Protein 9GTJ (pdb70)

Radius of gyration: 22.64 Å; Cα contacts (8 Å, |Δi|>4): 817; chains: 2; bounding box: 63×50×52 Å

Nearest PDB structures (foldseek):
  5nkv-assembly1_B  TM=9.938E-01  e=8.057E-26  Cyanothece sp. PCC 7425
  5k90-assembly2_C  TM=9.908E-01  e=4.391E-25  Cyanothece sp. PCC 7425
  7ouy-assembly2_D  TM=9.881E-01  e=7.879E-25  Cyanothece sp. PCC 7425
  5k91-assembly1_A  TM=9.859E-01  e=2.537E-24  Cyanothece sp. PCC 7425
  3qpi-assembly1_A  TM=9.776E-01  e=2.481E-23  Nitrobacter winogradskyi Nb-255

Structure (mmCIF, N/CA/C/O backbone):
data_9GTJ
#
_entry.id   9GTJ
#
_cell.length_a   127.460
_cell.length_b   45.971
_cell.length_c   90.156
_cell.angle_alpha   90.00
_cell.angle_beta   129.30
_cell.angle_gamma   90.00
#
_symmetry.space_group_name_H-M   'C 1 2 1'
#
loop_
_entity.id
_entity.type
_entity.pdbx_description
1 polymer 'Chlorite dismutase'
2 non-polymer 'PROTOPORPHYRIN IX CONTAINING FE'
3 non-polymer IMIDAZOLE
4 non-polymer 'SODIUM ION'
5 non-polymer 'CHLORIDE ION'
6 water water
#
loop_
_atom_site.group_PDB
_atom_site.id
_atom_site.type_symbol
_atom_site.label_atom_id
_atom_site.label_alt_id
_atom_site.label_comp_id
_atom_site.label_asym_id
_atom_site.label_entity_id
_atom_site.label_seq_id
_atom_site.pdbx_PDB_ins_code
_atom_site.Cartn_x
_atom_site.Cartn_y
_atom_site.Cartn_z
_atom_site.occupancy
_atom_site.B_iso_or_equiv
_atom_site.auth_seq_id
_atom_site.auth_comp_id
_atom_site.auth_asym_id
_atom_site.auth_atom_id
_atom_site.pdbx_PDB_model_num
ATOM 1 N N . MET A 1 1 ? -23.313 -17.318 39.981 1.00 23.43 1 MET A N 1
ATOM 2 C CA . MET A 1 1 ? -22.906 -16.246 39.028 1.00 20.65 1 MET A CA 1
ATOM 3 C C . MET A 1 1 ? -22.114 -16.888 37.906 1.00 17.79 1 MET A C 1
ATOM 4 O O . MET A 1 1 ? -21.560 -17.946 38.109 1.00 20.81 1 MET A O 1
ATOM 19 N N . ASN A 1 2 ? -22.064 -16.189 36.785 1.00 21.56 2 ASN A N 1
ATOM 20 C CA . ASN A 1 2 ? -21.256 -16.572 35.672 1.00 20.61 2 ASN A CA 1
ATOM 21 C C . ASN A 1 2 ? -19.873 -15.948 35.883 1.00 18.60 2 ASN A C 1
ATOM 22 O O . ASN A 1 2 ? -19.791 -14.706 36.060 1.00 21.34 2 ASN A O 1
ATOM 33 N N . THR A 1 3 ? -18.803 -16.782 35.788 1.00 15.71 3 THR A N 1
ATOM 34 C CA . THR A 1 3 ? -17.420 -16.308 35.962 1.00 13.50 3 THR A CA 1
ATOM 35 C C . THR A 1 3 ? -16.875 -15.541 34.746 1.00 12.05 3 THR A C 1
ATOM 36 O O . THR A 1 3 ? -15.722 -15.137 34.726 1.00 14.17 3 THR A O 1
ATOM 47 N N . ARG A 1 4 ? -17.690 -15.305 33.749 1.00 10.84 4 ARG A N 1
ATOM 48 C CA . ARG A 1 4 ? -17.264 -14.688 32.503 1.00 9.80 4 ARG A CA 1
ATOM 49 C C . ARG A 1 4 ? -17.686 -13.229 32.366 1.00 9.23 4 ARG A C 1
ATOM 50 O O . ARG A 1 4 ? -17.078 -12.511 31.571 1.00 9.62 4 ARG A O 1
ATOM 71 N N . VAL A 1 5 ? -18.712 -12.799 33.105 1.00 9.77 5 VAL A N 1
ATOM 72 C CA . VAL A 1 5 ? -19.255 -11.458 32.961 1.00 10.19 5 VAL A CA 1
ATOM 73 C C . VAL A 1 5 ? -18.593 -10.543 33.980 1.00 9.70 5 VAL A C 1
ATOM 74 O O . VAL A 1 5 ? -18.472 -10.881 35.152 1.00 10.20 5 VAL A O 1
ATOM 87 N N . PHE A 1 6 ? -18.190 -9.364 33.511 1.00 10.05 6 PHE A N 1
ATOM 88 C CA . PHE A 1 6 ? -17.604 -8.334 34.349 1.00 10.21 6 PHE A CA 1
ATOM 89 C C . PHE A 1 6 ? -18.220 -6.983 34.022 1.00 10.82 6 PHE A C 1
ATOM 90 O O . PHE A 1 6 ? -18.558 -6.699 32.874 1.00 11.50 6 PHE A O 1
ATOM 107 N N . THR A 1 7 ? -18.300 -6.150 35.060 1.00 10.45 7 THR A N 1
ATOM 108 C CA . THR A 1 7 ? -18.701 -4.765 34.907 1.00 10.79 7 THR A CA 1
ATOM 109 C C . THR A 1 7 ? -17.568 -3.878 35.370 1.00 10.42 7 THR A C 1
ATOM 110 O O . THR A 1 7 ? -17.068 -4.012 36.486 1.00 13.19 7 THR A O 1
ATOM 121 N N . PHE A 1 8 ? -17.199 -2.940 34.497 1.00 10.20 8 PHE A N 1
ATOM 122 C CA . PHE A 1 8 ? -16.219 -1.917 34.785 1.00 10.50 8 PHE A CA 1
ATOM 123 C C . PHE A 1 8 ? -16.987 -0.658 35.172 1.00 10.66 8 PHE A C 1
ATOM 124 O O . PHE A 1 8 ? -17.674 -0.061 34.335 1.00 11.82 8 PHE A O 1
ATOM 141 N N . ALA A 1 9 ? -16.896 -0.294 36.463 1.00 11.07 9 ALA A N 1
ATOM 142 C CA . ALA A 1 9 ? -17.693 0.805 37.015 1.00 11.97 9 ALA A CA 1
ATOM 143 C C . ALA A 1 9 ? -16.768 2.001 37.222 1.00 11.39 9 ALA A C 1
ATOM 144 O O . ALA A 1 9 ? -15.882 1.968 38.073 1.00 12.25 9 ALA A O 1
ATOM 151 N N . GLY A 1 10 ? -16.963 3.036 36.394 1.00 12.03 10 GLY A N 1
ATOM 152 C CA . GLY A 1 10 ? -16.185 4.261 36.502 1.00 12.75 10 GLY A CA 1
ATOM 153 C C . GLY A 1 10 ? -16.858 5.218 37.468 1.00 12.49 10 GLY A C 1
ATOM 154 O O . GLY A 1 10 ? -18.030 5.538 37.302 1.00 13.39 10 GLY A O 1
ATOM 158 N N . GLY A 1 11 ? -16.142 5.658 38.494 1.00 12.69 11 GLY A N 1
ATOM 159 C CA . GLY A 1 11 ? -16.806 6.450 39.513 1.00 14.37 11 GLY A CA 1
ATOM 160 C C . GLY A 1 11 ? -15.865 6.725 40.665 1.00 14.34 11 GLY A C 1
ATOM 161 O O . GLY A 1 11 ? -14.663 6.872 40.490 1.00 14.31 11 GLY A O 1
ATOM 165 N N . GLU A 1 12 ? -16.452 6.835 41.854 1.00 16.27 12 GLU A N 1
ATOM 166 C CA . GLU A 1 12 ? -15.710 7.302 43.013 1.00 16.82 12 GLU A CA 1
ATOM 167 C C . GLU A 1 12 ? -15.138 6.128 43.819 1.00 17.04 12 GLU A C 1
ATOM 168 O O . GLU A 1 12 ? -14.381 6.381 44.754 1.00 20.70 12 GLU A O 1
ATOM 180 N N . THR A 1 13 ? -15.429 4.878 43.445 1.00 17.79 13 THR A N 1
ATOM 181 C CA . THR A 1 13 ? -15.075 3.707 44.225 1.00 19.45 13 THR A CA 1
ATOM 182 C C . THR A 1 13 ? -14.248 2.728 43.398 1.00 17.46 13 THR A C 1
ATOM 183 O O . THR A 1 13 ? -14.465 2.580 42.206 1.00 17.02 13 THR A O 1
ATOM 194 N N . GLY A 1 14 ? -13.311 2.037 44.051 1.00 17.52 14 GLY A N 1
ATOM 195 C CA . GLY A 1 14 ? -12.645 0.875 43.490 1.00 17.30 14 GLY A CA 1
ATOM 196 C C . GLY A 1 14 ? -11.159 0.862 43.824 1.00 16.30 14 GLY A C 1
ATOM 197 O O . GLY A 1 14 ? -10.609 1.851 44.300 1.00 16.80 14 GLY A O 1
ATOM 201 N N . VAL A 1 15 ? -10.521 -0.276 43.571 1.00 15.49 15 VAL A N 1
ATOM 202 C CA . VAL A 1 15 ? -9.122 -0.424 43.930 1.00 15.00 15 VAL A CA 1
ATOM 203 C C . VAL A 1 15 ? -8.194 0.256 42.936 1.00 13.87 15 VAL A C 1
ATOM 204 O O . VAL A 1 15 ? -7.006 0.357 43.222 1.00 16.48 15 VAL A O 1
ATOM 217 N N . TRP A 1 16 ? -8.720 0.690 41.796 1.00 12.58 16 TRP A N 1
ATOM 218 C CA . TRP A 1 16 ? -7.905 1.296 40.762 1.00 12.46 16 TRP A CA 1
ATOM 219 C C . TRP A 1 16 ? -8.118 2.805 40.766 1.00 12.15 16 TRP A C 1
ATOM 220 O O . TRP A 1 16 ? -9.239 3.275 40.646 1.00 13.11 16 TRP A O 1
ATOM 241 N N . ARG A 1 17 ? -7.012 3.545 40.866 1.00 12.26 17 ARG A N 1
ATOM 242 C CA . ARG A 1 17 ? -7.020 4.983 40.721 1.00 12.74 17 ARG A CA 1
ATOM 243 C C . ARG A 1 17 ? -6.785 5.332 39.264 1.00 11.90 17 ARG A C 1
ATOM 244 O O . ARG A 1 17 ? -5.825 4.863 38.667 1.00 12.80 17 ARG A O 1
ATOM 265 N N . VAL A 1 18 ? -7.646 6.169 38.692 1.00 12.27 18 VAL A N 1
ATOM 266 C CA . VAL A 1 18 ? -7.471 6.608 37.325 1.00 12.52 18 VAL A CA 1
ATOM 267 C C . VAL A 1 18 ? -6.418 7.700 37.242 1.00 13.31 18 VAL A C 1
ATOM 268 O O . VAL A 1 18 ? -6.498 8.722 37.920 1.00 15.36 18 VAL A O 1
ATOM 281 N N . VAL A 1 19 ? -5.407 7.487 36.397 1.00 12.57 19 VAL A N 1
ATOM 282 C CA . VAL A 1 19 ? -4.358 8.476 36.195 1.00 14.30 19 VAL A CA 1
ATOM 283 C C . VAL A 1 19 ? -4.463 9.162 34.838 1.00 15.08 19 VAL A C 1
ATOM 284 O O . VAL A 1 19 ? -3.940 10.250 34.711 1.00 20.06 19 VAL A O 1
ATOM 297 N N . ALA A 1 20 ? -5.115 8.582 33.847 1.00 14.09 20 ALA A N 1
ATOM 298 C CA . ALA A 1 20 ? -5.245 9.225 32.556 1.00 15.10 20 ALA A CA 1
ATOM 299 C C . ALA A 1 20 ? -6.441 8.635 31.839 1.00 14.46 20 ALA A C 1
ATOM 300 O O . ALA A 1 20 ? -6.728 7.461 32.026 1.00 13.91 20 ALA A O 1
ATOM 307 N N . MET A 1 21 ? -7.101 9.430 30.999 1.00 14.99 21 MET A N 1
ATOM 308 C CA . MET A 1 21 ? -8.114 8.961 30.070 1.00 15.51 21 MET A CA 1
ATOM 309 C C . MET A 1 21 ? -7.839 9.585 28.706 1.00 14.87 21 MET A C 1
ATOM 310 O O . MET A 1 21 ? -8.030 10.800 28.535 1.00 19.31 21 MET A O 1
ATOM 324 N N . ASN A 1 22 ? -7.332 8.783 27.780 1.00 15.45 22 ASN A N 1
ATOM 325 C CA . ASN A 1 22 ? -6.844 9.203 26.488 1.00 16.94 22 ASN A CA 1
ATOM 326 C C . ASN A 1 22 ? -7.945 8.944 25.464 1.00 15.40 22 ASN A C 1
ATOM 327 O O . ASN A 1 22 ? -8.309 7.803 25.257 1.00 15.26 22 ASN A O 1
ATOM 338 N N . ALA A 1 23 ? -8.432 10.003 24.826 1.00 17.14 23 ALA A N 1
ATOM 339 C CA . ALA A 1 23 ? -9.477 9.893 23.847 1.00 16.97 23 ALA A CA 1
ATOM 340 C C . ALA A 1 23 ? -8.866 9.542 22.480 1.00 14.88 23 ALA A C 1
ATOM 341 O O . ALA A 1 23 ? -8.733 10.412 21.636 1.00 15.99 23 ALA A O 1
ATOM 348 N N . VAL A 1 24 ? -8.543 8.297 22.191 1.00 14.51 24 VAL A N 1
ATOM 349 C CA . VAL A 1 24 ? -7.731 7.933 21.041 1.00 13.57 24 VAL A CA 1
ATOM 350 C C . VAL A 1 24 ? -8.485 8.076 19.721 1.00 13.73 24 VAL A C 1
ATOM 351 O O . VAL A 1 24 ? -7.959 8.649 18.779 1.00 14.84 24 VAL A O 1
ATOM 364 N N . ALA A 1 25 ? -9.713 7.566 19.667 1.00 13.30 25 ALA A N 1
ATOM 365 C CA . ALA A 1 25 ? -10.555 7.677 18.493 1.00 13.34 25 ALA A CA 1
ATOM 366 C C . ALA A 1 25 ? -11.979 7.873 18.951 1.00 12.17 25 ALA A C 1
ATOM 367 O O . ALA A 1 25 ? -12.470 7.100 19.772 1.00 12.22 25 ALA A O 1
ATOM 374 N N . GLY A 1 26 ? -12.660 8.865 18.403 1.00 12.80 26 GLY A N 1
ATOM 375 C CA . GLY A 1 26 ? -14.041 9.090 18.747 1.00 12.55 26 GLY A CA 1
ATOM 376 C C . GLY A 1 26 ? -14.188 9.715 20.120 1.00 11.65 26 GLY A C 1
ATOM 377 O O . GLY A 1 26 ? -13.227 10.189 20.743 1.00 12.55 26 GLY A O 1
ATOM 381 N N . ALA A 1 27 ? -15.439 9.788 20.579 1.00 11.37 27 ALA A N 1
ATOM 382 C CA . ALA A 1 27 ? -15.712 10.551 21.790 1.00 11.70 27 ALA A CA 1
ATOM 383 C C . ALA A 1 27 ? -15.245 9.803 23.031 1.00 12.32 27 ALA A C 1
ATOM 384 O O . ALA A 1 27 ? -15.421 8.594 23.151 1.00 12.81 27 ALA A O 1
ATOM 391 N N . PRO A 1 28 ? -14.701 10.515 24.018 1.00 13.34 28 PRO A N 1
ATOM 392 C CA . PRO A 1 28 ? -14.326 9.850 25.271 1.00 13.71 28 PRO A CA 1
ATOM 393 C C . PRO A 1 28 ? -15.529 9.659 26.174 1.00 12.93 28 PRO A C 1
ATOM 394 O O . PRO A 1 28 ? -16.630 10.132 25.922 1.00 15.70 28 PRO A O 1
ATOM 405 N N . LEU A 1 29 ? -15.287 8.978 27.279 1.00 13.44 29 LEU A N 1
ATOM 406 C CA . LEU A 1 29 ? -16.233 8.773 28.339 1.00 13.73 29 LEU A CA 1
ATOM 407 C C . LEU A 1 29 ? -16.055 9.884 29.358 1.00 13.75 29 LEU A C 1
ATOM 408 O O . LEU A 1 29 ? -14.973 10.468 29.474 1.00 14.88 29 LEU A O 1
ATOM 424 N N . PRO A 1 30 ? -17.088 10.161 30.171 1.00 14.53 30 PRO A N 1
ATOM 425 C CA . PRO A 1 30 ? -16.943 11.111 31.262 1.00 15.59 30 PRO A CA 1
ATOM 426 C C . PRO A 1 30 ? -15.760 10.761 32.157 1.00 13.98 30 PRO A C 1
ATOM 427 O O . PRO A 1 30 ? -15.535 9.594 32.475 1.00 13.97 30 PRO A O 1
ATOM 438 N N . GLY A 1 31 ? -15.035 11.786 32.589 1.00 14.72 31 GLY A N 1
ATOM 439 C CA . GLY A 1 31 ? -13.926 11.615 33.504 1.00 15.35 31 GLY A CA 1
ATOM 440 C C . GLY A 1 31 ? -14.366 11.017 34.829 1.00 15.13 31 GLY A C 1
ATOM 441 O O . GLY A 1 31 ? -15.443 11.320 35.326 1.00 17.12 31 GLY A O 1
ATOM 445 N N . ILE A 1 32 ? -13.486 10.162 35.350 1.00 15.11 32 ILE A N 1
ATOM 446 C CA . ILE A 1 32 ? -13.703 9.380 36.542 1.00 16.15 32 ILE A CA 1
ATOM 447 C C . ILE A 1 32 ? -12.448 9.375 37.390 1.00 15.13 32 ILE A C 1
ATOM 448 O O . ILE A 1 32 ? -11.371 9.256 36.856 1.00 15.66 32 ILE A O 1
ATOM 464 N N . PRO A 1 33 ? -12.566 9.374 38.729 1.00 14.32 33 PRO A N 1
ATOM 465 C CA . PRO A 1 33 ? -11.364 9.252 39.559 1.00 14.35 33 PRO A CA 1
ATOM 466 C C . PRO A 1 33 ? -10.919 7.824 39.865 1.00 13.13 33 PRO A C 1
ATOM 467 O O . PRO A 1 33 ? -9.718 7.611 40.112 1.00 13.28 33 PRO A O 1
ATOM 478 N N . ARG A 1 34 ? -11.848 6.858 39.836 1.00 12.75 34 ARG A N 1
ATOM 479 C CA . ARG A 1 34 ? -11.535 5.483 40.199 1.00 12.93 34 ARG A CA 1
ATOM 480 C C . ARG A 1 34 ? -12.309 4.515 39.328 1.00 12.01 34 ARG A C 1
ATOM 481 O O . ARG A 1 34 ? -13.259 4.881 38.662 1.00 12.74 34 ARG A O 1
ATOM 502 N N . LEU A 1 35 ? -11.857 3.256 39.364 1.00 12.26 35 LEU A N 1
ATOM 503 C CA . LEU A 1 35 ? -12.491 2.177 38.621 1.00 12.16 35 LEU A CA 1
ATOM 504 C C . LEU A 1 35 ? -12.622 0.955 39.522 1.00 11.93 35 LEU A C 1
ATOM 505 O O . LEU A 1 35 ? -11.672 0.564 40.196 1.00 12.66 35 LEU A O 1
ATOM 521 N N . ASN A 1 36 ? -13.808 0.347 39.486 1.00 12.48 36 ASN A N 1
ATOM 522 C CA . ASN A 1 36 ? -14.088 -0.918 40.148 1.00 13.86 36 ASN A CA 1
ATOM 523 C C . ASN A 1 36 ? -14.367 -1.965 39.076 1.00 12.31 36 ASN A C 1
ATOM 524 O O . ASN A 1 36 ? -15.213 -1.740 38.219 1.00 13.95 36 ASN A O 1
ATOM 535 N N . VAL A 1 37 ? -13.711 -3.128 39.149 1.00 12.20 37 VAL A N 1
ATOM 536 C CA . VAL A 1 37 ? -13.979 -4.240 38.241 1.00 11.86 37 VAL A CA 1
ATOM 537 C C . VAL A 1 37 ? -14.781 -5.275 39.015 1.00 12.19 37 VAL A C 1
ATOM 538 O O . VAL A 1 37 ? -14.228 -6.004 39.822 1.00 15.90 37 VAL A O 1
ATOM 551 N N . ALA A 1 38 ? -16.085 -5.280 38.804 1.00 11.62 38 ALA A N 1
ATOM 552 C CA . ALA A 1 38 ? -16.988 -6.132 39.551 1.00 12.36 38 ALA A CA 1
ATOM 553 C C . ALA A 1 38 ? -17.290 -7.406 38.763 1.00 11.07 38 ALA A C 1
ATOM 554 O O . ALA A 1 38 ? -17.502 -7.375 37.555 1.00 11.49 38 ALA A O 1
ATOM 561 N N . ALA A 1 39 ? -17.435 -8.516 39.488 1.00 10.98 39 ALA A N 1
ATOM 562 C CA . ALA A 1 39 ? -17.977 -9.724 38.918 1.00 10.78 39 ALA A CA 1
ATOM 563 C C . ALA A 1 39 ? -19.451 -9.510 38.610 1.00 10.76 39 ALA A C 1
ATOM 564 O O . ALA A 1 39 ? -20.212 -8.977 39.412 1.00 11.85 39 ALA A O 1
ATOM 571 N N . GLY A 1 40 ? -19.901 -10.024 37.457 1.00 10.78 40 GLY A N 1
ATOM 572 C CA . GLY A 1 40 ? -21.294 -10.014 37.111 1.00 11.33 40 GLY A CA 1
ATOM 573 C C . GLY A 1 40 ? -21.793 -8.657 36.628 1.00 11.09 40 GLY A C 1
ATOM 574 O O . GLY A 1 40 ? -21.015 -7.811 36.179 1.00 12.46 40 GLY A O 1
ATOM 578 N N . SER A 1 41 ? -23.110 -8.510 36.709 1.00 12.54 41 SER A N 1
ATOM 579 C CA . SER A 1 41 ? -23.820 -7.344 36.244 1.00 14.28 41 SER A CA 1
ATOM 580 C C . SER A 1 41 ? -24.135 -6.491 37.469 1.00 16.21 41 SER A C 1
ATOM 581 O O . SER A 1 41 ? -24.423 -7.013 38.550 1.00 20.90 41 SER A O 1
ATOM 589 N N . VAL A 1 42 ? -24.047 -5.177 37.342 1.00 16.86 42 VAL A N 1
ATOM 590 C CA . VAL A 1 42 ? -24.247 -4.289 38.468 1.00 16.79 42 VAL A CA 1
ATOM 591 C C . VAL A 1 42 ? -25.540 -3.499 38.274 1.00 18.14 42 VAL A C 1
ATOM 592 O O . VAL A 1 42 ? -25.693 -2.792 37.276 1.00 19.87 42 VAL A O 1
ATOM 605 N N . SER A 1 43 ? -26.406 -3.568 39.288 1.00 18.77 43 SER A N 1
ATOM 606 C CA . SER A 1 43 ? -27.629 -2.789 39.339 1.00 21.46 43 SER A CA 1
ATOM 607 C C . SER A 1 43 ? -28.132 -2.747 40.778 1.00 22.65 43 SER A C 1
ATOM 608 O O . SER A 1 43 ? -28.188 -3.792 41.423 1.00 27.13 43 SER A O 1
ATOM 616 N N . PRO A 1 44 ? -28.545 -1.587 41.327 1.00 22.63 44 PRO A N 1
ATOM 617 C CA . PRO A 1 44 ? -28.496 -0.290 40.647 1.00 22.41 44 PRO A CA 1
ATOM 618 C C . PRO A 1 44 ? -27.063 0.220 40.578 1.00 22.47 44 PRO A C 1
ATOM 619 O O . PRO A 1 44 ? -26.130 -0.421 41.071 1.00 24.97 44 PRO A O 1
ATOM 630 N N . GLN A 1 45 ? -26.873 1.366 39.934 1.00 24.76 45 GLN A N 1
ATOM 631 C CA . GLN A 1 45 ? -25.551 1.964 39.942 1.00 26.58 45 GLN A CA 1
ATOM 632 C C . GLN A 1 45 ? -25.145 2.333 41.367 1.00 26.83 45 GLN A C 1
ATOM 633 O O . GLN A 1 45 ? -25.905 3.024 42.035 1.00 31.67 45 GLN A O 1
ATOM 647 N N . PRO A 1 46 ? -23.955 1.902 41.878 1.00 26.11 46 PRO A N 1
ATOM 648 C CA . PRO A 1 46 ? -23.525 2.308 43.216 1.00 25.21 46 PRO A CA 1
ATOM 649 C C . PRO A 1 46 ? -23.399 3.819 43.316 1.00 23.17 46 PRO A C 1
ATOM 650 O O . PRO A 1 46 ? -23.078 4.510 42.347 1.00 21.32 46 PRO A O 1
ATOM 661 N N . PRO A 1 47 ? -23.665 4.403 44.493 1.00 22.78 47 PRO A N 1
ATOM 662 C CA . PRO A 1 47 ? -23.411 5.826 44.682 1.00 20.77 47 PRO A CA 1
ATOM 663 C C . PRO A 1 47 ? -22.005 6.219 44.243 1.00 19.15 47 PRO A C 1
ATOM 664 O O . PRO A 1 47 ? -21.016 5.510 44.496 1.00 22.30 47 PRO A O 1
ATOM 675 N N . GLY A 1 48 ? -21.956 7.301 43.476 1.00 17.27 48 GLY A N 1
ATOM 676 C CA . GLY A 1 48 ? -20.698 7.857 42.974 1.00 18.27 48 GLY A CA 1
ATOM 677 C C . GLY A 1 48 ? -20.304 7.413 41.565 1.00 18.59 48 GLY A C 1
ATOM 678 O O . GLY A 1 48 ? -19.264 7.850 41.054 1.00 20.03 48 GLY A O 1
ATOM 682 N N . THR A 1 49 ? -21.087 6.511 40.963 1.00 16.96 49 THR A N 1
ATOM 683 C CA . THR A 1 49 ? -20.782 5.973 39.651 1.00 15.52 49 THR A CA 1
ATOM 684 C C . THR A 1 49 ? -21.150 6.969 38.577 1.00 16.66 49 THR A C 1
ATOM 685 O O . THR A 1 49 ? -22.168 7.648 38.723 1.00 20.22 49 THR A O 1
ATOM 696 N N . LYS A 1 50 ? -20.297 7.129 37.568 1.00 16.41 50 LYS A N 1
ATOM 697 C CA . LYS A 1 50 ? -20.660 7.862 36.373 1.00 17.87 50 LYS A CA 1
ATOM 698 C C . LYS A 1 50 ? -21.090 6.967 35.216 1.00 16.29 50 LYS A C 1
ATOM 699 O O . LYS A 1 50 ? -21.958 7.362 34.457 1.00 19.68 50 LYS A O 1
ATOM 718 N N . TRP A 1 51 ? -20.501 5.786 35.073 1.00 13.98 51 TRP A N 1
ATOM 719 C CA . TRP A 1 51 ? -20.871 4.901 33.987 1.00 13.69 51 TRP A CA 1
ATOM 720 C C . TRP A 1 51 ? -20.476 3.470 34.338 1.00 12.41 51 TRP A C 1
ATOM 721 O O . TRP A 1 51 ? -19.605 3.244 35.168 1.00 12.54 51 TRP A O 1
ATOM 742 N N . LEU A 1 52 ? -21.146 2.535 33.668 1.00 12.61 52 LEU A N 1
ATOM 743 C CA . LEU A 1 52 ? -20.909 1.113 33.774 1.00 12.72 52 LEU A CA 1
ATOM 744 C C . LEU A 1 52 ? -20.638 0.589 32.372 1.00 12.75 52 LEU A C 1
ATOM 745 O O . LEU A 1 52 ? -21.400 0.913 31.462 1.00 16.22 52 LEU A O 1
ATOM 761 N N . LEU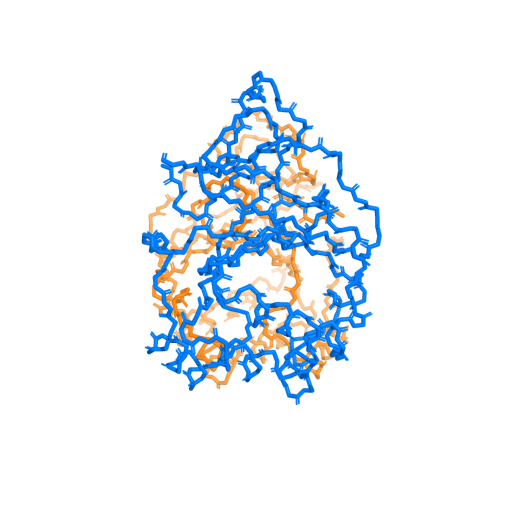 A 1 53 ? -19.593 -0.217 32.201 1.00 11.07 53 LEU A N 1
ATOM 762 C CA . LEU A 1 53 ? -19.362 -0.935 30.944 1.00 11.37 53 LEU A CA 1
ATOM 763 C C . LEU A 1 53 ? -19.310 -2.426 31.265 1.00 10.84 53 LEU A C 1
ATOM 764 O O . LEU A 1 53 ? -18.484 -2.872 32.053 1.00 14.41 53 LEU A O 1
ATOM 780 N N . ARG A 1 54 ? -20.119 -3.210 30.596 1.00 11.36 54 ARG A N 1
ATOM 781 C CA . ARG A 1 54 ? -20.188 -4.651 30.818 1.00 10.87 54 ARG A CA 1
ATOM 782 C C . ARG A 1 54 ? -19.646 -5.393 29.619 1.00 9.58 54 ARG A C 1
ATOM 783 O O . ARG A 1 54 ? -19.856 -4.994 28.476 1.00 10.36 54 ARG A O 1
ATOM 804 N N . GLY A 1 55 ? -18.971 -6.505 29.886 1.00 9.19 55 GLY A N 1
ATOM 805 C CA . GLY A 1 55 ? -18.507 -7.382 28.825 1.00 9.23 55 GLY A CA 1
ATOM 806 C C . GLY A 1 55 ? -18.362 -8.797 29.346 1.00 8.98 55 GLY A C 1
ATOM 807 O O . GLY A 1 55 ? -18.395 -9.020 30.548 1.00 10.31 55 GLY A O 1
ATOM 811 N N . ILE A 1 56 ? -18.162 -9.732 28.413 1.00 8.29 56 ILE A N 1
ATOM 812 C CA . ILE A 1 56 ? -18.095 -11.149 28.771 1.00 8.31 56 ILE A CA 1
ATOM 813 C C . ILE A 1 56 ? -16.879 -11.774 28.101 1.00 7.86 56 ILE A C 1
ATOM 814 O O . ILE A 1 56 ? -16.637 -11.584 26.903 1.00 8.35 56 ILE A O 1
ATOM 830 N N . THR A 1 57 ? -16.106 -12.551 28.867 1.00 8.07 57 THR A N 1
ATOM 831 C CA . THR A 1 57 ? -15.064 -13.345 28.247 1.00 8.56 57 THR A CA 1
ATOM 832 C C . THR A 1 57 ? -15.716 -14.444 27.424 1.00 8.45 57 THR A C 1
ATOM 833 O O . THR A 1 57 ? -16.821 -14.912 27.738 1.00 9.13 57 THR A O 1
ATOM 844 N N . SER A 1 58 ? -15.050 -14.886 26.343 1.00 8.58 58 SER A N 1
ATOM 845 C CA . SER A 1 58 ? -15.696 -15.791 25.413 1.00 8.53 58 SER A CA 1
ATOM 846 C C . SER A 1 58 ? -14.675 -16.709 24.766 1.00 8.52 58 SER A C 1
ATOM 847 O O . SER A 1 58 ? -13.479 -16.682 25.042 1.00 9.48 58 SER A O 1
ATOM 855 N N . ASN A 1 59 ? -15.187 -17.572 23.880 1.00 8.75 59 ASN A N 1
ATOM 856 C CA . ASN A 1 59 ? -14.323 -18.480 23.142 1.00 9.00 59 ASN A CA 1
ATOM 857 C C . ASN A 1 59 ? -13.499 -17.705 22.118 1.00 8.60 59 ASN A C 1
ATOM 858 O O . ASN A 1 59 ? -13.862 -16.612 21.660 1.00 9.00 59 ASN A O 1
ATOM 869 N N . GLU A 1 60 ? -12.415 -18.340 21.699 1.00 9.39 60 GLU A N 1
ATOM 870 C CA . GLU A 1 60 ? -11.558 -17.799 20.656 1.00 9.36 60 GLU A CA 1
ATOM 871 C C . GLU A 1 60 ? -12.318 -17.718 19.342 1.00 8.74 60 GLU A C 1
ATOM 872 O O . GLU A 1 60 ? -13.078 -18.616 18.970 1.00 9.25 60 GLU A O 1
ATOM 884 N N . ARG A 1 61 ? -12.048 -16.623 18.621 1.00 8.92 61 ARG A N 1
ATOM 885 C CA . ARG A 1 61 ? -12.663 -16.345 17.342 1.00 8.96 61 ARG A CA 1
ATOM 886 C C . ARG A 1 61 ? -11.678 -16.461 16.185 1.00 8.97 61 ARG A C 1
ATOM 887 O O . ARG A 1 61 ? -12.114 -16.574 15.037 1.00 10.44 61 ARG A O 1
ATOM 908 N N . TYR A 1 62 ? -10.377 -16.406 16.477 1.00 9.20 62 TYR A N 1
ATOM 909 C CA . TYR A 1 62 ? -9.353 -16.331 15.435 1.00 9.83 62 TYR A CA 1
ATOM 910 C C . TYR A 1 62 ? -8.147 -17.228 15.708 1.00 9.67 62 TYR A C 1
ATOM 911 O O . TYR A 1 62 ? -7.575 -17.778 14.766 1.00 10.58 62 TYR A O 1
ATOM 929 N N . VAL A 1 63 ? -7.723 -17.352 16.963 1.00 10.34 63 VAL A N 1
ATOM 930 C CA A VAL A 1 63 ? -6.447 -17.974 17.227 0.52 10.90 63 VAL A CA 1
ATOM 9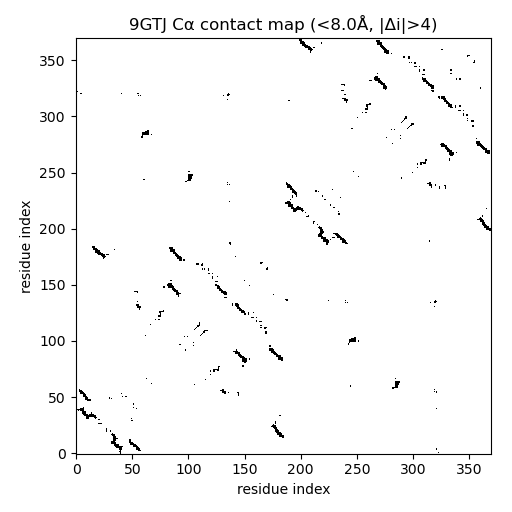31 C CA B VAL A 1 63 ? -6.515 -18.049 17.409 0.48 11.03 63 VAL A CA 1
ATOM 932 C C . VAL A 1 63 ? -6.513 -19.459 16.857 1.00 10.57 63 VAL A C 1
ATOM 933 O O . VAL A 1 63 ? -7.488 -20.192 17.064 1.00 11.99 63 VAL A O 1
ATOM 958 N N . VAL A 1 64 ? -5.398 -19.909 16.270 1.00 10.85 64 VAL A N 1
ATOM 959 C CA . VAL A 1 64 ? -5.216 -21.306 15.918 1.00 11.32 64 VAL A CA 1
ATOM 960 C C . VAL A 1 64 ? -4.362 -22.009 16.959 1.00 11.01 64 VAL A C 1
ATOM 961 O O . VAL A 1 64 ? -3.681 -21.371 17.749 1.00 10.95 64 VAL A O 1
ATOM 974 N N . ARG A 1 65 ? -4.400 -23.344 16.972 1.00 11.76 65 ARG A N 1
ATOM 975 C CA . ARG A 1 65 ? -3.746 -24.120 18.017 1.00 12.03 65 ARG A CA 1
ATOM 976 C C . ARG A 1 65 ? -2.274 -23.745 18.184 1.00 11.88 65 ARG A C 1
ATOM 977 O O . ARG A 1 65 ? -1.794 -23.602 19.306 1.00 12.08 65 ARG A O 1
ATOM 998 N N . GLU A 1 66 ? -1.539 -23.603 17.090 1.00 12.88 66 GLU A N 1
ATOM 999 C CA . GLU A 1 66 ? -0.119 -23.331 17.223 1.00 14.56 66 GLU A CA 1
ATOM 1000 C C . GLU A 1 66 ? 0.106 -21.989 17.942 1.00 13.15 66 GLU A C 1
ATOM 1001 O O . GLU A 1 66 ? 1.059 -21.841 18.718 1.00 14.51 66 GLU A O 1
ATOM 1013 N N . GLU A 1 67 ? -0.746 -21.003 17.652 1.00 11.96 67 GLU A N 1
ATOM 1014 C CA . GLU A 1 67 ? -0.672 -19.708 18.312 1.00 12.30 67 GLU A CA 1
ATOM 1015 C C . GLU A 1 67 ? -1.061 -19.827 19.775 1.00 11.67 67 GLU A C 1
ATOM 1016 O O . GLU A 1 67 ? -0.410 -19.261 20.648 1.00 12.53 67 GLU A O 1
ATOM 1028 N N . LYS A 1 68 ? -2.155 -20.554 20.040 1.00 11.65 68 LYS A N 1
ATOM 1029 C CA A LYS A 1 68 ? -2.627 -20.742 21.402 0.58 11.77 68 LYS A CA 1
ATOM 1030 C CA B LYS A 1 68 ? -2.626 -20.749 21.393 0.42 12.12 68 LYS A CA 1
ATOM 1031 C C . LYS A 1 68 ? -1.538 -21.357 22.272 1.00 11.76 68 LYS A C 1
ATOM 1032 O O . LYS A 1 68 ? -1.327 -20.930 23.404 1.00 12.38 68 LYS A O 1
ATOM 1069 N N . ASP A 1 69 ? -0.851 -22.362 21.760 1.00 11.70 69 ASP A N 1
ATOM 1070 C CA . ASP A 1 69 ? 0.156 -23.007 22.589 1.00 12.41 69 ASP A CA 1
ATOM 1071 C C . ASP A 1 69 ? 1.277 -22.028 22.939 1.00 12.16 69 ASP A C 1
ATOM 1072 O O . ASP A 1 69 ? 1.813 -22.075 24.057 1.00 12.66 69 ASP A O 1
ATOM 1081 N N . ARG A 1 70 ? 1.638 -21.131 22.015 1.00 11.93 70 ARG A N 1
ATOM 1082 C CA . ARG A 1 70 ? 2.621 -20.108 22.318 1.00 12.96 70 ARG A CA 1
ATOM 1083 C C . ARG A 1 70 ? 2.131 -19.148 23.388 1.00 11.84 70 ARG A C 1
ATOM 1084 O O . ARG A 1 70 ? 2.884 -18.791 24.300 1.00 12.15 70 ARG A O 1
ATOM 1105 N N . LEU A 1 71 ? 0.896 -18.695 23.240 1.00 11.57 71 LEU A N 1
ATOM 1106 C CA . LEU A 1 71 ? 0.303 -17.783 24.190 1.00 11.81 71 LEU A CA 1
ATOM 1107 C C . LEU A 1 71 ? 0.230 -18.388 25.585 1.00 11.63 71 LEU A C 1
ATOM 1108 O O . LEU A 1 71 ? 0.557 -17.731 26.574 1.00 12.21 71 LEU A O 1
ATOM 1124 N N . VAL A 1 72 ? -0.266 -19.629 25.694 1.00 11.47 72 VAL A N 1
ATOM 1125 C CA . VAL A 1 72 ? -0.438 -20.256 26.991 1.00 11.61 72 VAL A CA 1
ATOM 1126 C C . VAL A 1 72 ? 0.904 -20.333 27.713 1.00 11.49 72 VAL A C 1
ATOM 1127 O O . VAL A 1 72 ? 0.989 -20.122 28.913 1.00 12.26 72 VAL A O 1
ATOM 1140 N N . ALA A 1 73 ? 1.968 -20.691 26.988 1.00 11.37 73 ALA A N 1
ATOM 1141 C CA . ALA A 1 73 ? 3.273 -20.846 27.610 1.00 12.05 73 ALA A CA 1
ATOM 1142 C C . ALA A 1 73 ? 3.798 -19.490 28.099 1.00 12.07 73 ALA A C 1
ATOM 1143 O O . ALA A 1 73 ? 4.435 -19.415 29.147 1.00 13.37 73 ALA A O 1
ATOM 1150 N N . LYS A 1 74 ? 3.577 -18.416 27.328 1.00 11.71 74 LYS A N 1
ATOM 1151 C CA . LYS A 1 74 ? 4.313 -17.178 27.557 1.00 11.99 74 LYS A CA 1
ATOM 1152 C C . LYS A 1 74 ? 3.540 -16.149 28.388 1.00 11.95 74 LYS A C 1
ATOM 1153 O O . LYS A 1 74 ? 4.148 -15.240 28.954 1.00 12.56 74 LYS A O 1
ATOM 1172 N N . GLN A 1 75 ? 2.212 -16.241 28.385 1.00 11.40 75 GLN A N 1
ATOM 1173 C CA . GLN A 1 75 ? 1.433 -15.168 28.969 1.00 11.78 75 GLN A CA 1
ATOM 1174 C C . GLN A 1 75 ? 1.475 -15.234 30.485 1.00 11.57 75 GLN A C 1
ATOM 1175 O O . GLN A 1 75 ? 1.426 -16.318 31.077 1.00 13.15 75 GLN A O 1
ATOM 1189 N N . PRO A 1 76 ? 1.478 -14.068 31.162 1.00 11.64 76 PRO A N 1
ATOM 1190 C CA . PRO A 1 76 ? 1.485 -14.041 32.606 1.00 13.03 76 PRO A CA 1
ATOM 1191 C C . PRO A 1 76 ? 0.085 -14.136 33.168 1.00 13.53 76 PRO A C 1
ATOM 1192 O O . PRO A 1 76 ? -0.897 -13.884 32.490 1.00 14.86 76 PRO A O 1
ATOM 1203 N N . SER A 1 77 ? 0.011 -14.504 34.455 1.00 15.34 77 SER A N 1
ATOM 1204 C CA . SER A 1 77 ? -1.224 -14.443 35.227 1.00 16.63 77 SER A CA 1
ATOM 1205 C C . SER A 1 77 ? -1.725 -13.002 35.385 1.00 15.87 77 SER A C 1
ATOM 1206 O O . SER A 1 77 ? -0.961 -12.052 35.552 1.00 15.83 77 SER A O 1
ATOM 1214 N N . LEU A 1 78 ? -3.048 -12.847 35.406 1.00 17.44 78 LEU A N 1
ATOM 1215 C CA . LEU A 1 78 ? -3.692 -11.653 35.943 1.00 18.22 78 LEU A CA 1
ATOM 1216 C C . LEU A 1 78 ? -3.501 -11.605 37.463 1.00 19.36 78 LEU A C 1
ATOM 1217 O O . LEU A 1 78 ? -3.389 -12.648 38.106 1.00 20.15 78 LEU A O 1
ATOM 1233 N N . GLY A 1 79 ? -3.443 -10.400 38.054 1.00 18.26 79 GLY A N 1
ATOM 1234 C CA . GLY A 1 79 ? -3.374 -10.224 39.498 1.00 19.24 79 GLY A CA 1
ATOM 1235 C C . GLY A 1 79 ? -1.966 -10.296 40.088 1.00 19.85 79 GLY A C 1
ATOM 1236 O O . GLY A 1 79 ? -1.832 -10.429 41.301 1.00 21.85 79 GLY A O 1
ATOM 1240 N N . ARG A 1 80 ? -0.906 -10.215 39.272 1.00 18.21 80 ARG A N 1
ATOM 1241 C CA . ARG A 1 80 ? 0.448 -10.240 39.828 1.00 17.98 80 ARG A CA 1
ATOM 1242 C C . ARG A 1 80 ? 0.672 -9.043 40.751 1.00 19.95 80 ARG A C 1
ATOM 1243 O O . ARG A 1 80 ? 0.265 -7.924 40.435 1.00 19.33 80 ARG A O 1
ATOM 1264 N N . ALA A 1 81 ? 1.375 -9.264 41.874 1.00 23.54 81 ALA A N 1
ATOM 1265 C CA . ALA A 1 81 ? 1.563 -8.204 42.855 1.00 25.39 81 ALA A CA 1
ATOM 1266 C C . ALA A 1 81 ? 2.341 -7.014 42.272 1.00 23.65 81 ALA A C 1
ATOM 1267 O O . ALA A 1 81 ? 2.073 -5.866 42.617 1.00 24.87 81 ALA A O 1
ATOM 1274 N N . GLU A 1 82 ? 3.319 -7.274 41.399 1.00 22.77 82 GLU A N 1
ATOM 1275 C CA . GLU A 1 82 ? 4.151 -6.203 40.872 1.00 21.73 82 GLU A CA 1
ATOM 1276 C C . GLU A 1 82 ? 3.468 -5.463 39.729 1.00 18.46 82 GLU A C 1
ATOM 1277 O O . GLU A 1 82 ? 3.959 -4.406 39.334 1.00 18.12 82 GLU A O 1
ATOM 1289 N N . ALA A 1 83 ? 2.353 -5.997 39.212 1.00 15.47 83 ALA A N 1
ATOM 1290 C CA . ALA A 1 83 ? 1.719 -5.392 38.040 1.00 13.73 83 ALA A CA 1
ATOM 1291 C C . ALA A 1 83 ? 0.666 -4.398 38.513 1.00 12.34 83 ALA A C 1
ATOM 1292 O O . ALA A 1 83 ? -0.531 -4.641 38.443 1.00 13.78 83 ALA A O 1
ATOM 1299 N N . THR A 1 84 ? 1.148 -3.273 39.034 1.00 12.22 84 THR A N 1
ATOM 1300 C CA . THR A 1 84 ? 0.293 -2.289 39.685 1.00 12.01 84 THR A CA 1
ATOM 1301 C C . THR A 1 84 ? -0.298 -1.274 38.702 1.00 10.94 84 THR A C 1
ATOM 1302 O O . THR A 1 84 ? -1.185 -0.524 39.089 1.00 11.81 84 THR A O 1
ATOM 1313 N N . CYS A 1 85 ? 0.186 -1.243 37.453 1.00 11.12 85 CYS A N 1
ATOM 1314 C CA . CYS A 1 85 ? -0.465 -0.475 36.419 1.00 10.69 85 CYS A CA 1
ATOM 1315 C C . CYS A 1 85 ? -1.507 -1.329 35.720 1.00 10.77 85 CYS A C 1
ATOM 1316 O O . CYS A 1 85 ? -1.297 -2.531 35.504 1.00 10.99 85 CYS A O 1
ATOM 1324 N N . ALA A 1 86 ? -2.578 -0.688 35.275 1.00 10.98 86 ALA A N 1
ATOM 1325 C CA . ALA A 1 86 ? -3.527 -1.347 34.410 1.00 10.67 86 ALA A CA 1
ATOM 1326 C C . ALA A 1 86 ? -4.005 -0.362 33.356 1.00 9.79 86 ALA A C 1
ATOM 1327 O O . ALA A 1 86 ? -3.899 0.858 33.499 1.00 10.60 86 ALA A O 1
ATOM 1334 N N . ALA A 1 87 ? -4.580 -0.919 32.300 1.00 9.78 87 ALA A N 1
ATOM 1335 C CA . ALA A 1 87 ? -5.225 -0.132 31.263 1.00 9.69 87 ALA A CA 1
ATOM 1336 C C . ALA A 1 87 ? -6.548 -0.804 30.915 1.00 9.36 87 ALA A C 1
ATOM 1337 O O . ALA A 1 87 ? -6.605 -2.013 30.717 1.00 9.79 87 ALA A O 1
ATOM 1344 N N . LEU A 1 88 ? -7.581 0.017 30.796 1.00 8.99 88 LEU A N 1
ATOM 1345 C CA . LEU A 1 88 ? -8.872 -0.388 30.270 1.00 8.83 88 LEU A CA 1
ATOM 1346 C C . LEU A 1 88 ? -9.052 0.332 28.950 1.00 8.98 88 LEU A C 1
ATOM 1347 O O . LEU A 1 88 ? -9.013 1.568 28.902 1.00 9.39 88 LEU A O 1
ATOM 1363 N N . ILE A 1 89 ? -9.196 -0.446 27.857 1.00 8.74 89 ILE A N 1
ATOM 1364 C CA . ILE A 1 89 ? -9.237 0.119 26.513 1.00 9.07 89 ILE A CA 1
ATOM 1365 C C . ILE A 1 89 ? -10.496 -0.426 25.832 1.00 8.63 89 ILE A C 1
ATOM 1366 O O . ILE A 1 89 ? -10.505 -1.491 25.201 1.00 9.24 89 ILE A O 1
ATOM 1382 N N . PRO A 1 90 ? -11.613 0.323 25.934 1.00 8.81 90 PRO A N 1
ATOM 1383 C CA . PRO A 1 90 ? -12.816 -0.001 25.166 1.00 9.16 90 PRO A CA 1
ATOM 1384 C C . PRO A 1 90 ? -12.593 0.313 23.692 1.00 9.37 90 PRO A C 1
ATOM 1385 O O . PRO A 1 90 ? -12.055 1.370 23.367 1.00 10.44 90 PRO A O 1
ATOM 1396 N N . ILE A 1 91 ? -13.059 -0.604 22.830 1.00 9.26 91 ILE A N 1
ATOM 1397 C CA . ILE A 1 91 ? -12.856 -0.523 21.399 1.00 9.64 91 ILE A CA 1
ATOM 1398 C C . ILE A 1 91 ? -14.166 -0.833 20.685 1.00 9.26 91 ILE A C 1
ATOM 1399 O O . ILE A 1 91 ? -14.889 -1.776 21.048 1.00 9.56 91 ILE A O 1
ATOM 1415 N N . ARG A 1 92 ? -14.489 -0.055 19.642 1.00 9.52 92 ARG A N 1
ATOM 1416 C CA . ARG A 1 92 ? -15.573 -0.354 18.733 1.00 9.78 92 ARG A CA 1
ATOM 1417 C C . ARG A 1 92 ? -15.025 -0.513 17.320 1.00 9.81 92 ARG A C 1
ATOM 1418 O O . ARG A 1 92 ? -14.150 0.265 16.921 1.00 11.10 92 ARG A O 1
ATOM 1439 N N . LYS A 1 93 ? -15.532 -1.516 16.598 1.00 9.99 93 LYS A N 1
ATOM 1440 C CA . LYS A 1 93 ? -15.208 -1.713 15.190 1.00 10.64 93 LYS A CA 1
ATOM 1441 C C . LYS A 1 93 ? -16.410 -1.364 14.334 1.00 11.14 93 LYS A C 1
ATOM 1442 O O . LYS A 1 93 ? -17.540 -1.506 14.788 1.00 11.94 93 LYS A O 1
ATOM 1461 N N . ASN A 1 94 ? -16.173 -0.935 13.115 1.00 11.85 94 ASN A N 1
ATOM 1462 C CA . ASN A 1 94 ? -17.208 -0.353 12.284 1.00 12.90 94 ASN A CA 1
ATOM 1463 C C . ASN A 1 94 ? -18.118 -1.418 11.693 1.00 12.65 94 ASN A C 1
ATOM 1464 O O . ASN A 1 94 ? -17.850 -2.622 11.726 1.00 12.86 94 ASN A O 1
ATOM 1475 N N . PRO A 1 95 ? -19.274 -0.991 11.140 1.00 13.44 95 PRO A N 1
ATOM 1476 C CA . PRO A 1 95 ? -20.213 -1.990 10.616 1.00 13.94 95 PRO A CA 1
ATOM 1477 C C . PRO A 1 95 ? -19.646 -2.846 9.494 1.00 13.97 95 PRO A C 1
ATOM 1478 O O . PRO A 1 95 ? -20.014 -4.014 9.338 1.00 15.57 95 PRO A O 1
ATOM 1489 N N . SER A 1 96 ? -18.777 -2.264 8.661 1.00 14.04 96 SER A N 1
ATOM 1490 C CA . SER A 1 96 ? -18.188 -3.027 7.581 1.00 15.12 96 SER A CA 1
ATOM 1491 C C . SER A 1 96 ? -17.455 -4.257 8.111 1.00 13.72 96 SER A C 1
ATOM 1492 O O . SER A 1 96 ? -17.560 -5.356 7.557 1.00 14.45 96 SER A O 1
ATOM 1500 N N . TRP A 1 97 ? -16.677 -4.077 9.181 1.00 12.58 97 TRP A N 1
ATOM 1501 C CA . TRP A 1 97 ? -15.950 -5.184 9.782 1.00 11.85 97 TRP A CA 1
ATOM 1502 C C . TRP A 1 97 ? -16.882 -6.350 10.094 1.00 11.18 97 TRP A C 1
ATOM 1503 O O . TRP A 1 97 ? -16.613 -7.493 9.739 1.00 11.67 97 TRP A O 1
ATOM 1524 N N . TRP A 1 98 ? -18.005 -6.047 10.770 1.00 11.21 98 TRP A N 1
ATOM 1525 C CA . TRP A 1 98 ? -18.867 -7.100 11.266 1.00 11.30 98 TRP A CA 1
ATOM 1526 C C . TRP A 1 98 ? -19.568 -7.860 10.144 1.00 11.75 98 TRP A C 1
ATOM 1527 O O . TRP A 1 98 ? -19.992 -9.008 10.329 1.00 13.48 98 TRP A O 1
ATOM 1548 N N . GLY A 1 99 ? -19.708 -7.221 8.978 1.00 11.92 99 GLY A N 1
ATOM 1549 C CA . GLY A 1 99 ? -20.294 -7.887 7.825 1.00 12.63 99 GLY A CA 1
ATOM 1550 C C . GLY A 1 99 ? -19.331 -8.728 6.994 1.00 12.52 99 GLY A C 1
ATOM 1551 O O . GLY A 1 99 ? -19.768 -9.444 6.098 1.00 14.50 99 GLY A O 1
ATOM 1555 N N . LEU A 1 100 ? -18.035 -8.610 7.260 1.00 11.73 100 LEU A N 1
ATOM 1556 C CA . LEU A 1 100 ? -17.058 -9.440 6.566 1.00 11.95 100 LEU A CA 1
ATOM 1557 C C . LEU A 1 100 ? -17.212 -10.900 6.993 1.00 11.48 100 LEU A C 1
ATOM 1558 O O . LEU A 1 100 ? -17.635 -11.192 8.111 1.00 11.88 100 LEU A O 1
ATOM 1574 N N . SER A 1 101 ? -16.795 -11.807 6.099 1.00 11.80 101 SER A N 1
ATOM 1575 C CA A SER A 1 101 ? -16.808 -13.227 6.404 0.54 11.81 101 SER A CA 1
ATOM 1576 C CA B SER A 1 101 ? -16.794 -13.232 6.385 0.46 11.58 101 SER A CA 1
ATOM 1577 C C . SER A 1 101 ? -15.602 -13.597 7.268 1.00 11.15 101 SER A C 1
ATOM 1578 O O . SER A 1 101 ? -14.708 -12.785 7.526 1.00 11.65 101 SER A O 1
ATOM 1593 N N . GLN A 1 102 ? -15.600 -14.840 7.754 1.00 11.06 102 GLN A N 1
ATOM 1594 C CA . GLN A 1 102 ? -14.604 -15.219 8.746 1.00 11.15 102 GLN A CA 1
ATOM 1595 C C . GLN A 1 102 ? -13.192 -15.210 8.183 1.00 11.19 102 GLN A C 1
ATOM 1596 O O . GLN A 1 102 ? -12.258 -14.792 8.859 1.00 11.50 102 GLN A O 1
ATOM 1610 N N . ASP A 1 103 ? -13.017 -15.716 6.964 1.00 12.01 103 ASP A N 1
ATOM 1611 C CA . ASP A 1 103 ? -11.707 -15.718 6.356 1.00 12.35 103 ASP A CA 1
ATOM 1612 C C . ASP A 1 103 ? -11.186 -14.300 6.147 1.00 11.92 103 ASP A C 1
ATOM 1613 O O . ASP A 1 103 ? -9.986 -14.038 6.311 1.00 12.59 103 ASP A O 1
ATOM 1622 N N . GLU A 1 104 ? -12.054 -13.385 5.747 1.00 12.16 104 GLU A N 1
ATOM 1623 C CA . GLU A 1 104 ? -11.658 -12.011 5.514 1.00 12.83 104 GLU A CA 1
ATOM 1624 C C . GLU A 1 104 ? -11.152 -11.376 6.798 1.00 11.85 104 GLU A C 1
ATOM 1625 O O . GLU A 1 104 ? -10.146 -10.665 6.811 1.00 12.62 104 GLU A O 1
ATOM 1637 N N . ARG A 1 105 ? -11.867 -11.582 7.912 1.00 11.23 105 ARG A N 1
ATOM 1638 C CA . ARG A 1 105 ? -11.454 -11.017 9.187 1.00 11.18 105 ARG A CA 1
ATOM 1639 C C . ARG A 1 105 ? -10.191 -11.673 9.716 1.00 10.92 105 ARG A C 1
ATOM 1640 O O . ARG A 1 105 ? -9.321 -10.965 10.230 1.00 11.05 105 ARG A O 1
ATOM 1661 N N . ARG A 1 106 ? -10.063 -12.995 9.603 1.00 10.93 106 ARG A N 1
ATOM 1662 C CA . ARG A 1 106 ? -8.819 -13.631 10.059 1.00 11.06 106 ARG A CA 1
ATOM 1663 C C . ARG A 1 106 ? -7.613 -13.093 9.280 1.00 11.05 106 ARG A C 1
ATOM 1664 O O . ARG A 1 106 ? -6.551 -12.863 9.845 1.00 11.61 106 ARG A O 1
ATOM 1685 N N . LYS A 1 107 ? -7.790 -12.916 7.964 1.00 11.79 107 LYS A N 1
ATOM 1686 C CA . LYS A 1 107 ? -6.691 -12.394 7.156 1.00 12.73 107 LYS A CA 1
ATOM 1687 C C . LYS A 1 107 ? -6.255 -11.019 7.656 1.00 12.59 107 LYS A C 1
ATOM 1688 O O . LYS A 1 107 ? -5.066 -10.748 7.789 1.00 13.34 107 LYS A O 1
ATOM 1707 N N . ILE A 1 108 ? -7.212 -10.124 7.906 1.00 12.00 108 ILE A N 1
ATOM 1708 C CA . ILE A 1 108 ? -6.875 -8.802 8.405 1.00 12.50 108 ILE A CA 1
ATOM 1709 C C . ILE A 1 108 ? -6.206 -8.887 9.768 1.00 12.25 108 ILE A C 1
ATOM 1710 O O . ILE A 1 108 ? -5.198 -8.230 10.017 1.00 12.73 108 ILE A O 1
ATOM 1726 N N . PHE A 1 109 ? -6.807 -9.660 10.673 1.00 11.33 109 PHE A N 1
ATOM 1727 C CA . PHE A 1 109 ? -6.399 -9.701 12.064 1.00 11.26 109 PHE A CA 1
ATOM 1728 C C . PHE A 1 109 ? -4.975 -10.228 12.220 1.00 11.68 109 PHE A C 1
ATOM 1729 O O . PHE A 1 109 ? -4.184 -9.599 12.942 1.00 12.02 109 PHE A O 1
ATOM 1746 N N . GLU A 1 110 ? -4.662 -11.343 11.557 1.00 11.94 110 GLU A N 1
ATOM 1747 C CA . GLU A 1 110 ? -3.357 -11.938 11.812 1.00 12.32 110 GLU A CA 1
ATOM 1748 C C . GLU A 1 110 ? -2.455 -11.892 10.579 1.00 12.80 110 GLU A C 1
ATOM 1749 O O . GLU A 1 110 ? -1.323 -11.440 10.673 1.00 13.88 110 GLU A O 1
ATOM 1761 N N . GLU A 1 111 ? -2.886 -12.395 9.421 1.00 13.74 111 GLU A N 1
ATOM 1762 C CA . GLU A 1 111 ? -1.959 -12.484 8.299 1.00 14.74 111 GLU A CA 1
ATOM 1763 C C . GLU A 1 111 ? -1.442 -11.105 7.904 1.00 14.47 111 GLU A C 1
ATOM 1764 O O . GLU A 1 111 ? -0.265 -10.980 7.573 1.00 16.67 111 GLU A O 1
ATOM 1776 N N . GLN A 1 112 ? -2.307 -10.090 7.880 1.00 13.78 112 GLN A N 1
ATOM 1777 C CA . GLN A 1 112 ? -1.901 -8.736 7.575 1.00 15.30 112 GLN A CA 1
ATOM 1778 C C . GLN A 1 112 ? -1.410 -8.003 8.812 1.00 15.07 112 GLN A C 1
ATOM 1779 O O . GLN A 1 112 ? -0.299 -7.479 8.830 1.00 17.64 112 GLN A O 1
ATOM 1793 N N . SER A 1 113 ? -2.240 -7.945 9.853 1.00 13.00 113 SER A N 1
ATOM 1794 C CA . SER A 1 113 ? -1.926 -7.075 10.978 1.00 12.75 113 SER A CA 1
ATOM 1795 C C . SER A 1 113 ? -0.952 -7.675 11.978 1.00 12.86 113 SER A C 1
ATOM 1796 O O . SER A 1 113 ? -0.380 -6.942 12.760 1.00 13.32 113 SER A O 1
ATOM 1804 N N . ARG A 1 114 ? -0.845 -8.991 12.008 1.00 12.65 114 ARG A N 1
ATOM 1805 C CA . ARG A 1 114 ? 0.086 -9.666 12.893 1.00 13.58 114 ARG A CA 1
ATOM 1806 C C . ARG A 1 114 ? -0.212 -9.381 14.362 1.00 12.28 114 ARG A C 1
ATOM 1807 O O . ARG A 1 114 ? 0.700 -9.333 15.173 1.00 12.79 114 ARG A O 1
ATOM 1828 N N . HIS A 1 115 ? -1.488 -9.290 14.738 1.00 11.69 115 HIS A N 1
ATOM 1829 C CA . HIS A 1 115 ? -1.871 -8.922 16.095 1.00 11.56 115 HIS A CA 1
ATOM 1830 C C . HIS A 1 115 ? -1.195 -9.815 17.134 1.00 11.32 115 HIS A C 1
ATOM 1831 O O . HIS A 1 115 ? -0.623 -9.343 18.107 1.00 11.73 115 HIS A O 1
ATOM 1845 N N . ILE A 1 116 ? -1.325 -11.129 16.947 1.00 11.53 116 ILE A N 1
ATOM 1846 C CA . ILE A 1 116 ? -0.794 -12.088 17.926 1.00 12.43 116 ILE A CA 1
ATOM 1847 C C . ILE A 1 116 ? 0.739 -12.088 17.919 1.00 12.64 116 ILE A C 1
ATOM 1848 O O . ILE A 1 116 ? 1.382 -12.103 18.958 1.00 13.34 116 ILE A O 1
ATOM 1864 N N . HIS A 1 117 ? 1.296 -12.106 16.718 1.00 12.86 117 HIS A N 1
ATOM 1865 C CA . HIS A 1 117 ? 2.740 -12.040 16.568 1.00 14.13 117 HIS A CA 1
ATOM 1866 C C . HIS A 1 117 ? 3.329 -10.833 17.298 1.00 13.78 117 HIS A C 1
ATOM 1867 O O . HIS A 1 117 ? 4.362 -10.939 17.972 1.00 15.59 117 HIS A O 1
ATOM 1881 N N . ILE A 1 118 ? 2.693 -9.674 17.140 1.00 12.61 118 ILE A N 1
ATOM 1882 C CA . ILE A 1 118 ? 3.111 -8.461 17.821 1.00 13.15 118 ILE A CA 1
ATOM 1883 C C . ILE A 1 118 ? 2.909 -8.615 19.322 1.00 12.00 118 ILE A C 1
ATOM 1884 O O . ILE A 1 118 ? 3.825 -8.349 20.102 1.00 12.40 118 ILE A O 1
ATOM 1900 N N . GLY A 1 119 ? 1.705 -9.016 19.737 1.00 11.63 119 GLY A N 1
ATOM 1901 C CA . GLY A 1 119 ? 1.417 -9.091 21.161 1.00 11.51 119 GLY A CA 1
ATOM 1902 C C . GLY A 1 119 ? 2.360 -10.025 21.923 1.00 11.15 119 GLY A C 1
ATOM 1903 O O . GLY A 1 119 ? 2.765 -9.721 23.032 1.00 11.66 119 GLY A O 1
ATOM 1907 N N . LEU A 1 120 ? 2.746 -11.143 21.285 1.00 11.76 120 LEU A N 1
ATOM 1908 C CA . LEU A 1 120 ? 3.642 -12.096 21.939 1.00 12.30 120 LEU A CA 1
ATOM 1909 C C . LEU A 1 120 ? 4.963 -11.437 22.332 1.00 12.41 120 LEU A C 1
ATOM 1910 O O . LEU A 1 120 ? 5.631 -11.916 23.255 1.00 13.56 120 LEU A O 1
ATOM 1926 N N . GLN A 1 121 ? 5.378 -10.386 21.607 1.00 12.51 121 GLN A N 1
ATOM 1927 C CA . GLN A 1 121 ? 6.640 -9.734 21.896 1.00 13.74 121 GLN A CA 1
ATOM 1928 C C . GLN A 1 121 ? 6.612 -8.954 23.203 1.00 13.39 121 GLN A C 1
ATOM 1929 O O . GLN A 1 121 ? 7.654 -8.487 23.634 1.00 16.69 121 GLN A O 1
ATOM 1943 N N . TYR A 1 122 ? 5.424 -8.752 23.773 1.00 11.64 122 TYR A N 1
ATOM 1944 C CA . TYR A 1 122 ? 5.232 -7.970 24.977 1.00 11.84 122 TYR A CA 1
ATOM 1945 C C . TYR A 1 122 ? 4.813 -8.845 26.158 1.00 11.65 122 TYR A C 1
ATOM 1946 O O . TYR A 1 122 ? 4.368 -8.335 27.180 1.00 11.94 122 TYR A O 1
ATOM 1964 N N . LEU A 1 123 ? 5.007 -10.158 26.019 1.00 11.80 123 LEU A N 1
ATOM 1965 C CA . LEU A 1 123 ? 4.814 -11.119 27.086 1.00 11.76 123 LEU A CA 1
ATOM 1966 C C . LEU A 1 123 ? 6.202 -11.553 27.513 1.00 12.93 123 LEU A C 1
ATOM 1967 O O . LEU A 1 123 ? 7.087 -11.719 26.675 1.00 15.27 123 LEU A O 1
ATOM 1983 N N . PRO A 1 124 ? 6.456 -11.772 28.812 1.00 13.56 124 PRO A N 1
ATOM 1984 C CA . PRO A 1 124 ? 5.468 -11.786 29.890 1.00 14.19 124 PRO A CA 1
ATOM 1985 C C . PRO A 1 124 ? 5.171 -10.444 30.561 1.00 12.96 124 PRO A C 1
ATOM 1986 O O . PRO A 1 124 ? 4.450 -10.424 31.563 1.00 14.29 124 PRO A O 1
ATOM 1997 N N . ALA A 1 125 ? 5.665 -9.333 30.034 1.00 11.78 125 ALA A N 1
ATOM 1998 C CA . ALA A 1 125 ? 5.430 -8.065 30.719 1.00 11.64 125 ALA A CA 1
ATOM 1999 C C . ALA A 1 125 ? 3.938 -7.777 30.897 1.00 11.53 125 ALA A C 1
ATOM 2000 O O . ALA A 1 125 ? 3.532 -7.313 31.960 1.00 12.10 125 ALA A O 1
ATOM 2007 N N . VAL A 1 126 ? 3.141 -8.002 29.846 1.00 11.01 126 VAL A N 1
ATOM 2008 C CA . VAL A 1 126 ? 1.770 -7.512 29.843 1.00 10.78 126 VAL A CA 1
ATOM 2009 C C . VAL A 1 126 ? 0.802 -8.685 29.991 1.00 10.92 126 VAL A C 1
ATOM 2010 O O . VAL A 1 126 ? 0.797 -9.619 29.181 1.00 11.83 126 VAL A O 1
ATOM 2023 N N . ALA A 1 127 ? -0.018 -8.619 31.040 1.00 10.51 127 ALA A N 1
ATOM 2024 C CA . ALA A 1 127 ? -1.153 -9.515 31.217 1.00 10.66 127 ALA A CA 1
ATOM 2025 C C . ALA A 1 127 ? -2.375 -8.904 30.534 1.00 10.27 127 ALA A C 1
ATOM 2026 O O . ALA A 1 127 ? -2.478 -7.680 30.432 1.00 10.96 127 ALA A O 1
ATOM 2033 N N . ARG A 1 128 ? -3.312 -9.761 30.104 1.00 10.42 128 ARG A N 1
ATOM 2034 C CA . ARG A 1 128 ? -4.417 -9.270 29.295 1.00 10.45 128 ARG A CA 1
ATOM 2035 C C . ARG A 1 128 ? -5.692 -10.067 29.553 1.00 10.35 128 ARG A C 1
ATOM 2036 O O . ARG A 1 128 ? -5.623 -11.246 29.892 1.00 10.84 128 ARG A O 1
ATOM 2057 N N . ARG A 1 129 ? -6.833 -9.434 29.301 1.00 10.15 129 ARG A N 1
ATOM 2058 C CA . ARG A 1 129 ? -8.120 -10.112 29.259 1.00 9.92 129 ARG A CA 1
ATOM 2059 C C . ARG A 1 129 ? -9.021 -9.395 28.272 1.00 9.83 129 ARG A C 1
ATOM 2060 O O . ARG A 1 129 ? -9.152 -8.172 28.280 1.00 12.23 129 ARG A O 1
ATOM 2081 N N . LEU A 1 130 ? -9.620 -10.172 27.391 1.00 9.22 130 LEU A N 1
ATOM 2082 C CA . LEU A 1 130 ? -10.532 -9.710 26.365 1.00 9.19 130 LEU A CA 1
ATOM 2083 C C . LEU A 1 130 ? -11.979 -9.961 26.759 1.00 8.49 130 LEU A C 1
ATOM 2084 O O . LEU A 1 130 ? -12.339 -11.091 27.108 1.00 9.52 130 LEU A O 1
ATOM 2100 N N . HIS A 1 131 ? -12.801 -8.920 26.699 1.00 8.27 131 HIS A N 1
ATOM 2101 C CA . HIS A 1 131 ? -14.222 -9.037 26.970 1.00 8.42 131 HIS A CA 1
ATOM 2102 C C . HIS A 1 131 ? -14.995 -8.595 25.728 1.00 8.32 131 HIS A C 1
ATOM 2103 O O . HIS A 1 131 ? -14.640 -7.576 25.129 1.00 9.30 131 HIS A O 1
ATOM 2117 N N . HIS A 1 132 ? -16.021 -9.354 25.379 1.00 8.24 132 HIS A N 1
ATOM 2118 C CA . HIS A 1 132 ? -16.874 -9.094 24.229 1.00 8.30 132 HIS A CA 1
ATOM 2119 C C . HIS A 1 132 ? -18.180 -8.449 24.672 1.00 8.42 132 HIS A C 1
ATOM 2120 O O . HIS A 1 132 ? -18.810 -8.902 25.634 1.00 9.31 132 HIS A O 1
ATOM 2134 N N . CYS A 1 133 ? -18.647 -7.470 23.909 1.00 8.46 133 CYS A N 1
ATOM 2135 C CA . CYS A 1 133 ? -19.868 -6.760 24.228 1.00 8.59 133 CYS A CA 1
ATOM 2136 C C . CYS A 1 133 ? -20.959 -6.916 23.182 1.00 8.80 133 CYS A C 1
ATOM 2137 O O . CYS A 1 133 ? -22.132 -6.649 23.498 1.00 9.62 133 CYS A O 1
ATOM 2145 N N . ARG A 1 134 ? -20.620 -7.262 21.928 1.00 9.03 134 ARG A N 1
ATOM 2146 C CA . ARG A 1 134 ? -21.580 -7.055 20.844 1.00 9.55 134 ARG A CA 1
ATOM 2147 C C . ARG A 1 134 ? -22.709 -8.078 20.849 1.00 9.42 134 ARG A C 1
ATOM 2148 O O . ARG A 1 134 ? -23.710 -7.885 20.154 1.00 10.69 134 ARG A O 1
ATOM 2169 N N . ASP A 1 135 ? -22.581 -9.154 21.617 1.00 9.37 135 ASP A N 1
ATOM 2170 C CA . ASP A 1 135 ? -23.656 -10.112 21.709 1.00 10.34 135 ASP A CA 1
ATOM 2171 C C . ASP A 1 135 ? -24.443 -9.975 23.008 1.00 11.54 135 ASP A C 1
ATOM 2172 O O . ASP A 1 135 ? -25.359 -10.729 23.265 1.00 14.23 135 ASP A O 1
ATOM 2181 N N . LEU A 1 136 ? -24.156 -8.935 23.794 1.00 11.86 136 LEU A N 1
ATOM 2182 C CA . LEU A 1 136 ? -25.057 -8.531 24.878 1.00 14.54 136 LEU A CA 1
ATOM 2183 C C . LEU A 1 136 ? -26.336 -7.855 24.326 1.00 15.39 136 LEU A C 1
ATOM 2184 O O . LEU A 1 136 ? -27.381 -7.862 24.954 1.00 17.30 136 LEU A O 1
ATOM 2200 N N . GLY A 1 137 ? -26.245 -7.156 23.187 1.00 16.51 137 GLY A N 1
ATOM 2201 C CA . GLY A 1 137 ? -27.339 -6.407 22.600 1.00 16.57 137 GLY A CA 1
ATOM 2202 C C . GLY A 1 137 ? -26.803 -5.506 21.501 1.00 17.82 137 GLY A C 1
ATOM 2203 O O . GLY A 1 137 ? -25.609 -5.485 21.236 1.00 18.52 137 GLY A O 1
ATOM 2207 N N . GLU A 1 138 ? -27.720 -4.762 20.890 1.00 19.17 138 GLU A N 1
ATOM 2208 C CA . GLU A 1 138 ? -27.467 -3.934 19.725 1.00 22.99 138 GLU A CA 1
ATOM 2209 C C . GLU A 1 138 ? -26.993 -2.537 20.161 1.00 20.25 138 GLU A C 1
ATOM 2210 O O . GLU A 1 138 ? -26.598 -1.717 19.310 1.00 24.61 138 GLU A O 1
ATOM 2222 N N . ASN A 1 139 ? -27.015 -2.245 21.481 1.00 19.41 139 ASN A N 1
ATOM 2223 C CA . ASN A 1 139 ? -26.937 -0.888 21.996 1.00 21.36 139 ASN A CA 1
ATOM 2224 C C . ASN A 1 139 ? -25.787 -0.730 22.987 1.00 20.01 139 ASN A C 1
ATOM 2225 O O . ASN A 1 139 ? -25.829 0.185 23.807 1.00 22.93 139 ASN A O 1
ATOM 2236 N N . GLU A 1 140 ? -24.720 -1.544 22.878 1.00 15.63 140 GLU A N 1
ATOM 2237 C CA . GLU A 1 140 ? -23.569 -1.342 23.742 1.00 14.26 140 GLU A CA 1
ATOM 2238 C C . GLU A 1 140 ? -22.681 -0.290 23.110 1.00 14.36 140 GLU A C 1
ATOM 2239 O O . GLU A 1 140 ? -22.542 -0.282 21.879 1.00 15.19 140 GLU A O 1
ATOM 2251 N N . PRO A 1 141 ? -22.035 0.578 23.895 1.00 13.65 141 PRO A N 1
ATOM 2252 C CA . PRO A 1 141 ? -21.243 1.631 23.283 1.00 13.78 141 PRO A CA 1
ATOM 2253 C C . PRO A 1 141 ? -19.981 1.142 22.594 1.00 12.46 141 PRO A C 1
ATOM 2254 O O . PRO A 1 141 ? -19.479 1.825 21.708 1.00 13.28 141 PRO A O 1
ATOM 2265 N N . PHE A 1 142 ? -19.413 0.026 23.093 1.00 10.74 142 PHE A N 1
ATOM 2266 C CA . PHE A 1 142 ? -18.209 -0.538 22.524 1.00 10.13 142 PHE A CA 1
ATOM 2267 C C . PHE A 1 142 ? -18.453 -1.982 22.150 1.00 10.02 142 PHE A C 1
ATOM 2268 O O . PHE A 1 142 ? -19.401 -2.604 22.636 1.00 10.53 142 PHE A O 1
ATOM 2285 N N . ASP A 1 143 ? -17.587 -2.530 21.302 1.00 9.25 143 ASP A N 1
ATOM 2286 C CA . ASP A 1 143 ? -17.632 -3.952 20.975 1.00 9.06 143 ASP A CA 1
ATOM 2287 C C . ASP A 1 143 ? -16.760 -4.814 21.871 1.00 8.33 143 ASP A C 1
ATOM 2288 O O . ASP A 1 143 ? -17.072 -5.989 22.064 1.00 8.75 143 ASP A O 1
ATOM 2297 N N . PHE A 1 144 ? -15.674 -4.248 22.400 1.00 8.54 144 PHE A N 1
ATOM 2298 C CA . PHE A 1 144 ? -14.747 -4.984 23.236 1.00 8.42 144 PHE A CA 1
ATOM 2299 C C . PHE A 1 144 ? -14.346 -4.106 24.402 1.00 8.55 144 PHE A C 1
ATOM 2300 O O . PHE A 1 144 ? -14.196 -2.902 24.257 1.00 9.22 144 PHE A O 1
ATOM 2317 N N . LEU A 1 145 ? -14.099 -4.756 25.548 1.00 8.28 145 LEU A N 1
ATOM 2318 C CA . LEU A 1 145 ? -13.431 -4.113 26.673 1.00 8.35 145 LEU A CA 1
ATOM 2319 C C . LEU A 1 145 ? -12.139 -4.882 26.859 1.00 8.06 145 LEU A C 1
ATOM 2320 O O . LEU A 1 145 ? -12.178 -6.071 27.180 1.00 8.94 145 LEU A O 1
ATOM 2336 N N . THR A 1 146 ? -11.007 -4.242 26.590 1.00 8.48 146 THR A N 1
ATOM 2337 C CA . THR A 1 146 ? -9.710 -4.901 26.731 1.00 8.51 146 THR A CA 1
ATOM 2338 C C . THR A 1 146 ? -9.066 -4.401 28.009 1.00 8.71 146 THR A C 1
ATOM 2339 O O . THR A 1 146 ? -9.159 -3.220 28.337 1.00 9.88 146 THR A O 1
ATOM 2350 N N . TRP A 1 147 ? -8.448 -5.320 28.739 1.00 8.83 147 TRP A N 1
ATOM 2351 C CA . TRP A 1 147 ? -7.893 -5.053 30.055 1.00 9.13 147 TRP A CA 1
ATOM 2352 C C . TRP A 1 147 ? -6.467 -5.565 30.104 1.00 8.72 147 TRP A C 1
ATOM 2353 O O . TRP A 1 147 ? -6.217 -6.690 29.682 1.00 9.35 147 TRP A O 1
ATOM 2374 N N . PHE A 1 148 ? -5.549 -4.744 30.623 1.00 8.82 148 PHE A N 1
ATOM 2375 C CA . PHE A 1 148 ? -4.140 -5.079 30.663 1.00 9.19 148 PHE A CA 1
ATOM 2376 C C . PHE A 1 148 ? -3.585 -4.719 32.029 1.00 9.19 148 PHE A C 1
ATOM 2377 O O . PHE A 1 148 ? -4.009 -3.757 32.650 1.00 9.85 148 PHE A O 1
ATOM 2394 N N . GLU A 1 149 ? -2.567 -5.490 32.465 1.00 9.53 149 GLU A N 1
ATOM 2395 C CA . GLU A 1 149 ? -1.862 -5.210 33.721 1.00 9.86 149 GLU A CA 1
ATOM 2396 C C . GLU A 1 149 ? -0.361 -5.377 33.484 1.00 9.89 149 GLU A C 1
ATOM 2397 O O . GLU A 1 149 ? 0.069 -6.310 32.808 1.00 10.54 149 GLU A O 1
ATOM 2409 N N . TYR A 1 150 ? 0.435 -4.475 34.085 1.00 10.16 150 TYR A N 1
ATOM 2410 C CA . TYR A 1 150 ? 1.871 -4.497 33.898 1.00 10.59 150 TYR A CA 1
ATOM 2411 C C . TYR A 1 150 ? 2.509 -3.713 35.029 1.00 10.70 150 TYR A C 1
ATOM 2412 O O . TYR A 1 150 ? 1.887 -2.879 35.683 1.00 11.54 150 TYR A O 1
ATOM 2430 N N . SER A 1 151 ? 3.814 -3.926 35.200 1.00 12.39 151 SER A N 1
ATOM 2431 C CA A SER A 1 151 ? 4.583 -3.139 36.140 0.50 12.72 151 SER A CA 1
ATOM 2432 C CA B SER A 1 151 ? 4.609 -3.145 36.131 0.50 12.99 151 SER A CA 1
ATOM 2433 C C . SER A 1 151 ? 4.831 -1.737 35.587 1.00 12.68 151 SER A C 1
ATOM 2434 O O . SER A 1 151 ? 4.916 -1.566 34.388 1.00 12.81 151 SER A O 1
ATOM 2447 N N . PRO A 1 152 ? 5.048 -0.734 36.463 1.00 13.30 152 PRO A N 1
ATOM 2448 C CA . PRO A 1 152 ? 5.375 0.593 35.960 1.00 13.67 152 PRO A CA 1
ATOM 2449 C C . PRO A 1 152 ? 6.621 0.608 35.083 1.00 14.33 152 PRO A C 1
ATOM 2450 O O . PRO A 1 152 ? 6.729 1.430 34.175 1.00 15.59 152 PRO A O 1
ATOM 2461 N N . SER A 1 153 ? 7.587 -0.302 35.322 1.00 13.98 153 SER A N 1
ATOM 2462 C CA . SER A 1 153 ? 8.788 -0.324 34.498 1.00 16.15 153 SER A CA 1
ATOM 2463 C C . SER A 1 153 ? 8.493 -0.769 33.072 1.00 14.68 153 SER A C 1
ATOM 2464 O O . SER A 1 153 ? 9.357 -0.563 32.226 1.00 15.50 153 SER A O 1
ATOM 2472 N N . ASP A 1 154 ? 7.330 -1.388 32.849 1.00 13.26 154 ASP A N 1
ATOM 2473 C CA . ASP A 1 154 ? 6.928 -1.844 31.525 1.00 12.64 154 ASP A CA 1
ATOM 2474 C C . ASP A 1 154 ? 5.935 -0.917 30.839 1.00 12.59 154 ASP A C 1
ATOM 2475 O O . ASP A 1 154 ? 5.430 -1.253 29.769 1.00 12.88 154 ASP A O 1
ATOM 2484 N N . GLU A 1 155 ? 5.661 0.245 31.436 1.00 13.29 155 GLU A N 1
ATOM 2485 C CA . GLU A 1 155 ? 4.692 1.143 30.827 1.00 13.46 155 GLU A CA 1
ATOM 2486 C C . GLU A 1 155 ? 5.162 1.644 29.460 1.00 12.93 155 GLU A C 1
ATOM 2487 O O . GLU A 1 155 ? 4.363 1.718 28.524 1.00 13.72 155 GLU A O 1
ATOM 2499 N N . THR A 1 156 ? 6.443 2.002 29.340 1.00 13.63 156 THR A N 1
ATOM 2500 C CA . THR A 1 156 ? 6.921 2.481 28.059 1.00 14.43 156 THR A CA 1
ATOM 2501 C C . THR A 1 156 ? 6.771 1.391 26.987 1.00 14.13 156 THR A C 1
ATOM 2502 O O . THR A 1 156 ? 6.392 1.668 25.844 1.00 14.10 156 THR A O 1
ATOM 2513 N N . ALA A 1 157 ? 7.052 0.136 27.357 1.00 13.65 157 ALA A N 1
ATOM 2514 C CA . ALA A 1 157 ? 6.856 -0.991 26.458 1.00 13.99 157 ALA A CA 1
ATOM 2515 C C . ALA A 1 157 ? 5.382 -1.126 26.037 1.00 12.98 157 ALA A C 1
ATOM 2516 O O . ALA A 1 157 ? 5.085 -1.316 24.870 1.00 13.31 157 ALA A O 1
ATOM 2523 N N . PHE A 1 158 ? 4.475 -1.037 26.999 1.00 11.82 158 PHE A N 1
ATOM 2524 C CA . PHE A 1 158 ? 3.050 -1.124 26.691 1.00 11.70 158 PHE A CA 1
ATOM 2525 C C . PHE A 1 158 ? 2.668 -0.035 25.671 1.00 11.06 158 PHE A C 1
ATOM 2526 O O . PHE A 1 158 ? 1.894 -0.277 24.747 1.00 11.54 158 PHE A O 1
ATOM 2543 N N . ASN A 1 159 ? 3.195 1.185 25.850 1.00 11.51 159 ASN A N 1
ATOM 2544 C CA . ASN A 1 159 ? 2.907 2.243 24.910 1.00 12.68 159 ASN A CA 1
ATOM 2545 C C . ASN A 1 159 ? 3.401 1.904 23.504 1.00 13.20 159 ASN A C 1
ATOM 2546 O O . ASN A 1 159 ? 2.778 2.260 22.507 1.00 13.56 159 ASN A O 1
ATOM 2557 N N . ARG A 1 160 ? 4.578 1.260 23.420 1.00 13.08 160 ARG A N 1
ATOM 2558 C CA . ARG A 1 160 ? 5.101 0.835 22.136 1.00 14.56 160 ARG A CA 1
ATOM 2559 C C . ARG A 1 160 ? 4.161 -0.187 21.492 1.00 14.04 160 ARG A C 1
ATOM 2560 O O . ARG A 1 160 ? 3.918 -0.134 20.289 1.00 14.70 160 ARG A O 1
ATOM 2581 N N . LEU A 1 161 ? 3.661 -1.154 22.278 1.00 12.65 161 LEU A N 1
ATOM 2582 C CA . LEU A 1 161 ? 2.704 -2.121 21.772 1.00 12.15 161 LEU A CA 1
ATOM 2583 C C . LEU A 1 161 ? 1.487 -1.418 21.179 1.00 12.27 161 LEU A C 1
ATOM 2584 O O . LEU A 1 161 ? 1.052 -1.748 20.075 1.00 12.42 161 LEU A O 1
ATOM 2600 N N . LEU A 1 162 ? 0.927 -0.472 21.926 1.00 11.68 162 LEU A N 1
ATOM 2601 C CA . LEU A 1 162 ? -0.258 0.231 21.436 1.00 12.02 162 LEU A CA 1
ATOM 2602 C C . LEU A 1 162 ? 0.035 0.896 20.098 1.00 12.94 162 LEU A C 1
ATOM 2603 O O . LEU A 1 162 ? -0.800 0.884 19.192 1.00 13.39 162 LEU A O 1
ATOM 2619 N N . ALA A 1 163 ? 1.196 1.550 19.979 1.00 13.44 163 ALA A N 1
ATOM 2620 C CA . ALA A 1 163 ? 1.486 2.228 18.728 1.00 14.73 163 ALA A CA 1
ATOM 2621 C C . ALA A 1 163 ? 1.586 1.219 17.571 1.00 14.69 163 ALA A C 1
ATOM 2622 O O . ALA A 1 163 ? 1.154 1.478 16.454 1.00 15.70 163 ALA A O 1
ATOM 2629 N N . GLU A 1 164 ? 2.172 0.051 17.812 1.00 13.88 164 GLU A N 1
ATOM 2630 C CA . GLU A 1 164 ? 2.233 -0.966 16.773 1.00 13.72 164 GLU A CA 1
ATOM 2631 C C . GLU A 1 164 ? 0.836 -1.384 16.326 1.00 13.45 164 GLU A C 1
ATOM 2632 O O . GLU A 1 164 ? 0.545 -1.432 15.136 1.00 14.19 164 GLU A O 1
ATOM 2644 N N . LEU A 1 165 ? -0.034 -1.718 17.273 1.00 12.45 165 LEU A N 1
ATOM 2645 C CA . LEU A 1 165 ? -1.362 -2.173 16.886 1.00 12.58 165 LEU A CA 1
ATOM 2646 C C . LEU A 1 165 ? -2.145 -1.049 16.200 1.00 12.76 165 LEU A C 1
ATOM 2647 O O . LEU A 1 165 ? -2.851 -1.287 15.213 1.00 12.95 165 LEU A O 1
ATOM 2663 N N . ARG A 1 166 ? -2.046 0.176 16.707 1.00 12.62 166 ARG A N 1
ATOM 2664 C CA . ARG A 1 166 ? -2.826 1.268 16.136 1.00 13.13 166 ARG A CA 1
ATOM 2665 C C . ARG A 1 166 ? -2.384 1.625 14.708 1.00 14.02 166 ARG A C 1
ATOM 2666 O O . ARG A 1 166 ? -3.159 2.230 13.977 1.00 14.87 166 ARG A O 1
ATOM 2687 N N . ALA A 1 167 ? -1.181 1.210 14.300 1.00 14.05 167 ALA A N 1
ATOM 2688 C CA . ALA A 1 167 ? -0.691 1.395 12.939 1.00 15.11 167 ALA A CA 1
ATOM 2689 C C . ALA A 1 167 ? -1.123 0.282 11.988 1.00 15.28 167 ALA A C 1
ATOM 2690 O O . ALA A 1 167 ? -0.842 0.362 10.793 1.00 17.11 167 ALA A O 1
ATOM 2697 N N . SER A 1 168 ? -1.810 -0.761 12.474 1.00 14.38 168 SER A N 1
ATOM 2698 C CA . SER A 1 168 ? -2.057 -1.959 11.697 1.00 14.72 168 SER A CA 1
ATOM 2699 C C . SER A 1 168 ? -3.303 -1.816 10.824 1.00 13.91 168 SER A C 1
ATOM 2700 O O . SER A 1 168 ? -4.189 -1.000 11.073 1.00 14.77 168 SER A O 1
ATOM 2708 N N . VAL A 1 169 ? -3.434 -2.735 9.868 1.00 14.19 169 VAL A N 1
ATOM 2709 C CA . VAL A 1 169 ? -4.612 -2.779 9.009 1.00 14.75 169 VAL A CA 1
ATOM 2710 C C . VAL A 1 169 ? -5.897 -2.978 9.831 1.00 13.74 169 VAL A C 1
ATOM 2711 O O . VAL A 1 169 ? -6.918 -2.342 9.558 1.00 13.99 169 VAL A O 1
ATOM 2724 N N . GLU A 1 170 ? -5.845 -3.819 10.864 1.00 13.04 170 GLU A N 1
ATOM 2725 C CA . GLU A 1 170 ? -6.997 -4.086 11.707 1.00 12.62 170 GLU A CA 1
ATOM 2726 C C . GLU A 1 170 ? -7.576 -2.778 12.253 1.00 12.15 170 GLU A C 1
ATOM 2727 O O . GLU A 1 170 ? -8.785 -2.614 12.348 1.00 12.14 170 GLU A O 1
ATOM 2739 N N . TRP A 1 171 ? -6.687 -1.852 12.631 1.00 12.26 171 TRP A N 1
ATOM 2740 C CA . TRP A 1 171 ? -7.127 -0.620 13.248 1.00 12.41 171 TRP A CA 1
ATOM 2741 C C . TRP A 1 171 ? -7.781 0.357 12.267 1.00 12.88 171 TRP A C 1
ATOM 2742 O O . TRP A 1 171 ? -8.414 1.326 12.690 1.00 13.78 171 TRP A O 1
ATOM 2763 N N . GLN A 1 172 ? -7.722 0.069 10.963 1.00 13.14 172 GLN A N 1
ATOM 2764 C CA . GLN A 1 172 ? -8.496 0.840 10.001 1.00 14.92 172 GLN A CA 1
ATOM 2765 C C . GLN A 1 172 ? -9.995 0.709 10.241 1.00 13.51 172 GLN A C 1
ATOM 2766 O O . GLN A 1 172 ? -10.759 1.552 9.804 1.00 15.02 172 GLN A O 1
ATOM 2780 N N . TYR A 1 173 ? -10.406 -0.335 10.967 1.00 12.27 173 TYR A N 1
ATOM 2781 C CA . TYR A 1 173 ? -11.814 -0.606 11.228 1.00 12.83 173 TYR A CA 1
ATOM 2782 C C . TYR A 1 173 ? -12.239 -0.152 12.615 1.00 12.19 173 TYR A C 1
ATOM 2783 O O . TYR A 1 173 ? -13.407 -0.285 12.965 1.00 13.40 173 TYR A O 1
ATOM 2801 N N . VAL A 1 174 ? -11.321 0.380 13.417 1.00 12.06 174 VAL A N 1
ATOM 2802 C CA . VAL A 1 174 ? -11.636 0.823 14.768 1.00 12.14 174 VAL A C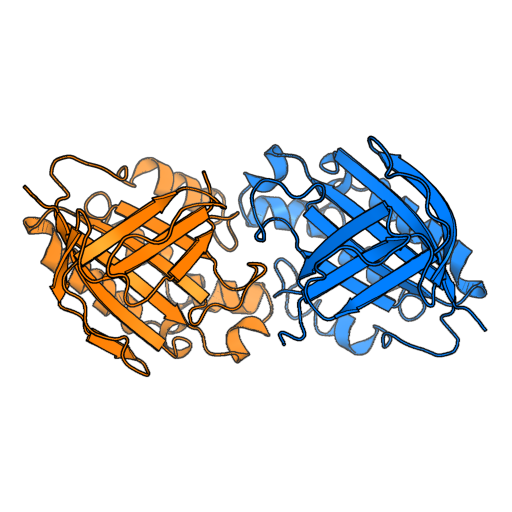A 1
ATOM 2803 C C . VAL A 1 174 ? -12.198 2.238 14.694 1.00 12.38 174 VAL A C 1
ATOM 2804 O O . VAL A 1 174 ? -11.497 3.157 14.262 1.00 13.92 174 VAL A O 1
ATOM 2817 N N . ASP A 1 175 ? -13.440 2.425 15.112 1.00 11.94 175 ASP A N 1
ATOM 2818 C CA . ASP A 1 175 ? -14.089 3.727 15.042 1.00 12.80 175 ASP A CA 1
ATOM 2819 C C . ASP A 1 175 ? -14.339 4.352 16.414 1.00 12.49 175 ASP A C 1
ATOM 2820 O O . ASP A 1 175 ? -14.723 5.532 16.484 1.00 13.85 175 ASP A O 1
ATOM 2829 N N . ARG A 1 176 ? -14.003 3.649 17.501 1.00 11.46 176 ARG A N 1
ATOM 2830 C CA . ARG A 1 176 ? -13.952 4.239 18.833 1.00 12.03 176 ARG A CA 1
ATOM 2831 C C . ARG A 1 176 ? -12.885 3.504 19.629 1.00 11.74 176 ARG A C 1
ATOM 2832 O O . ARG A 1 176 ? -12.806 2.271 19.594 1.00 12.78 176 ARG A O 1
ATOM 2853 N N . GLU A 1 177 ? -12.084 4.275 20.353 1.00 11.75 177 GLU A N 1
ATOM 2854 C CA . GLU A 1 177 ? -11.072 3.727 21.241 1.00 12.02 177 GLU A CA 1
ATOM 2855 C C . GLU A 1 177 ? -10.811 4.755 22.325 1.00 11.73 177 GLU A C 1
ATOM 2856 O O . GLU A 1 177 ? -10.532 5.914 22.031 1.00 13.05 177 GLU A O 1
ATOM 2868 N N . ILE A 1 178 ? -10.906 4.322 23.572 1.00 11.32 178 ILE A N 1
ATOM 2869 C CA . ILE A 1 178 ? -10.563 5.128 24.721 1.00 11.57 178 ILE A CA 1
ATOM 2870 C C . ILE A 1 178 ? -9.511 4.360 25.505 1.00 10.79 178 ILE A C 1
ATOM 2871 O O . ILE A 1 178 ? -9.613 3.149 25.627 1.00 12.32 178 ILE A O 1
ATOM 2887 N N . ASP A 1 179 ? -8.512 5.046 26.053 1.00 11.62 179 ASP A N 1
ATOM 2888 C CA . ASP A 1 179 ? -7.433 4.363 26.733 1.00 11.93 179 ASP A CA 1
ATOM 2889 C C . ASP A 1 179 ? -7.313 4.932 28.139 1.00 10.75 179 ASP A C 1
ATOM 2890 O O . ASP A 1 179 ? -6.871 6.075 28.303 1.00 12.49 179 ASP A O 1
ATOM 2899 N N . ILE A 1 180 ? -7.785 4.181 29.121 1.00 10.36 180 ILE A N 1
ATOM 2900 C CA . ILE A 1 180 ? -7.822 4.609 30.517 1.00 10.31 180 ILE A CA 1
ATOM 2901 C C . ILE A 1 180 ? -6.672 3.937 31.262 1.00 10.36 180 ILE A C 1
ATOM 2902 O O . ILE A 1 180 ? -6.565 2.714 31.242 1.00 11.05 180 ILE A O 1
ATOM 2918 N N . ARG A 1 181 ? -5.828 4.735 31.927 1.00 10.36 181 ARG A N 1
ATOM 2919 C CA . ARG A 1 181 ? -4.709 4.197 32.685 1.00 10.49 181 ARG A CA 1
ATOM 2920 C C . ARG A 1 181 ? -5.001 4.296 34.173 1.00 10.45 181 ARG A C 1
ATOM 2921 O O . ARG A 1 181 ? -5.511 5.306 34.658 1.00 11.35 181 ARG A O 1
ATOM 2942 N N . LEU A 1 182 ? -4.643 3.222 34.879 1.00 10.55 182 LEU A N 1
ATOM 2943 C CA . LEU A 1 182 ? -4.960 2.996 36.270 1.00 11.47 182 LEU A CA 1
ATOM 2944 C C . LEU A 1 182 ? -3.696 2.642 37.037 1.00 11.04 182 LEU A C 1
ATOM 2945 O O . LEU A 1 182 ? -2.773 2.025 36.479 1.00 11.45 182 LEU A O 1
ATOM 2961 N N . VAL A 1 183 ? -3.705 2.949 38.339 1.00 11.67 183 VAL A N 1
ATOM 2962 C CA . VAL A 1 183 ? -2.702 2.425 39.256 1.00 11.67 183 VAL A CA 1
ATOM 2963 C C . VAL A 1 183 ? -3.425 1.827 40.452 1.00 12.12 183 VAL A C 1
ATOM 2964 O O . VAL A 1 183 ? -4.395 2.400 40.960 1.00 12.42 183 VAL A O 1
ATOM 2977 N N . HIS A 1 184 ? -2.949 0.680 40.916 1.00 12.63 184 HIS A N 1
ATOM 2978 C CA . HIS A 1 184 ? -3.607 0.003 42.023 1.00 13.01 184 HIS A CA 1
ATOM 2979 C C . HIS A 1 184 ? -3.356 0.767 43.312 1.00 13.33 184 HIS A C 1
ATOM 2980 O O . HIS A 1 184 ? -2.247 1.166 43.605 1.00 13.84 184 HIS A O 1
ATOM 2994 N N . GLU A 1 185 ? -4.403 0.873 44.130 1.00 14.80 185 GLU A N 1
ATOM 2995 C CA . GLU A 1 185 ? -4.246 1.461 45.454 1.00 16.88 185 GLU A CA 1
ATOM 2996 C C . GLU A 1 185 ? -3.264 0.644 46.294 1.00 17.52 185 GLU A C 1
ATOM 2997 O O . GLU A 1 185 ? -3.084 -0.571 46.113 1.00 18.10 185 GLU A O 1
ATOM 3009 N N . PRO A 1 186 ? -2.581 1.284 47.263 1.00 20.06 186 PRO A N 1
ATOM 3010 C CA . PRO A 1 186 ? -1.578 0.588 48.078 1.00 23.43 186 PRO A CA 1
ATOM 3011 C C . PRO A 1 186 ? -2.097 -0.431 49.101 1.00 27.37 186 PRO A C 1
ATOM 3012 O O . PRO A 1 186 ? -3.277 -0.403 49.307 1.00 26.53 186 PRO A O 1
ATOM 3023 N N . THR B 1 3 ? -33.302 -5.895 13.835 1.00 28.21 3 THR B N 1
ATOM 3024 C CA . THR B 1 3 ? -33.391 -6.504 15.189 1.00 22.67 3 THR B CA 1
ATOM 3025 C C . THR B 1 3 ? -32.511 -7.753 15.201 1.00 16.91 3 THR B C 1
ATOM 3026 O O . THR B 1 3 ? -32.606 -8.593 14.318 1.00 20.36 3 THR B O 1
ATOM 3030 N N . ARG B 1 4 ? -31.669 -7.881 16.239 1.00 14.43 4 ARG B N 1
ATOM 3031 C CA . ARG B 1 4 ? -30.840 -9.062 16.415 1.00 11.73 4 ARG B CA 1
ATOM 3032 C C . ARG B 1 4 ? -31.331 -10.006 17.513 1.00 10.98 4 ARG B C 1
ATOM 3033 O O . ARG B 1 4 ? -31.035 -11.187 17.474 1.00 10.54 4 ARG B O 1
ATOM 3053 N N . VAL B 1 5 ? -31.992 -9.466 18.536 1.00 11.39 5 VAL B N 1
ATOM 3054 C CA . VAL B 1 5 ? -32.394 -10.230 19.699 1.00 11.08 5 VAL B CA 1
ATOM 3055 C C . VAL B 1 5 ? -33.792 -10.792 19.495 1.00 10.85 5 VAL B C 1
ATOM 3056 O O . VAL B 1 5 ? -34.709 -10.042 19.133 1.00 11.92 5 VAL B O 1
ATOM 3069 N N . PHE B 1 6 ? -33.941 -12.087 19.775 1.00 10.37 6 PHE B N 1
ATOM 3070 C CA . PHE B 1 6 ? -35.224 -12.744 19.707 1.00 10.77 6 PHE B CA 1
ATOM 3071 C C . PHE B 1 6 ? -35.439 -13.554 20.971 1.00 10.21 6 PHE B C 1
ATOM 3072 O O . PHE B 1 6 ? -34.508 -14.177 21.482 1.00 10.99 6 PHE B O 1
ATOM 3089 N N . THR B 1 7 ? -36.699 -13.593 21.412 1.00 10.23 7 THR B N 1
ATOM 3090 C CA . THR B 1 7 ? -37.076 -14.356 22.577 1.00 10.78 7 THR B CA 1
ATOM 3091 C C . THR B 1 7 ? -38.213 -15.300 22.223 1.00 10.45 7 THR B C 1
ATOM 3092 O O . THR B 1 7 ? -39.231 -14.853 21.702 1.00 12.00 7 THR B O 1
ATOM 3103 N N . PHE B 1 8 ? -38.022 -16.572 22.526 1.00 10.69 8 PHE B N 1
ATOM 3104 C CA . PHE B 1 8 ? -38.948 -17.642 22.217 1.00 10.76 8 PHE B CA 1
ATOM 3105 C C . PHE B 1 8 ? -39.649 -18.034 23.512 1.00 10.77 8 PHE B C 1
ATOM 3106 O O . PHE B 1 8 ? -39.002 -18.512 24.458 1.00 11.67 8 PHE B O 1
ATOM 3123 N N . ALA B 1 9 ? -40.967 -17.812 23.567 1.00 11.20 9 ALA B N 1
ATOM 3124 C CA . ALA B 1 9 ? -41.767 -18.076 24.758 1.00 11.60 9 ALA B CA 1
ATOM 3125 C C . ALA B 1 9 ? -42.603 -19.317 24.492 1.00 11.49 9 ALA B C 1
ATOM 3126 O O . ALA B 1 9 ? -43.475 -19.312 23.615 1.00 12.72 9 ALA B O 1
ATOM 3133 N N . GLY B 1 10 ? -42.391 -20.371 25.274 1.00 11.58 10 GLY B N 1
ATOM 3134 C CA . GLY B 1 10 ? -43.223 -21.552 25.189 1.00 12.20 10 GLY B CA 1
ATOM 3135 C C . GLY B 1 10 ? -44.290 -21.462 26.263 1.00 12.09 10 GLY B C 1
ATOM 3136 O O . GLY B 1 10 ? -43.989 -21.203 27.418 1.00 12.43 10 GLY B O 1
ATOM 3140 N N . GLY B 1 11 ? -45.555 -21.660 25.881 1.00 12.22 11 GLY B N 1
ATOM 3141 C CA . GLY B 1 11 ? -46.627 -21.517 26.855 1.00 13.05 11 GLY B CA 1
ATOM 3142 C C . GLY B 1 11 ? -47.991 -21.653 26.212 1.00 13.67 11 GLY B C 1
ATOM 3143 O O . GLY B 1 11 ? -48.158 -22.346 25.209 1.00 14.11 11 GLY B O 1
ATOM 3147 N N . GLU B 1 12 ? -48.954 -20.971 26.813 1.00 14.70 12 GLU B N 1
ATOM 3148 C CA . GLU B 1 12 ? -50.354 -21.180 26.467 1.00 17.28 12 GLU B CA 1
ATOM 3149 C C . GLU B 1 12 ? -50.815 -20.337 25.284 1.00 19.67 12 GLU B C 1
ATOM 3150 O O . GLU B 1 12 ? -51.926 -20.550 24.799 1.00 21.10 12 GLU B O 1
ATOM 3162 N N . THR B 1 13 ? -50.024 -19.340 24.867 1.00 18.82 13 THR B N 1
ATOM 3163 C CA . THR B 1 13 ? -50.404 -18.422 23.800 1.00 21.51 13 THR B CA 1
ATOM 3164 C C . THR B 1 13 ? -49.265 -18.309 22.778 1.00 21.31 13 THR B C 1
ATOM 3165 O O . THR B 1 13 ? -48.082 -18.444 23.081 1.00 22.98 13 THR B O 1
ATOM 3176 N N . GLY B 1 14 ? -49.631 -18.071 21.527 1.00 21.91 14 GLY B N 1
ATOM 3177 C CA . GLY B 1 14 ? -48.658 -17.812 20.483 1.00 20.35 14 GLY B CA 1
ATOM 3178 C C . GLY B 1 14 ? -49.203 -18.208 19.114 1.00 20.05 14 GLY B C 1
ATOM 3179 O O . GLY B 1 14 ? -50.113 -19.026 18.998 1.00 20.68 14 GLY B O 1
ATOM 3183 N N . VAL B 1 15 ? -48.613 -17.645 18.059 1.00 20.02 15 VAL B N 1
ATOM 3184 C CA . VAL B 1 15 ? -49.100 -17.921 16.714 1.00 21.66 15 VAL B CA 1
ATOM 3185 C C . VAL B 1 15 ? -48.649 -19.288 16.197 1.00 18.90 15 VAL B C 1
ATOM 3186 O O . VAL B 1 15 ? -49.182 -19.738 15.191 1.00 21.31 15 VAL B O 1
ATOM 3199 N N . TRP B 1 16 ? -47.675 -19.930 16.848 1.00 15.72 16 TRP B N 1
ATOM 3200 C CA . TRP B 1 16 ? -47.207 -21.247 16.440 1.00 14.71 16 TRP B CA 1
ATOM 3201 C C . TRP B 1 16 ? -47.802 -22.306 17.348 1.00 14.61 16 TRP B C 1
ATOM 3202 O O . TRP B 1 16 ? -47.671 -22.224 18.567 1.00 15.79 16 TRP B O 1
ATOM 3223 N N . ARG B 1 17 ? -48.453 -23.292 16.741 1.00 14.82 17 ARG B N 1
ATOM 3224 C CA . ARG B 1 17 ? -48.944 -24.452 17.462 1.00 15.49 17 ARG B CA 1
ATOM 3225 C C . ARG B 1 17 ? -47.843 -25.491 17.550 1.00 14.86 17 ARG B C 1
ATOM 3226 O O . ARG B 1 17 ? -47.274 -25.882 16.533 1.00 16.11 17 ARG B O 1
ATOM 3247 N N . VAL B 1 18 ? -47.568 -25.999 18.763 1.00 15.04 18 VAL B N 1
ATOM 3248 C CA . VAL B 1 18 ? -46.578 -27.048 18.952 1.00 14.97 18 VAL B CA 1
ATOM 3249 C C . VAL B 1 18 ? -47.231 -28.380 18.615 1.00 15.78 18 VAL B C 1
ATOM 3250 O O . VAL B 1 18 ? -48.219 -28.779 19.241 1.00 18.14 18 VAL B O 1
ATOM 3263 N N . VAL B 1 19 ? -46.623 -29.106 17.680 1.00 15.32 19 VAL B N 1
ATOM 3264 C CA . VAL B 1 19 ? -47.131 -30.393 17.265 1.00 16.94 19 VAL B CA 1
ATOM 3265 C C . VAL B 1 19 ? -46.228 -31.554 17.681 1.00 16.82 19 VAL B C 1
ATOM 3266 O O . VAL B 1 19 ? -46.658 -32.707 17.603 1.00 20.68 19 VAL B O 1
ATOM 3279 N N . ALA B 1 20 ? -44.998 -31.283 18.115 1.00 15.80 20 ALA B N 1
ATOM 3280 C CA . ALA B 1 20 ? -44.122 -32.337 18.604 1.00 16.28 20 ALA B CA 1
ATOM 3281 C C . ALA B 1 20 ? -43.052 -31.691 19.468 1.00 14.89 20 ALA B C 1
ATOM 3282 O O . ALA B 1 20 ? -42.641 -30.575 19.156 1.00 14.72 20 ALA B O 1
ATOM 3289 N N . MET B 1 21 ? -42.592 -32.391 20.510 1.00 15.96 21 MET B N 1
ATOM 3290 C CA A MET B 1 21 ? -41.415 -31.969 21.280 0.61 16.94 21 MET B CA 1
ATOM 3291 C CA B MET B 1 21 ? -41.455 -31.980 21.309 0.39 16.81 21 MET B CA 1
ATOM 3292 C C . MET B 1 21 ? -40.691 -33.228 21.736 1.00 16.40 21 MET B C 1
ATOM 3293 O O . MET B 1 21 ? -41.264 -34.145 22.304 1.00 19.22 21 MET B O 1
ATOM 3320 N N . ASN B 1 22 ? -39.407 -33.265 21.437 1.00 15.08 22 ASN B N 1
ATOM 3321 C CA . ASN B 1 22 ? -38.591 -34.411 21.787 1.00 15.83 22 ASN B CA 1
ATOM 3322 C C . ASN B 1 22 ? -37.236 -33.937 22.227 1.00 14.69 22 ASN B C 1
ATOM 3323 O O . ASN B 1 22 ? -36.601 -33.167 21.516 1.00 15.19 22 ASN B O 1
ATOM 3334 N N . ALA B 1 23 ? -36.797 -34.452 23.368 1.00 13.75 23 ALA B N 1
ATOM 3335 C CA . ALA B 1 23 ? -35.439 -34.261 23.813 1.00 13.51 23 ALA B CA 1
ATOM 3336 C C . ALA B 1 23 ? -34.549 -35.263 23.096 1.00 14.14 23 ALA B C 1
ATOM 3337 O O . ALA B 1 23 ? -34.439 -36.428 23.502 1.00 18.13 23 ALA B O 1
ATOM 3344 N N . VAL B 1 24 ? -33.903 -34.837 22.030 1.00 13.56 24 VAL B N 1
ATOM 3345 C CA . VAL B 1 24 ? -33.038 -35.677 21.237 1.00 13.88 24 VAL B CA 1
ATOM 3346 C C . VAL B 1 24 ? -31.814 -36.070 22.040 1.00 13.89 24 VAL B C 1
ATOM 3347 O O . VAL B 1 24 ? -31.331 -37.184 21.889 1.00 15.39 24 VAL B O 1
ATOM 3360 N N . ALA B 1 25 ? -31.293 -35.114 22.810 1.00 13.77 25 ALA B N 1
ATOM 3361 C CA . ALA B 1 25 ? -30.171 -35.329 23.700 1.00 14.52 25 ALA B CA 1
ATOM 3362 C C . ALA B 1 25 ? -30.419 -34.551 24.980 1.00 14.10 25 ALA B C 1
ATOM 3363 O O . ALA B 1 25 ? -30.906 -33.421 24.943 1.00 13.50 25 ALA B O 1
ATOM 3370 N N . GLY B 1 26 ? -30.039 -35.140 26.098 1.00 15.82 26 GLY B N 1
ATOM 3371 C CA . GLY B 1 26 ? -30.090 -34.453 27.363 1.00 15.28 26 GLY B CA 1
ATOM 3372 C C . GLY B 1 26 ? -31.497 -34.345 27.927 1.00 15.85 26 GLY B C 1
ATOM 3373 O O . GLY B 1 26 ? -32.429 -35.048 27.532 1.00 15.99 26 GLY B O 1
ATOM 3377 N N . ALA B 1 27 ? -31.612 -33.453 28.898 1.00 15.13 27 ALA B N 1
ATOM 3378 C CA . ALA B 1 27 ? -32.835 -33.340 29.697 1.00 15.84 27 ALA B CA 1
ATOM 3379 C C . ALA B 1 27 ? -33.966 -32.668 28.938 1.00 15.53 27 ALA B C 1
ATOM 3380 O O . ALA B 1 27 ? -33.760 -31.703 28.215 1.00 15.31 27 ALA B O 1
ATOM 3387 N N . PRO B 1 28 ? -35.212 -33.145 29.116 1.00 15.62 28 PRO B N 1
ATOM 3388 C CA . PRO B 1 28 ? -36.320 -32.540 28.398 1.00 16.40 28 PRO B CA 1
ATOM 3389 C C . PRO B 1 28 ? -36.609 -31.123 28.874 1.00 15.37 28 PRO B C 1
ATOM 3390 O O . PRO B 1 28 ? -36.312 -30.727 30.005 1.00 17.31 28 PRO B O 1
ATOM 3401 N N . LEU B 1 29 ? -37.238 -30.369 27.982 1.00 15.64 29 LEU B N 1
ATOM 3402 C CA . LEU B 1 29 ? -37.878 -29.114 28.308 1.00 15.44 29 LEU B CA 1
ATOM 3403 C C . LEU B 1 29 ? -39.347 -29.374 28.561 1.00 15.45 29 LEU B C 1
ATOM 3404 O O . LEU B 1 29 ? -39.946 -30.237 27.917 1.00 16.78 29 LEU B O 1
ATOM 3420 N N . PRO B 1 30 ? -40.003 -28.574 29.427 1.00 15.41 30 PRO B N 1
ATOM 3421 C CA . PRO B 1 30 ? -41.428 -28.758 29.681 1.00 16.20 30 PRO B CA 1
ATOM 3422 C C . PRO B 1 30 ? -42.256 -28.638 28.414 1.00 15.50 30 PRO B C 1
ATOM 3423 O O . PRO B 1 30 ? -42.079 -27.714 27.623 1.00 14.79 30 PRO B O 1
ATOM 3434 N N . GLY B 1 31 ? -43.200 -29.572 28.258 1.00 17.19 31 GLY B N 1
ATOM 3435 C CA . GLY B 1 31 ? -44.120 -29.525 27.145 1.00 17.03 31 GLY B CA 1
ATOM 3436 C C . GLY B 1 31 ? -45.037 -28.318 27.252 1.00 15.69 31 GLY B C 1
ATOM 3437 O O . GLY B 1 31 ? -45.436 -27.916 28.344 1.00 18.30 31 GLY B O 1
ATOM 3441 N N . ILE B 1 32 ? -45.341 -27.744 26.093 1.00 14.20 32 ILE B N 1
ATOM 3442 C CA . ILE B 1 32 ? -46.177 -26.563 25.969 1.00 14.53 32 ILE B CA 1
ATOM 3443 C C . ILE B 1 32 ? -46.998 -26.681 24.694 1.00 13.93 32 ILE B C 1
ATOM 3444 O O . ILE B 1 32 ? -46.572 -27.343 23.761 1.00 14.64 32 ILE B O 1
ATOM 3460 N N . PRO B 1 33 ? -48.161 -26.005 24.639 1.00 13.93 33 PRO B N 1
ATOM 3461 C CA . PRO B 1 33 ? -48.987 -26.088 23.446 1.00 14.57 33 PRO B CA 1
ATOM 3462 C C . PRO B 1 33 ? -48.679 -25.077 22.353 1.00 13.76 33 PRO B C 1
ATOM 3463 O O . PRO B 1 33 ? -49.026 -25.321 21.198 1.00 14.17 33 PRO B O 1
ATOM 3474 N N . ARG B 1 34 ? -48.083 -23.927 22.710 1.00 13.38 34 ARG B N 1
ATOM 3475 C CA . ARG B 1 34 ? -47.904 -22.823 21.780 1.00 13.40 34 ARG B CA 1
ATOM 3476 C C . ARG B 1 34 ? -46.519 -22.215 21.955 1.00 12.54 34 ARG B C 1
ATOM 3477 O O . ARG B 1 34 ? -45.898 -22.343 23.002 1.00 12.68 34 ARG B O 1
ATOM 3498 N N . LEU B 1 35 ? -46.065 -21.531 20.893 1.00 13.05 35 LEU B N 1
ATOM 3499 C CA . LEU B 1 35 ? -44.800 -20.820 20.895 1.00 12.63 35 LEU B CA 1
ATOM 3500 C C . LEU B 1 35 ? -45.008 -19.426 20.314 1.00 12.61 35 LEU B C 1
ATOM 3501 O O . LEU B 1 35 ? -45.695 -19.277 19.305 1.00 14.45 35 LEU B O 1
ATOM 3517 N N . ASN B 1 36 ? -44.394 -18.438 20.972 1.00 13.15 36 ASN B N 1
ATOM 3518 C CA . ASN B 1 36 ? -44.404 -17.055 20.542 1.00 14.65 36 ASN B CA 1
ATOM 3519 C C . ASN B 1 36 ? -42.968 -16.621 20.297 1.00 13.74 36 ASN B C 1
ATOM 3520 O O . ASN B 1 36 ? -42.095 -16.963 21.095 1.00 14.26 36 ASN B O 1
ATOM 3531 N N . VAL B 1 37 ? -42.732 -15.831 19.256 1.00 13.64 37 VAL B N 1
ATOM 3532 C CA . VAL B 1 37 ? -41.423 -15.271 18.974 1.00 14.09 37 VAL B CA 1
ATOM 3533 C C . VAL B 1 37 ? -41.516 -13.756 19.045 1.00 14.54 37 VAL B C 1
ATOM 3534 O O . VAL B 1 37 ? -42.319 -13.166 18.333 1.00 18.38 37 VAL B O 1
ATOM 3547 N N . ALA B 1 38 ? -40.746 -13.136 19.932 1.00 13.90 38 ALA B N 1
ATOM 3548 C CA . ALA B 1 38 ? -40.753 -11.698 20.095 1.00 14.41 38 ALA B CA 1
ATOM 3549 C C . ALA B 1 38 ? -39.390 -11.128 19.712 1.00 13.62 38 ALA B C 1
ATOM 3550 O O . ALA B 1 38 ? -38.368 -11.661 20.075 1.00 14.15 38 ALA B O 1
ATOM 3557 N N . ALA B 1 39 ? -39.375 -9.964 19.063 1.00 17.83 39 ALA B N 1
ATOM 3558 C CA . ALA B 1 39 ? -38.168 -9.262 18.668 1.00 19.47 39 ALA B CA 1
ATOM 3559 C C . ALA B 1 39 ? -37.789 -8.215 19.713 1.00 20.67 39 ALA B C 1
ATOM 3560 O O . ALA B 1 39 ? -38.637 -7.504 20.237 1.00 26.78 39 ALA B O 1
ATOM 3567 N N . GLY B 1 40 ? -36.482 -8.047 19.933 1.00 18.95 40 GLY B N 1
ATOM 3568 C CA . GLY B 1 40 ? -35.907 -6.920 20.662 1.00 21.68 40 GLY B CA 1
ATOM 3569 C C . GLY B 1 40 ? -35.455 -7.252 22.085 1.00 20.11 40 GLY B C 1
ATOM 3570 O O . GLY B 1 40 ? -35.714 -8.310 22.618 1.00 19.68 40 GLY B O 1
ATOM 3574 N N . SER B 1 41 ? -34.790 -6.293 22.726 1.00 23.30 41 SER B N 1
ATOM 3575 C CA . SER B 1 41 ? -34.143 -6.495 24.006 1.00 24.42 41 SER B CA 1
ATOM 3576 C C . SER B 1 41 ? -35.032 -6.235 25.225 1.00 23.40 41 SER B C 1
ATOM 3577 O O . SER B 1 41 ? -34.592 -6.499 26.352 1.00 27.17 41 SER B O 1
ATOM 3585 N N . VAL B 1 42 ? -36.229 -5.657 25.036 1.00 18.03 42 VAL B N 1
ATOM 3586 C CA . VAL B 1 42 ? -37.074 -5.264 26.158 1.00 18.34 42 VAL B CA 1
ATOM 3587 C C . VAL B 1 42 ? -38.506 -5.773 25.968 1.00 16.24 42 VAL B C 1
ATOM 3588 O O . VAL B 1 42 ? -39.487 -5.178 26.436 1.00 18.28 42 VAL B O 1
ATOM 3601 N N . SER B 1 43 ? -38.651 -6.949 25.365 1.00 14.30 43 SER B N 1
ATOM 3602 C CA . SER B 1 43 ? -39.958 -7.491 25.067 1.00 14.65 43 SER B CA 1
ATOM 3603 C C . SER B 1 43 ? -40.639 -8.007 26.329 1.00 13.14 43 SER B C 1
ATOM 3604 O O . SER B 1 43 ? -40.018 -8.486 27.274 1.00 12.64 43 SER B O 1
ATOM 3612 N N . PRO B 1 44 ? -41.984 -7.977 26.345 1.00 15.49 44 PRO B N 1
ATOM 3613 C CA . PRO B 1 44 ? -42.726 -8.500 27.477 1.00 14.77 44 PRO B CA 1
ATOM 3614 C C . PRO B 1 44 ? -42.815 -10.015 27.446 1.00 13.88 44 PRO B C 1
ATOM 3615 O O . PRO B 1 44 ? -42.658 -10.675 26.408 1.00 16.61 44 PRO B O 1
ATOM 3626 N N . GLN B 1 45 ? -43.095 -10.570 28.621 1.00 14.30 45 GLN B N 1
ATOM 3627 C CA . GLN B 1 45 ? -43.371 -11.990 28.731 1.00 15.11 45 GLN B CA 1
ATOM 3628 C C . GLN B 1 45 ? -44.843 -12.205 28.391 1.00 17.80 45 GLN B C 1
ATOM 3629 O O . GLN B 1 45 ? -45.685 -11.623 29.061 1.00 19.39 45 GLN B O 1
ATOM 3643 N N . PRO B 1 46 ? -45.201 -13.023 27.369 1.00 19.62 46 PRO B N 1
ATOM 3644 C CA . PRO B 1 46 ? -46.604 -13.280 27.062 1.00 22.83 46 PRO B CA 1
ATOM 3645 C C . PRO B 1 46 ? -47.323 -13.922 28.249 1.00 22.65 46 PRO B C 1
ATOM 3646 O O . PRO B 1 46 ? -46.741 -14.629 29.094 1.00 21.68 46 PRO B O 1
ATOM 3657 N N . PRO B 1 47 ? -48.659 -13.763 28.299 1.00 25.26 47 PRO B N 1
ATOM 3658 C CA . PRO B 1 47 ? -49.453 -14.393 29.350 1.00 26.31 47 PRO B CA 1
ATOM 3659 C C . PRO B 1 47 ? -49.346 -15.911 29.221 1.00 22.68 47 PRO B C 1
ATOM 3660 O O . PRO B 1 47 ? -49.145 -16.438 28.096 1.00 25.44 47 PRO B O 1
ATOM 3671 N N . GLY B 1 48 ? -49.248 -16.584 30.385 1.00 23.16 48 GLY B N 1
ATOM 3672 C CA . GLY B 1 48 ? -49.232 -18.053 30.428 1.00 20.33 48 GLY B CA 1
ATOM 3673 C C . GLY B 1 48 ? -47.935 -18.685 29.916 1.00 17.40 48 GLY B C 1
ATOM 3674 O O . GLY B 1 48 ? -47.927 -19.813 29.459 1.00 17.75 48 GLY B O 1
ATOM 3678 N N . THR B 1 49 ? -46.818 -17.968 30.021 1.00 16.44 49 THR B N 1
ATOM 3679 C CA . THR B 1 49 ? -45.507 -18.455 29.606 1.00 14.69 49 THR B CA 1
ATOM 3680 C C . THR B 1 49 ? -44.964 -19.466 30.614 1.00 15.00 49 THR B C 1
ATOM 3681 O O . THR B 1 49 ? -44.932 -19.211 31.820 1.00 17.43 49 THR B O 1
ATOM 3692 N N . LYS B 1 50 ? -44.490 -20.600 30.095 1.00 14.31 50 LYS B N 1
ATOM 3693 C CA . LYS B 1 50 ? -43.856 -21.638 30.880 1.00 14.71 50 LYS B CA 1
ATOM 3694 C C . LYS B 1 50 ? -42.332 -21.482 30.876 1.00 13.85 50 LYS B C 1
ATOM 3695 O O . LYS B 1 50 ? -41.691 -21.671 31.891 1.00 15.34 50 LYS B O 1
ATOM 3714 N N . TRP B 1 51 ? -41.739 -21.143 29.726 1.00 12.10 51 TRP B N 1
ATOM 3715 C CA . TRP B 1 51 ? -40.308 -20.923 29.646 1.00 12.08 51 TRP B CA 1
ATOM 3716 C C . TRP B 1 51 ? -40.035 -19.887 28.559 1.00 11.34 51 TRP B C 1
ATOM 3717 O O . TRP B 1 51 ? -40.848 -19.652 27.663 1.00 11.55 51 TRP B O 1
ATOM 3738 N N . LEU B 1 52 ? -38.849 -19.269 28.661 1.00 11.46 52 LEU B N 1
ATOM 3739 C CA A LEU B 1 52 ? -38.406 -18.195 27.770 0.56 10.99 52 LEU B CA 1
ATOM 3740 C CA B LEU B 1 52 ? -38.430 -18.199 27.797 0.44 11.31 52 LEU B CA 1
ATOM 3741 C C . LEU B 1 52 ? -36.971 -18.466 27.416 1.00 11.24 52 LEU B C 1
ATOM 3742 O O . LEU B 1 52 ? -36.148 -18.582 28.314 1.00 14.55 52 LEU B O 1
ATOM 3773 N N . LEU B 1 53 ? -36.675 -18.522 26.114 1.00 10.10 53 LEU B N 1
ATOM 3774 C CA . LEU B 1 53 ? -35.299 -18.709 25.639 1.00 10.34 53 LEU B CA 1
ATOM 3775 C C . LEU B 1 53 ? -34.933 -17.528 24.760 1.00 9.78 53 LEU B C 1
ATOM 3776 O O . LEU B 1 53 ? -35.648 -17.202 23.824 1.00 11.27 53 LEU B O 1
ATOM 3792 N N . ARG B 1 54 ? -33.796 -16.887 25.027 1.00 10.15 54 ARG B N 1
ATOM 3793 C CA . ARG B 1 54 ? -33.362 -15.724 24.277 1.00 9.73 54 ARG B CA 1
ATOM 3794 C C . ARG B 1 54 ? -32.055 -16.041 23.564 1.00 9.22 54 ARG B C 1
ATOM 3795 O O . ARG B 1 54 ? -31.176 -16.722 24.099 1.00 9.67 54 ARG B O 1
ATOM 3816 N N . GLY B 1 55 ? -31.920 -15.486 22.360 1.00 9.29 55 GLY B N 1
ATOM 3817 C CA . GLY B 1 55 ? -30.672 -15.539 21.620 1.00 9.42 55 GLY B CA 1
ATOM 3818 C C . GLY B 1 55 ? -30.528 -14.321 20.721 1.00 9.13 55 GLY B C 1
ATOM 3819 O O . GLY B 1 55 ? -31.483 -13.565 20.550 1.00 10.73 55 GLY B O 1
ATOM 3823 N N . ILE B 1 56 ? -29.330 -14.163 20.162 1.00 8.81 56 ILE B N 1
ATOM 3824 C CA . ILE B 1 56 ? -29.029 -12.991 19.354 1.00 8.99 56 ILE B CA 1
ATOM 3825 C C . ILE B 1 56 ? -28.370 -13.449 18.057 1.00 8.78 56 ILE B C 1
ATOM 3826 O O . ILE B 1 56 ? -27.468 -14.290 18.064 1.00 9.28 56 ILE B O 1
ATOM 3842 N N . THR B 1 57 ? -28.802 -12.881 16.927 1.00 9.06 57 THR B N 1
ATOM 3843 C CA . THR B 1 57 ? -28.058 -13.134 15.703 1.00 9.52 57 THR B CA 1
ATOM 3844 C C . THR B 1 57 ? -26.714 -12.408 15.793 1.00 9.13 57 THR B C 1
ATOM 3845 O O . THR B 1 57 ? -26.600 -11.401 16.496 1.00 10.08 57 THR B O 1
ATOM 3856 N N . SER B 1 58 ? -25.706 -12.957 15.124 1.00 9.55 58 SER B N 1
ATOM 3857 C CA . SER B 1 58 ? -24.366 -12.432 15.309 1.00 9.70 58 SER B CA 1
ATOM 3858 C C . SER B 1 58 ? -23.546 -12.551 14.035 1.00 9.84 58 SER B C 1
ATOM 3859 O O . SER B 1 58 ? -24.006 -13.009 13.005 1.00 10.78 58 SER B O 1
ATOM 3867 N N . ASN B 1 59 ? -22.309 -12.091 14.133 1.00 9.55 59 ASN B N 1
ATOM 3868 C CA . ASN B 1 59 ? -21.404 -12.192 13.012 1.00 9.76 59 ASN B CA 1
ATOM 3869 C C . ASN B 1 59 ? -21.021 -13.649 12.751 1.00 9.59 59 ASN B C 1
ATOM 3870 O O . ASN B 1 59 ? -21.086 -14.502 13.628 1.00 9.59 59 ASN B O 1
ATOM 3881 N N . GLU B 1 60 ? -20.598 -13.915 11.518 1.00 9.84 60 GLU B N 1
ATOM 3882 C CA . GLU B 1 60 ? -20.135 -15.232 11.120 1.00 9.92 60 GLU B CA 1
ATOM 3883 C C . GLU B 1 60 ? -18.885 -15.618 11.900 1.00 9.25 60 GLU B C 1
ATOM 3884 O O . GLU B 1 60 ? -17.990 -14.801 12.103 1.00 10.22 60 GLU B O 1
ATOM 3896 N N . ARG B 1 61 ? -18.876 -16.873 12.302 1.00 9.36 61 ARG B N 1
ATOM 3897 C CA . ARG B 1 61 ? -17.780 -17.464 13.051 1.00 9.07 61 ARG B CA 1
ATOM 3898 C C . ARG B 1 61 ? -16.961 -18.441 12.237 1.00 9.36 61 ARG B C 1
ATOM 3899 O O . ARG B 1 61 ? -15.807 -18.730 12.596 1.00 10.56 61 ARG B O 1
ATOM 3920 N N . TYR B 1 62 ? -17.549 -19.003 11.189 1.00 9.11 62 TYR B N 1
ATOM 3921 C CA . TYR B 1 62 ? -16.918 -20.063 10.403 1.00 9.75 62 TYR B CA 1
ATOM 3922 C C . TYR B 1 62 ? -16.994 -19.825 8.901 1.00 10.02 62 TYR B C 1
ATOM 3923 O O . TYR B 1 62 ? -16.070 -20.185 8.169 1.00 11.25 62 TYR B O 1
ATOM 3941 N N . VAL B 1 63 ? -18.115 -19.298 8.410 1.00 10.72 63 VAL B N 1
ATOM 3942 C CA . VAL B 1 63 ? -18.347 -19.166 6.976 1.00 11.93 63 VAL B CA 1
ATOM 3943 C C . VAL B 1 63 ? -17.255 -18.363 6.308 1.00 11.43 63 VAL B C 1
ATOM 3944 O O . VAL B 1 63 ? -16.933 -17.257 6.753 1.00 12.25 63 VAL B O 1
ATOM 3957 N N . VAL B 1 64 ? -16.754 -18.889 5.193 1.00 11.74 64 VAL B N 1
ATOM 3958 C CA . VAL B 1 64 ? -15.817 -18.141 4.377 1.00 12.48 64 VAL B CA 1
ATOM 3959 C C . VAL B 1 64 ? -16.568 -17.500 3.210 1.00 12.74 64 VAL B C 1
ATOM 3960 O O . VAL B 1 64 ? -17.684 -17.895 2.879 1.00 12.91 64 VAL B O 1
ATOM 3973 N N . ARG B 1 65 ? -15.954 -16.485 2.574 1.00 13.70 65 ARG B N 1
ATOM 3974 C CA . ARG B 1 65 ? -16.665 -15.714 1.553 1.00 14.76 65 ARG B CA 1
ATOM 3975 C C . ARG B 1 65 ? -17.265 -16.621 0.472 1.00 14.87 65 ARG B C 1
ATOM 3976 O O . ARG B 1 65 ? -18.399 -16.410 0.035 1.00 15.59 65 ARG B O 1
ATOM 3997 N N . GLU B 1 66 ? -16.515 -17.626 -0.000 1.00 16.33 66 GLU B N 1
ATOM 3998 C CA . GLU B 1 66 ? -17.010 -18.473 -1.073 1.00 17.34 66 GLU B CA 1
ATOM 3999 C C . GLU B 1 66 ? -18.279 -19.225 -0.638 1.00 16.05 66 GLU B C 1
ATOM 4000 O O . GLU B 1 66 ? -19.192 -19.446 -1.440 1.00 17.34 66 GLU B O 1
ATOM 4012 N N . GLU B 1 67 ? -18.301 -19.662 0.629 1.00 14.46 67 GLU B N 1
ATOM 4013 C CA . GLU B 1 67 ? -19.485 -20.326 1.177 1.00 14.20 67 GLU B CA 1
ATOM 4014 C C . GLU B 1 67 ? -20.645 -19.347 1.289 1.00 13.39 67 GLU B C 1
ATOM 4015 O O . GLU B 1 67 ? -21.783 -19.687 0.974 1.00 14.44 67 GLU B O 1
ATOM 4027 N N . LYS B 1 68 ? -20.347 -18.141 1.773 1.00 13.08 68 LYS B N 1
ATOM 4028 C CA . LYS B 1 68 ? -21.375 -17.117 1.885 1.00 13.52 68 LYS B CA 1
ATOM 4029 C C . LYS B 1 68 ? -22.049 -16.886 0.537 1.00 13.97 68 LYS B C 1
ATOM 4030 O O . LYS B 1 68 ? -23.267 -16.762 0.438 1.00 14.54 68 LYS B O 1
ATOM 4049 N N . ASP B 1 69 ? -21.227 -16.785 -0.508 1.00 13.63 69 ASP B N 1
ATOM 4050 C CA . ASP B 1 69 ? -21.805 -16.528 -1.821 1.00 15.01 69 ASP B CA 1
ATOM 4051 C C . ASP B 1 69 ? -22.736 -17.655 -2.270 1.00 15.13 69 ASP B C 1
ATOM 4052 O O . ASP B 1 69 ? -23.795 -17.397 -2.863 1.00 16.38 69 ASP B O 1
ATOM 4061 N N . ARG B 1 70 ? -22.385 -18.910 -1.968 1.00 15.33 70 ARG B N 1
ATOM 4062 C CA . ARG B 1 70 ? -23.262 -20.029 -2.284 1.00 16.20 70 ARG B CA 1
ATOM 4063 C C . ARG B 1 70 ? -24.575 -19.946 -1.502 1.00 15.87 70 ARG B C 1
ATOM 4064 O O . ARG B 1 70 ? -25.642 -20.199 -2.062 1.00 16.78 70 ARG B O 1
ATOM 4085 N N . LEU B 1 71 ? -24.503 -19.592 -0.219 1.00 15.05 71 LEU B N 1
ATOM 4086 C CA . LEU B 1 71 ? -25.701 -19.475 0.610 1.00 15.36 71 LEU B CA 1
ATOM 4087 C C . LEU B 1 71 ? -26.623 -18.365 0.101 1.00 14.35 71 LEU B C 1
ATOM 4088 O O . LEU B 1 71 ? -27.828 -18.555 0.005 1.00 15.42 71 LEU B O 1
ATOM 4104 N N . VAL B 1 72 ? -26.041 -17.210 -0.238 1.00 13.54 72 VAL B N 1
ATOM 4105 C CA . VAL B 1 72 ? -26.830 -16.091 -0.737 1.00 13.25 72 VAL B CA 1
ATOM 4106 C C . VAL B 1 72 ? -27.601 -16.491 -1.989 1.00 13.58 72 VAL B C 1
ATOM 4107 O O . VAL B 1 72 ? -28.753 -16.101 -2.189 1.00 14.51 72 VAL B O 1
ATOM 4120 N N . ALA B 1 73 ? -26.962 -17.286 -2.852 1.00 14.80 73 ALA B N 1
ATOM 4121 C CA . ALA B 1 73 ? -27.591 -17.651 -4.112 1.00 16.36 73 ALA B CA 1
ATOM 4122 C C . ALA B 1 73 ? -28.794 -18.575 -3.902 1.00 17.31 73 ALA B C 1
ATOM 4123 O O . ALA B 1 73 ? -29.741 -18.581 -4.700 1.00 21.91 73 ALA B O 1
ATOM 4130 N N . LYS B 1 74 ? -28.741 -19.407 -2.858 1.00 17.09 74 LYS B N 1
ATOM 4131 C CA . LYS B 1 74 ? -29.670 -20.522 -2.756 1.00 18.09 74 LYS B CA 1
ATOM 4132 C C . LYS B 1 74 ? -30.709 -20.394 -1.639 1.00 17.29 74 LYS B C 1
ATOM 4133 O O . LYS B 1 74 ? -31.778 -20.996 -1.724 1.00 19.53 74 LYS B O 1
ATOM 4152 N N . GLN B 1 75 ? -30.400 -19.679 -0.557 1.00 15.78 75 GLN B N 1
ATOM 4153 C CA . GLN B 1 75 ? -31.228 -19.748 0.645 1.00 15.28 75 GLN B CA 1
ATOM 4154 C C . GLN B 1 75 ? -32.551 -19.014 0.466 1.00 16.53 75 GLN B C 1
ATOM 4155 O O . GLN B 1 75 ? -32.583 -17.970 -0.187 1.00 19.35 75 GLN B O 1
ATOM 4169 N N . PRO B 1 76 ? -33.649 -19.544 1.035 1.00 15.82 76 PRO B N 1
ATOM 4170 C CA . PRO B 1 76 ? -34.940 -18.855 0.988 1.00 16.74 76 PRO B CA 1
ATOM 4171 C C . PRO B 1 76 ? -35.019 -17.810 2.095 1.00 17.36 76 PRO B C 1
ATOM 4172 O O . PRO B 1 76 ? -34.232 -17.818 3.041 1.00 19.68 76 PRO B O 1
ATOM 4183 N N . SER B 1 77 ? -36.030 -16.951 1.992 1.00 19.17 77 SER B N 1
ATOM 4184 C CA . SER B 1 77 ? -36.373 -15.993 3.028 1.00 21.13 77 SER B CA 1
ATOM 4185 C C . SER B 1 77 ? -37.184 -16.665 4.134 1.00 18.15 77 SER B C 1
ATOM 4186 O O . SER B 1 77 ? -37.912 -17.621 3.914 1.00 18.06 77 SER B O 1
ATOM 4194 N N . LEU B 1 78 ? -37.070 -16.096 5.332 1.00 19.10 78 LEU B N 1
ATOM 4195 C CA . LEU B 1 78 ? -38.004 -16.376 6.416 1.00 18.79 78 LEU B CA 1
ATOM 4196 C C . LEU B 1 78 ? -39.347 -15.752 6.050 1.00 19.78 78 LEU B C 1
ATOM 4197 O O . LEU B 1 78 ? -39.388 -14.776 5.295 1.00 21.16 78 LEU B O 1
ATOM 4213 N N . GLY B 1 79 ? -40.449 -16.347 6.525 1.00 18.55 79 GLY B N 1
ATOM 4214 C CA . GLY B 1 79 ? -41.766 -15.737 6.386 1.00 19.63 79 GLY B CA 1
ATOM 4215 C C . GLY B 1 79 ? -42.473 -16.098 5.084 1.00 20.72 79 GLY B C 1
ATOM 4216 O O . GLY B 1 79 ? -43.476 -15.478 4.777 1.00 23.27 79 GLY B O 1
ATOM 4220 N N . ARG B 1 80 ? -42.013 -17.112 4.341 1.00 20.30 80 ARG B N 1
ATOM 4221 C CA . ARG B 1 80 ? -42.718 -17.468 3.109 1.00 26.38 80 ARG B CA 1
ATOM 4222 C C . ARG B 1 80 ? -44.149 -17.903 3.418 1.00 58.37 80 ARG B C 1
ATOM 4223 O O . ARG B 1 80 ? -44.340 -18.677 4.335 1.00 30.19 80 ARG B O 1
ATOM 4244 N N . ALA B 1 81 ? -45.135 -17.462 2.622 1.00 58.14 81 ALA B N 1
ATOM 4245 C CA . ALA B 1 81 ? -46.533 -17.880 2.798 1.00 70.35 81 ALA B CA 1
ATOM 4246 C C . ALA B 1 81 ? -46.659 -19.389 3.015 1.00 115.65 81 ALA B C 1
ATOM 4247 O O . ALA B 1 81 ? -47.323 -19.847 3.973 1.00 91.56 81 ALA B O 1
ATOM 4254 N N . GLU B 1 82 ? -45.999 -20.158 2.133 1.00 75.14 82 GLU B N 1
ATOM 4255 C CA . GLU B 1 82 ? -46.228 -21.593 2.070 1.00 28.70 82 GLU B CA 1
ATOM 4256 C C . GLU B 1 82 ? -45.466 -22.344 3.169 1.00 19.53 82 GLU B C 1
ATOM 4257 O O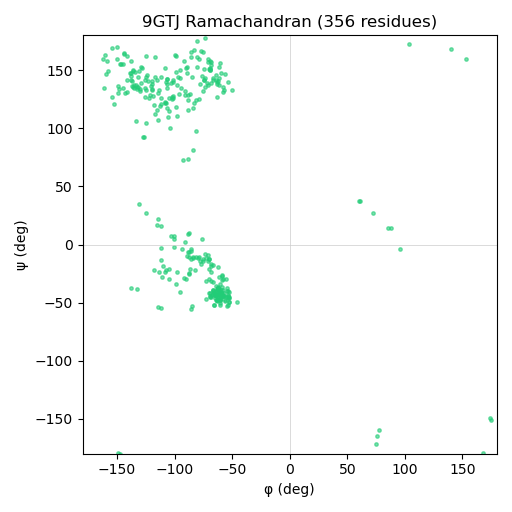 . GLU B 1 82 ? -45.724 -23.522 3.391 1.00 19.58 82 GLU B O 1
ATOM 4269 N N . ALA B 1 83 ? -44.527 -21.684 3.867 1.00 18.59 83 ALA B N 1
ATOM 4270 C CA . ALA B 1 83 ? -43.700 -22.365 4.854 1.00 17.75 83 ALA B CA 1
ATOM 4271 C C . ALA B 1 83 ? -44.408 -22.320 6.209 1.00 17.86 83 ALA B C 1
ATOM 4272 O O . ALA B 1 83 ? -44.021 -21.600 7.127 1.00 19.38 83 ALA B O 1
ATOM 4279 N N . THR B 1 84 ? -45.457 -23.135 6.331 1.00 18.07 84 THR B N 1
ATOM 4280 C CA . THR B 1 84 ? -46.310 -23.109 7.502 1.00 17.91 84 THR B CA 1
ATOM 4281 C C . THR B 1 84 ? -45.822 -24.037 8.609 1.00 16.93 84 THR B C 1
ATOM 4282 O O . THR B 1 84 ? -46.412 -24.040 9.686 1.00 19.28 84 THR B O 1
ATOM 4293 N N . CYS B 1 85 ? -44.788 -24.836 8.328 1.00 15.88 85 CYS B N 1
ATOM 4294 C CA . CYS B 1 85 ? -44.156 -25.641 9.351 1.00 15.78 85 CYS B CA 1
ATOM 4295 C C . CYS B 1 85 ? -42.896 -24.924 9.826 1.00 14.27 85 CYS B C 1
ATOM 4296 O O . CYS B 1 85 ? -42.196 -24.290 9.032 1.00 14.74 85 CYS B O 1
ATOM 4304 N N . ALA B 1 86 ? -42.559 -25.103 11.100 1.00 13.64 86 ALA B N 1
ATOM 4305 C CA . ALA B 1 86 ? -41.310 -24.574 11.620 1.00 12.97 86 ALA B CA 1
ATOM 4306 C C . ALA B 1 86 ? -40.753 -25.543 12.646 1.00 12.00 86 ALA B C 1
ATOM 4307 O O . ALA B 1 86 ? -41.449 -26.419 13.168 1.00 12.81 86 ALA B O 1
ATOM 4314 N N . ALA B 1 87 ? -39.464 -25.336 12.948 1.00 11.67 87 ALA B N 1
ATOM 4315 C CA . ALA B 1 87 ? -38.816 -26.073 14.020 1.00 11.26 87 ALA B CA 1
ATOM 4316 C C . ALA B 1 87 ? -37.957 -25.106 14.815 1.00 10.54 87 ALA B C 1
ATOM 4317 O O . ALA B 1 87 ? -37.253 -24.276 14.245 1.00 11.27 87 ALA B O 1
ATOM 4324 N N . LEU B 1 88 ? -38.034 -25.235 16.149 1.00 10.24 88 LEU B N 1
ATOM 4325 C CA . LEU B 1 88 ? -37.118 -24.566 17.056 1.00 9.65 88 LEU B CA 1
ATOM 4326 C C . LEU B 1 88 ? -36.268 -25.674 17.683 1.00 9.30 88 LEU B C 1
ATOM 4327 O O . LEU B 1 88 ? -36.837 -26.575 18.311 1.00 9.86 88 LEU B O 1
ATOM 4343 N N . ILE B 1 89 ? -34.943 -25.585 17.497 1.00 9.35 89 ILE B N 1
ATOM 4344 C CA . ILE B 1 89 ? -34.047 -26.615 17.972 1.00 9.03 89 ILE B CA 1
ATOM 4345 C C . ILE B 1 89 ? -32.984 -25.923 18.819 1.00 8.96 89 ILE B C 1
ATOM 4346 O O . ILE B 1 89 ? -31.928 -25.469 18.335 1.00 9.48 89 ILE B O 1
ATOM 4362 N N . PRO B 1 90 ? -33.210 -25.840 20.139 1.00 9.16 90 PRO B N 1
ATOM 4363 C CA . PRO B 1 90 ? -32.196 -25.363 21.067 1.00 8.89 90 PRO B CA 1
ATOM 4364 C C . PRO B 1 90 ? -31.113 -26.429 21.242 1.00 9.14 90 PRO B C 1
ATOM 4365 O O . PRO B 1 90 ? -31.427 -27.608 21.406 1.00 9.87 90 PRO B O 1
ATOM 4376 N N . ILE B 1 91 ? -29.844 -25.986 21.221 1.00 8.78 91 ILE B N 1
ATOM 4377 C CA . ILE B 1 91 ? -28.683 -26.858 21.285 1.00 9.33 91 ILE B CA 1
ATOM 4378 C C . ILE B 1 91 ? -27.689 -26.328 22.310 1.00 9.08 91 ILE B C 1
ATOM 4379 O O . ILE B 1 91 ? -27.365 -25.139 22.319 1.00 9.38 91 ILE B O 1
ATOM 4395 N N . ARG B 1 92 ? -27.160 -27.245 23.129 1.00 10.15 92 ARG B N 1
ATOM 4396 C CA . ARG B 1 92 ? -26.056 -26.953 24.015 1.00 11.13 92 ARG B CA 1
ATOM 4397 C C . ARG B 1 92 ? -24.891 -27.853 23.648 1.00 11.15 92 ARG B C 1
ATOM 4398 O O . ARG B 1 92 ? -25.052 -29.065 23.478 1.00 12.59 92 ARG B O 1
ATOM 4419 N N . LYS B 1 93 ? -23.710 -27.240 23.539 1.00 11.10 93 LYS B N 1
ATOM 4420 C CA A LYS B 1 93 ? -22.489 -27.982 23.299 0.50 11.71 93 LYS B CA 1
ATOM 4421 C CA B LYS B 1 93 ? -22.488 -27.982 23.292 0.50 11.77 93 LYS B CA 1
ATOM 4422 C C . LYS B 1 93 ? -21.870 -28.487 24.594 1.00 15.02 93 LYS B C 1
ATOM 4423 O O . LYS B 1 93 ? -22.085 -27.996 25.706 1.00 17.32 93 LYS B O 1
ATOM 4458 N N . ASN B 1 94 ? -21.107 -29.549 24.466 1.00 15.65 94 ASN B N 1
ATOM 4459 C CA A ASN B 1 94 ? -20.335 -29.886 25.630 0.38 16.16 94 ASN B CA 1
ATOM 4460 C CA B ASN B 1 94 ? -20.149 -30.041 25.453 0.62 15.65 94 ASN B CA 1
ATOM 4461 C C . ASN B 1 94 ? -19.277 -28.827 25.849 1.00 15.67 94 ASN B C 1
ATOM 4462 O O . ASN B 1 94 ? -18.761 -28.136 24.955 1.00 18.72 94 ASN B O 1
ATOM 4483 N N . PRO B 1 95 ? -18.921 -28.588 27.116 1.00 18.22 95 PRO B N 1
ATOM 4484 C CA . PRO B 1 95 ? -18.047 -27.461 27.434 1.00 21.81 95 PRO B CA 1
ATOM 4485 C C . PRO B 1 95 ? -16.659 -27.515 26.792 1.00 18.24 95 PRO B C 1
ATOM 4486 O O . PRO B 1 95 ? -16.061 -26.471 26.549 1.00 21.53 95 PRO B O 1
ATOM 4497 N N . SER B 1 96 ? -16.136 -28.711 26.512 1.00 15.66 96 SER B N 1
ATOM 4498 C CA . SER B 1 96 ? -14.842 -28.805 25.842 1.00 15.61 96 SER B CA 1
ATOM 4499 C C . SER B 1 96 ? -14.813 -28.128 24.494 1.00 12.23 96 SER B C 1
ATOM 4500 O O . SER B 1 96 ? -13.771 -27.627 24.094 1.00 12.60 96 SER B O 1
ATOM 4508 N N . TRP B 1 97 ? -15.938 -28.093 23.786 1.00 11.84 97 TRP B N 1
ATOM 4509 C CA . TRP B 1 97 ? -15.998 -27.443 22.488 1.00 10.29 97 TRP B CA 1
ATOM 4510 C C . TRP B 1 97 ? -15.475 -26.016 22.588 1.00 9.35 97 TRP B C 1
ATOM 4511 O O . TRP B 1 97 ? -14.722 -25.542 21.741 1.00 9.65 97 TRP B O 1
ATOM 4532 N N . TRP B 1 98 ? -15.926 -25.290 23.619 1.00 9.76 98 TRP B N 1
ATOM 4533 C CA . TRP B 1 98 ? -15.639 -23.873 23.718 1.00 10.10 98 TRP B CA 1
ATOM 4534 C C . TRP B 1 98 ? -14.173 -23.608 24.013 1.00 10.52 98 TRP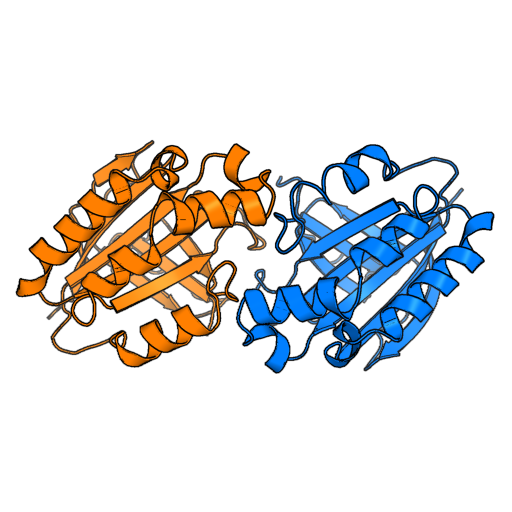 B C 1
ATOM 4535 O O . TRP B 1 98 ? -13.715 -22.511 23.784 1.00 12.72 98 TRP B O 1
ATOM 4556 N N . GLY B 1 99 ? -13.454 -24.580 24.558 1.00 10.15 99 GLY B N 1
ATOM 4557 C CA . GLY B 1 99 ? -12.040 -24.445 24.802 1.00 11.00 99 GLY B CA 1
ATOM 4558 C C . GLY B 1 99 ? -11.143 -24.759 23.610 1.00 10.21 99 GLY B C 1
ATOM 4559 O O . GLY B 1 99 ? -9.957 -24.516 23.666 1.00 11.98 99 GLY B O 1
ATOM 4563 N N . LEU B 1 100 ? -11.699 -25.350 22.561 1.00 9.68 100 LEU B N 1
ATOM 4564 C CA . LEU B 1 100 ? -10.931 -25.635 21.356 1.00 9.76 100 LEU B CA 1
ATOM 4565 C C . LEU B 1 100 ? -10.582 -24.340 20.653 1.00 9.80 100 LEU B C 1
ATOM 4566 O O . LEU B 1 100 ? -11.318 -23.342 20.727 1.00 9.88 100 LEU B O 1
ATOM 4582 N N . SER B 1 101 ? -9.457 -24.370 19.929 1.00 9.86 101 SER B N 1
ATOM 4583 C CA A SER B 1 101 ? -9.062 -23.228 19.133 0.62 10.04 101 SER B CA 1
ATOM 4584 C CA B SER B 1 101 ? -9.037 -23.251 19.111 0.38 10.12 101 SER B CA 1
ATOM 4585 C C . SER B 1 101 ? -9.917 -23.113 17.873 1.00 9.28 101 SER B C 1
ATOM 4586 O O . SER B 1 101 ? -10.700 -23.987 17.532 1.00 9.45 101 SER B O 1
ATOM 4601 N N . GLN B 1 102 ? -9.751 -21.980 17.171 1.00 9.44 102 GLN B N 1
ATOM 4602 C CA . GLN B 1 102 ? -10.631 -21.682 16.044 1.00 9.46 102 GLN B CA 1
ATOM 4603 C C . GLN B 1 102 ? -10.457 -22.691 14.911 1.00 9.42 102 GLN B C 1
ATOM 4604 O O . GLN B 1 102 ? -11.420 -23.132 14.293 1.00 10.27 102 GLN B O 1
ATOM 4618 N N . ASP B 1 103 ? -9.204 -23.043 14.600 1.00 9.90 103 ASP B N 1
ATOM 4619 C CA . ASP B 1 103 ? -8.942 -24.011 13.553 1.00 10.32 103 ASP B CA 1
ATOM 4620 C C . ASP B 1 103 ? -9.515 -25.378 13.904 1.00 10.17 103 ASP B C 1
ATOM 4621 O O . ASP B 1 103 ? -10.008 -26.095 13.030 1.00 10.66 103 ASP B O 1
ATOM 4630 N N . GLU B 1 104 ? -9.422 -25.772 15.174 1.00 9.76 104 GLU B N 1
ATOM 4631 C CA . GLU B 1 104 ? -9.939 -27.053 15.609 1.00 10.25 104 GLU B CA 1
ATOM 4632 C C . GLU B 1 104 ? -11.443 -27.114 15.395 1.00 9.55 104 GLU B C 1
ATOM 4633 O O . GLU B 1 104 ? -11.960 -28.136 14.942 1.00 10.57 104 GLU B O 1
ATOM 4645 N N . ARG B 1 105 ? -12.151 -26.061 15.769 1.00 9.24 105 ARG B N 1
ATOM 4646 C CA . ARG B 1 105 ? -13.595 -26.044 15.591 1.00 9.44 105 ARG B CA 1
ATOM 4647 C C . ARG B 1 105 ? -13.975 -25.952 14.114 1.00 9.40 105 ARG B C 1
ATOM 4648 O O . ARG B 1 105 ? -14.925 -26.634 13.695 1.00 9.75 105 ARG B O 1
ATOM 4669 N N . ARG B 1 106 ? -13.296 -25.125 13.322 1.00 9.60 106 ARG B N 1
ATOM 4670 C CA . ARG B 1 106 ? -13.627 -25.061 11.907 1.00 9.76 106 ARG B CA 1
ATOM 4671 C C . ARG B 1 106 ? -13.450 -26.433 11.250 1.00 9.68 106 ARG B C 1
ATOM 4672 O O . ARG B 1 106 ? -14.217 -26.831 10.385 1.00 10.62 106 ARG B O 1
ATOM 4693 N N . LYS B 1 107 ? -12.377 -27.144 11.632 1.00 10.49 107 LYS B N 1
ATOM 4694 C CA . LYS B 1 107 ? -12.114 -28.463 11.057 1.00 11.10 107 LYS B CA 1
ATOM 4695 C C . LYS B 1 107 ? -13.282 -29.396 11.381 1.00 10.84 107 LYS B C 1
ATOM 4696 O O . LYS B 1 107 ? -13.750 -30.120 10.501 1.00 11.44 107 LYS B O 1
ATOM 4715 N N . ILE B 1 108 ? -13.726 -29.440 12.630 1.00 10.30 108 ILE B N 1
ATOM 4716 C CA . ILE B 1 108 ? -14.810 -30.326 12.987 1.00 10.31 108 ILE B CA 1
ATOM 4717 C C . ILE B 1 108 ? -16.080 -29.919 12.240 1.00 10.15 108 ILE B C 1
ATOM 4718 O O . ILE B 1 108 ? -16.802 -30.766 11.692 1.00 11.07 108 ILE B O 1
ATOM 4734 N N . PHE B 1 109 ? -16.397 -28.627 12.258 1.00 10.44 109 PHE B N 1
ATOM 4735 C CA . PHE B 1 109 ? -17.636 -28.092 11.705 1.00 10.34 109 PHE B CA 1
ATOM 4736 C C . PHE B 1 109 ? -17.781 -28.364 10.210 1.00 10.49 109 PHE B C 1
ATOM 4737 O O . PHE B 1 109 ? -18.843 -28.826 9.775 1.00 10.97 109 PHE B O 1
ATOM 4754 N N . GLU B 1 110 ? -16.760 -28.014 9.428 1.00 11.09 110 GLU B N 1
ATOM 4755 C CA . GLU B 1 110 ? -16.897 -28.082 7.986 1.00 11.67 110 GLU B CA 1
ATOM 4756 C C . GLU B 1 110 ? -16.023 -29.160 7.359 1.00 12.10 110 GLU B C 1
ATOM 4757 O O . GLU B 1 110 ? -16.532 -29.988 6.613 1.00 13.23 110 GLU B O 1
ATOM 4769 N N . GLU B 1 111 ? -14.710 -29.168 7.597 1.00 12.37 111 GLU B N 1
ATOM 4770 C CA . GLU B 1 111 ? -13.855 -30.122 6.897 1.00 13.43 111 GLU B CA 1
ATOM 4771 C C . GLU B 1 111 ? -14.293 -31.553 7.189 1.00 12.73 111 GLU B C 1
ATOM 4772 O O . GLU B 1 111 ? -14.307 -32.389 6.275 1.00 14.64 111 GLU B O 1
ATOM 4784 N N . GLN B 1 112 ? -14.577 -31.863 8.447 1.00 12.24 112 GLN B N 1
ATOM 4785 C CA . GLN B 1 112 ? -15.025 -33.187 8.847 1.00 12.24 112 GLN B CA 1
ATOM 4786 C C . GLN B 1 112 ? -16.526 -33.371 8.685 1.00 12.33 112 GLN B C 1
ATOM 4787 O O . GLN B 1 112 ? -16.982 -34.329 8.059 1.00 14.68 112 GLN B O 1
ATOM 4801 N N . SER B 1 113 ? -17.326 -32.471 9.259 1.00 11.30 113 SER B N 1
ATOM 4802 C CA . SER B 1 113 ? -18.759 -32.685 9.346 1.00 11.51 113 SER B CA 1
ATOM 4803 C C . SER B 1 113 ? -19.517 -32.212 8.115 1.00 11.80 113 SER B C 1
ATOM 4804 O O . SER B 1 113 ? -20.673 -32.620 7.921 1.00 12.41 113 SER B O 1
ATOM 4812 N N . ARG B 1 114 ? -18.921 -31.318 7.333 1.00 11.59 114 ARG B N 1
ATOM 4813 C CA . ARG B 1 114 ? -19.527 -30.836 6.103 1.00 12.77 114 ARG B CA 1
ATOM 4814 C C . ARG B 1 114 ? -20.863 -30.146 6.353 1.00 11.60 114 ARG B C 1
ATOM 4815 O O . ARG B 1 114 ? -21.769 -30.223 5.531 1.00 12.02 114 ARG B O 1
ATOM 4836 N N . HIS B 1 115 ? -20.984 -29.400 7.453 1.00 11.27 115 HIS B N 1
ATOM 4837 C CA . HIS B 1 115 ? -22.256 -28.806 7.841 1.00 10.73 115 HIS B CA 1
ATOM 4838 C C . HIS B 1 115 ? -22.880 -27.967 6.734 1.00 11.35 115 HIS B C 1
ATOM 4839 O O . HIS B 1 115 ? -24.057 -28.144 6.396 1.00 11.88 115 HIS B O 1
ATOM 4853 N N . ILE B 1 116 ? -22.096 -27.022 6.200 1.00 11.57 116 ILE B N 1
ATOM 4854 C CA . ILE B 1 116 ? -22.626 -26.115 5.188 1.00 12.80 116 ILE B CA 1
ATOM 4855 C C . ILE B 1 116 ? -22.893 -26.865 3.889 1.00 13.53 116 ILE B C 1
ATOM 4856 O O . ILE B 1 116 ? -23.912 -26.662 3.212 1.00 13.57 116 ILE B O 1
ATOM 4872 N N . HIS B 1 117 ? -21.944 -27.716 3.501 1.00 14.04 117 HIS B N 1
ATOM 4873 C CA . HIS B 1 117 ? -22.102 -28.544 2.321 1.00 14.70 117 HIS B CA 1
ATOM 4874 C C . HIS B 1 117 ? -23.397 -29.343 2.365 1.00 14.29 117 HIS B C 1
ATOM 4875 O O . HIS B 1 117 ? -24.109 -29.438 1.356 1.00 16.05 117 HIS B O 1
ATOM 4889 N N . ILE B 1 118 ? -23.679 -29.965 3.509 1.00 13.14 118 ILE B N 1
ATOM 4890 C CA . ILE B 1 118 ? -24.915 -30.699 3.687 1.00 13.39 118 ILE B CA 1
ATOM 4891 C C . ILE B 1 118 ? -26.111 -29.761 3.651 1.00 12.52 118 ILE B C 1
ATOM 4892 O O . ILE B 1 118 ? -27.085 -30.024 2.951 1.00 13.28 118 ILE B O 1
ATOM 4908 N N . GLY B 1 119 ? -26.070 -28.709 4.457 1.00 11.99 119 GLY B N 1
ATOM 4909 C CA . GLY B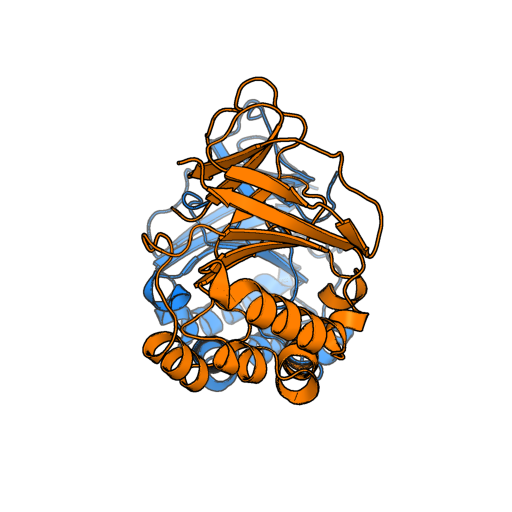 1 119 ? -27.206 -27.814 4.515 1.00 12.34 119 GLY B CA 1
ATOM 4910 C C . GLY B 1 119 ? -27.621 -27.265 3.158 1.00 13.02 119 GLY B C 1
ATOM 4911 O O . GLY B 1 119 ? -28.811 -27.100 2.880 1.00 13.55 119 GLY B O 1
ATOM 4915 N N . LEU B 1 120 ? -26.619 -26.927 2.324 1.00 13.40 120 LEU B N 1
ATOM 4916 C CA . LEU B 1 120 ? -26.879 -26.383 0.996 1.00 14.97 120 LEU B CA 1
ATOM 4917 C C . LEU B 1 120 ? -27.779 -27.307 0.194 1.00 14.99 120 LEU B C 1
ATOM 4918 O O . LEU B 1 120 ? -28.497 -26.837 -0.699 1.00 16.89 120 LEU B O 1
ATOM 4934 N N . GLN B 1 121 ? -27.706 -28.621 0.459 1.00 15.10 121 GLN B N 1
ATOM 4935 C CA . GLN B 1 121 ? -28.500 -29.580 -0.299 1.00 16.78 121 GLN B CA 1
ATOM 4936 C C . GLN B 1 121 ? -29.990 -29.516 0.023 1.00 16.84 121 GLN B C 1
ATOM 4937 O O . GLN B 1 121 ? -30.787 -30.145 -0.663 1.00 19.41 121 GLN B O 1
ATOM 4951 N N . TYR B 1 122 ? -30.377 -28.752 1.052 1.00 14.71 122 TYR B N 1
ATOM 4952 C CA . TYR B 1 122 ? -31.758 -28.645 1.510 1.00 14.07 122 TYR B CA 1
ATOM 4953 C C . TYR B 1 122 ? -32.310 -27.237 1.318 1.00 14.27 122 TYR B C 1
ATOM 4954 O O . TYR B 1 122 ? -33.330 -26.879 1.898 1.00 14.54 122 TYR B O 1
ATOM 4972 N N . LEU B 1 123 ? -31.629 -26.455 0.479 1.00 14.49 123 LEU B N 1
ATOM 4973 C CA . LEU B 1 123 ? -32.100 -25.157 0.052 1.00 14.92 123 LEU B CA 1
ATOM 4974 C C . LEU B 1 123 ? -32.550 -25.305 -1.390 1.00 16.00 123 LEU B C 1
ATOM 4975 O O . LEU B 1 123 ? -31.855 -25.953 -2.183 1.00 17.92 123 LEU B O 1
ATOM 4991 N N . PRO B 1 124 ? -33.634 -24.643 -1.838 1.00 15.89 124 PRO B N 1
ATOM 4992 C CA . PRO B 1 124 ? -34.363 -23.631 -1.075 1.00 15.41 124 PRO B CA 1
ATOM 4993 C C . PRO B 1 124 ? -35.476 -24.140 -0.157 1.00 14.30 124 PRO B C 1
ATOM 4994 O O . PRO B 1 124 ? -36.224 -23.336 0.386 1.00 15.94 124 PRO B O 1
ATOM 5005 N N . ALA B 1 125 ? -35.604 -25.459 0.063 1.00 14.44 125 ALA B N 1
ATOM 5006 C CA . ALA B 1 125 ? -36.695 -25.946 0.894 1.00 14.24 125 ALA B CA 1
ATOM 5007 C C . ALA B 1 125 ? -36.692 -25.301 2.284 1.00 13.62 125 ALA B C 1
ATOM 5008 O O . ALA B 1 125 ? -37.746 -24.901 2.775 1.00 14.07 125 ALA B O 1
ATOM 5015 N N . VAL B 1 126 ? -35.522 -25.271 2.938 1.00 12.53 126 VAL B N 1
ATOM 5016 C CA . VAL B 1 126 ? -35.485 -24.961 4.359 1.00 12.98 126 VAL B CA 1
ATOM 5017 C C . VAL B 1 126 ? -34.913 -23.565 4.573 1.00 12.59 126 VAL B C 1
ATOM 5018 O O . VAL B 1 126 ? -33.794 -23.269 4.169 1.00 13.79 126 VAL B O 1
ATOM 5031 N N . ALA B 1 127 ? -35.708 -22.699 5.225 1.00 12.06 127 ALA B N 1
ATOM 5032 C CA . ALA B 1 127 ? -35.243 -21.393 5.701 1.00 12.19 127 ALA B CA 1
ATOM 5033 C C . ALA B 1 127 ? -34.712 -21.550 7.120 1.00 11.55 127 ALA B C 1
ATOM 5034 O O . ALA B 1 127 ? -35.149 -22.435 7.848 1.00 12.29 127 ALA B O 1
ATOM 5041 N N . ARG B 1 128 ? -33.759 -20.685 7.489 1.00 11.82 128 ARG B N 1
ATOM 5042 C CA . ARG B 1 128 ? -33.062 -20.874 8.762 1.00 11.45 128 ARG B CA 1
ATOM 5043 C C . ARG B 1 128 ? -32.687 -19.525 9.382 1.00 11.02 128 ARG B C 1
ATOM 5044 O O . ARG B 1 128 ? -32.479 -18.526 8.695 1.00 12.12 128 ARG B O 1
ATOM 5065 N N . ARG B 1 129 ? -32.527 -19.545 10.708 1.00 10.76 129 ARG B N 1
ATOM 5066 C CA . ARG B 1 129 ? -31.914 -18.436 11.423 1.00 10.96 129 ARG B CA 1
ATOM 5067 C C . ARG B 1 129 ? -31.175 -19.005 12.640 1.00 10.35 129 ARG B C 1
ATOM 5068 O O . ARG B 1 129 ? -31.711 -19.843 13.380 1.00 11.97 129 ARG B O 1
ATOM 5089 N N . LEU B 1 130 ? -29.947 -18.536 12.810 1.00 9.86 130 LEU B N 1
ATOM 5090 C CA . LEU B 1 130 ? -29.071 -18.940 13.900 1.00 9.42 130 LEU B CA 1
ATOM 5091 C C . LEU B 1 130 ? -29.045 -17.847 14.973 1.00 9.25 130 LEU B C 1
ATOM 5092 O O . LEU B 1 130 ? -28.709 -16.706 14.663 1.00 10.42 130 LEU B O 1
ATOM 5108 N N . HIS B 1 131 ? -29.321 -18.227 16.217 1.00 9.06 131 HIS B N 1
ATOM 5109 C CA . HIS B 1 131 ? -29.228 -17.312 17.347 1.00 9.21 131 HIS B CA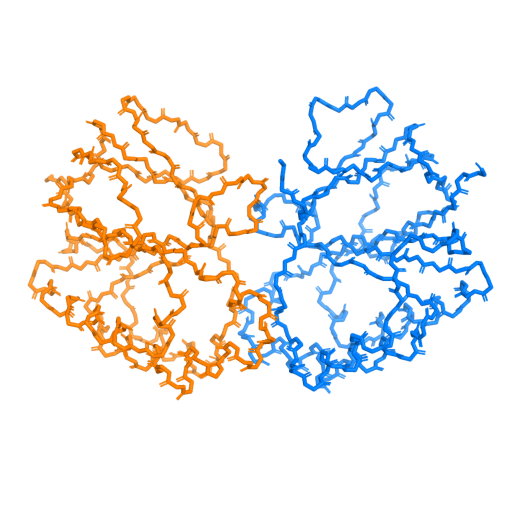 1
ATOM 5110 C C . HIS B 1 131 ? -28.196 -17.856 18.323 1.00 8.67 131 HIS B C 1
ATOM 5111 O O . HIS B 1 131 ? -28.218 -19.046 18.658 1.00 9.82 131 HIS B O 1
ATOM 5125 N N . HIS B 1 132 ? -27.323 -16.971 18.790 1.00 8.58 132 HIS B N 1
ATOM 5126 C CA . HIS B 1 132 ? -26.278 -17.307 19.757 1.00 8.63 132 HIS B CA 1
ATOM 5127 C C . HIS B 1 132 ? -26.735 -16.915 21.164 1.00 8.54 132 HIS B C 1
ATOM 5128 O O . HIS B 1 132 ? -27.226 -15.795 21.374 1.00 9.57 132 HIS B O 1
ATOM 5142 N N . CYS B 1 133 ? -26.480 -17.782 22.146 1.00 8.78 133 CYS B N 1
ATOM 5143 C CA . CYS B 1 133 ? -26.889 -17.517 23.509 1.00 8.93 133 CYS B CA 1
ATOM 5144 C C . CYS B 1 133 ? -25.745 -17.311 24.481 1.00 8.64 133 CYS B C 1
ATOM 5145 O O . CYS B 1 133 ? -25.981 -16.757 25.557 1.00 9.71 133 CYS B O 1
ATOM 5153 N N . ARG B 1 134 ? -24.550 -17.830 24.189 1.00 8.77 134 ARG B N 1
ATOM 5154 C CA . ARG B 1 134 ? -23.564 -17.980 25.261 1.00 9.48 134 ARG B CA 1
ATOM 5155 C C . ARG B 1 134 ? -22.908 -16.665 25.667 1.00 9.31 134 ARG B C 1
ATOM 5156 O O . ARG B 1 134 ? -22.248 -16.643 26.716 1.00 10.38 134 ARG B O 1
ATOM 5177 N N . ASP B 1 135 ? -23.053 -15.604 24.872 1.00 9.14 135 ASP B N 1
ATOM 5178 C CA . ASP B 1 135 ? -22.422 -14.338 25.187 1.00 9.60 135 ASP B CA 1
ATOM 5179 C C . ASP B 1 135 ? -23.429 -13.227 25.494 1.00 10.69 135 ASP B C 1
ATOM 5180 O O . ASP B 1 135 ? -23.077 -12.024 25.430 1.00 12.07 135 ASP B O 1
ATOM 5189 N N . LEU B 1 136 ? -24.650 -13.618 25.872 1.00 11.08 136 LEU B N 1
ATOM 5190 C CA . LEU B 1 136 ? -25.666 -12.683 26.327 1.00 12.45 136 LEU B CA 1
ATOM 5191 C C . LEU B 1 136 ? -25.316 -12.230 27.744 1.00 15.20 136 LEU B C 1
ATOM 5192 O O . LEU B 1 136 ? -24.576 -12.878 28.468 1.00 19.07 136 LEU B O 1
ATOM 5208 N N . GLY B 1 137 ? -25.931 -11.185 28.240 1.00 17.50 137 GLY B N 1
ATOM 5209 C CA . GLY B 1 137 ? -25.549 -10.886 29.652 1.00 21.54 137 GLY B CA 1
ATOM 5210 C C . GLY B 1 137 ? -26.060 -11.871 30.727 1.00 18.06 137 GLY B C 1
ATOM 5211 O O . GLY B 1 137 ? -25.665 -11.822 31.883 1.00 20.54 137 GLY B O 1
ATOM 5215 N N . GLU B 1 138 ? -27.017 -12.708 30.371 1.00 18.99 138 GLU B N 1
ATOM 5216 C CA . GLU B 1 138 ? -27.875 -13.443 31.283 1.00 16.99 138 GLU B CA 1
ATOM 5217 C C . GLU B 1 138 ? -27.779 -14.923 30.927 1.00 15.29 138 GLU B C 1
ATOM 5218 O O . GLU B 1 138 ? -27.637 -15.291 29.762 1.00 16.25 138 GLU B O 1
ATOM 5230 N N . ASN B 1 139 ? -27.778 -15.772 31.930 1.00 17.20 139 ASN B N 1
ATOM 5231 C CA . ASN B 1 139 ? -27.630 -17.202 31.770 1.00 19.09 139 ASN B CA 1
ATOM 5232 C C . ASN B 1 139 ? -28.716 -17.790 30.870 1.00 17.27 139 ASN B C 1
ATOM 5233 O O . ASN B 1 139 ? -29.897 -17.515 31.059 1.00 21.41 139 ASN B O 1
ATOM 5244 N N . GLU B 1 140 ? -28.324 -18.604 29.897 1.00 14.93 140 GLU B N 1
ATOM 5245 C CA . GLU B 1 140 ? -29.242 -19.337 29.052 1.00 12.88 140 GLU B CA 1
ATOM 5246 C C . GLU B 1 140 ? -28.881 -20.813 29.142 1.00 12.69 140 GLU B C 1
ATOM 5247 O O . GLU B 1 140 ? -27.713 -21.178 29.194 1.00 14.00 140 GLU B O 1
ATOM 5259 N N . PRO B 1 141 ? -29.879 -21.717 29.101 1.00 12.52 141 PRO B N 1
ATOM 5260 C CA . PRO B 1 141 ? -29.605 -23.149 29.208 1.00 12.51 141 PRO B CA 1
ATOM 5261 C C . PRO B 1 141 ? -29.053 -23.770 27.933 1.00 11.59 141 PRO B C 1
ATOM 5262 O O . PRO B 1 141 ? -28.529 -24.873 27.978 1.00 15.06 141 PRO B O 1
ATOM 5273 N N . PHE B 1 142 ? -29.189 -23.079 26.801 1.00 10.36 142 PHE B N 1
ATOM 5274 C CA . PHE B 1 142 ? -28.653 -23.568 25.545 1.00 9.81 142 PHE B CA 1
ATOM 5275 C C . PHE B 1 142 ? -27.600 -22.597 25.047 1.00 9.21 142 PHE B C 1
ATOM 5276 O O . PHE B 1 142 ? -27.560 -21.447 25.463 1.00 10.00 142 PHE B O 1
ATOM 5293 N N . ASP B 1 143 ? -26.756 -23.082 24.129 1.00 9.05 143 ASP B N 1
ATOM 5294 C CA . ASP B 1 143 ? -25.780 -22.236 23.449 1.00 8.82 143 ASP B CA 1
ATOM 5295 C C . ASP B 1 143 ? -26.314 -21.619 22.166 1.00 8.46 143 ASP B C 1
ATOM 5296 O O . ASP B 1 143 ? -25.856 -20.536 21.784 1.00 8.94 143 ASP B O 1
ATOM 5305 N N . PHE B 1 144 ? -27.238 -22.300 21.489 1.00 8.71 144 PHE B N 1
ATOM 5306 C CA . PHE B 1 144 ? -27.796 -21.805 20.244 1.00 8.88 144 PHE B CA 1
ATOM 5307 C C . PHE B 1 144 ? -29.289 -22.073 20.262 1.00 8.74 144 PHE B C 1
ATOM 5308 O O . PHE B 1 144 ? -29.759 -23.085 20.788 1.00 9.39 144 PHE B O 1
ATOM 5325 N N . LEU B 1 145 ? -30.018 -21.163 19.620 1.00 8.49 145 LEU B N 1
ATOM 5326 C CA . LEU B 1 145 ? -31.408 -21.406 19.261 1.00 8.92 145 LEU B CA 1
ATOM 5327 C C . LEU B 1 145 ? -31.434 -21.415 17.744 1.00 8.73 145 LEU B C 1
ATOM 5328 O O . LEU B 1 145 ? -31.134 -20.387 17.123 1.00 9.81 145 LEU B O 1
ATOM 5344 N N . THR B 1 146 ? -31.762 -22.556 17.143 1.00 9.12 146 THR B N 1
ATOM 5345 C CA . THR B 1 146 ? -31.823 -22.664 15.704 1.00 8.96 146 THR B CA 1
ATOM 5346 C C . THR B 1 146 ? -33.289 -22.723 15.296 1.00 9.70 146 THR B C 1
ATOM 5347 O O . THR B 1 146 ? -34.092 -23.373 15.941 1.00 10.51 146 THR B O 1
ATOM 5358 N N . TRP B 1 147 ? -33.633 -21.948 14.271 1.00 9.80 147 TRP B N 1
ATOM 5359 C CA . TRP B 1 147 ? -35.013 -21.787 13.825 1.00 9.87 147 TRP B CA 1
ATOM 5360 C C . TRP B 1 147 ? -35.086 -22.119 12.348 1.00 9.95 147 TRP B C 1
ATOM 5361 O O . TRP B 1 147 ? -34.279 -21.614 11.576 1.00 10.90 147 TRP B O 1
ATOM 5382 N N . PHE B 1 148 ? -36.089 -22.904 11.960 1.00 10.33 148 PHE B N 1
ATOM 5383 C CA . PHE B 1 148 ? -36.252 -23.336 10.591 1.00 10.55 148 PHE B CA 1
ATOM 5384 C C . PHE B 1 148 ? -37.702 -23.219 10.169 1.00 11.41 148 PHE B C 1
ATOM 5385 O O . PHE B 1 148 ? -38.602 -23.381 10.987 1.00 11.78 148 PHE B O 1
ATOM 5402 N N . GLU B 1 149 ? -37.919 -22.977 8.873 1.00 11.66 149 GLU B N 1
ATOM 5403 C CA . GLU B 1 149 ? -39.258 -22.923 8.303 1.00 12.28 149 GLU B CA 1
ATOM 5404 C C . GLU B 1 149 ? -39.280 -23.650 6.966 1.00 12.37 149 GLU B C 1
ATOM 5405 O O . GLU B 1 149 ? -38.343 -23.547 6.179 1.00 12.86 149 GLU B O 1
ATOM 5417 N N . TYR B 1 150 ? -40.378 -24.356 6.708 1.00 13.19 150 TYR B N 1
ATOM 5418 C CA . TYR B 1 150 ? -40.505 -25.159 5.494 1.00 13.45 150 TYR B CA 1
ATOM 5419 C C . TYR B 1 150 ? -41.968 -25.484 5.248 1.00 14.69 150 TYR B C 1
ATOM 5420 O O . TYR B 1 150 ? -42.803 -25.408 6.134 1.00 15.09 150 TYR B O 1
ATOM 5438 N N . SER B 1 151 ? -42.265 -25.824 3.994 1.00 16.45 151 SER B N 1
ATOM 5439 C CA . SER B 1 151 ? -43.590 -26.299 3.642 1.00 16.48 151 SER B CA 1
ATOM 5440 C C . SER B 1 151 ? -43.824 -27.700 4.214 1.00 17.37 151 SER B C 1
ATOM 5441 O O . SER B 1 151 ? -42.885 -28.483 4.393 1.00 17.22 151 SER B O 1
ATOM 5449 N N . PRO B 1 152 ? -45.097 -28.097 4.399 1.00 17.71 152 PRO B N 1
ATOM 5450 C CA . PRO B 1 152 ? -45.403 -29.460 4.842 1.00 19.72 152 PRO B CA 1
ATOM 5451 C C . PRO B 1 152 ? -44.751 -30.534 3.972 1.00 19.14 152 PRO B C 1
ATOM 5452 O O . PRO B 1 152 ? -44.309 -31.563 4.469 1.00 21.07 152 PRO B O 1
ATOM 5463 N N . SER B 1 153 ? -44.750 -30.325 2.658 1.00 18.84 153 SER B N 1
ATOM 5464 C CA . SER B 1 153 ? -44.195 -31.340 1.771 1.00 19.80 153 SER B CA 1
ATOM 5465 C C . SER B 1 153 ? -42.680 -31.467 1.870 1.00 18.69 153 SER B C 1
ATOM 5466 O O . SER B 1 153 ? -42.123 -32.445 1.338 1.00 19.14 153 SER B O 1
ATOM 5474 N N . ASP B 1 154 ? -42.034 -30.498 2.533 1.00 17.55 154 ASP B N 1
ATOM 5475 C CA . ASP B 1 154 ? -40.596 -30.538 2.708 1.00 15.67 154 ASP B CA 1
ATOM 5476 C C . ASP B 1 154 ? -40.202 -31.038 4.092 1.00 15.28 154 ASP B C 1
ATOM 5477 O O . ASP B 1 154 ? -39.019 -31.065 4.408 1.00 14.85 154 ASP B O 1
ATOM 5486 N N . GLU B 1 155 ? -41.174 -31.455 4.898 1.00 16.46 155 GLU B N 1
ATOM 5487 C CA . GLU B 1 155 ? -40.870 -31.934 6.232 1.00 15.94 155 GLU B CA 1
ATOM 5488 C C . GLU B 1 155 ? -39.963 -33.167 6.234 1.00 15.32 155 GLU B C 1
ATOM 5489 O O . GLU B 1 155 ? -39.031 -33.251 7.041 1.00 15.29 155 GLU B O 1
ATOM 5501 N N . THR B 1 156 ? -40.215 -34.129 5.340 1.00 15.26 156 THR B N 1
ATOM 5502 C CA . THR B 1 156 ? -39.359 -35.300 5.336 1.00 15.50 156 THR B CA 1
ATOM 5503 C C . THR B 1 156 ? -37.939 -34.940 4.900 1.00 14.88 156 THR B C 1
ATOM 5504 O O . THR B 1 156 ? -37.008 -35.525 5.420 1.00 15.50 156 THR B O 1
ATOM 5515 N N . ALA B 1 157 ? -37.769 -33.953 4.012 1.00 14.40 157 ALA B N 1
ATOM 5516 C CA . ALA B 1 157 ? -36.434 -33.502 3.654 1.00 14.42 157 ALA B CA 1
ATOM 5517 C C . ALA B 1 157 ? -35.760 -32.877 4.877 1.00 13.08 157 ALA B C 1
ATOM 5518 O O . ALA B 1 157 ? -34.596 -33.150 5.131 1.00 13.85 157 ALA B O 1
ATOM 5525 N N . PHE B 1 158 ? -36.489 -32.056 5.647 1.00 13.04 158 PHE B N 1
ATOM 5526 C CA . PHE B 1 158 ? -35.910 -31.495 6.858 1.00 12.11 158 PHE B CA 1
ATOM 5527 C C . PHE B 1 158 ? -35.467 -32.595 7.820 1.00 12.41 158 PHE B C 1
ATOM 5528 O O . PHE B 1 158 ? -34.378 -32.534 8.404 1.00 12.30 158 PHE B O 1
ATOM 5545 N N . ASN B 1 159 ? -36.298 -33.617 7.995 1.00 12.57 159 ASN B N 1
ATOM 5546 C CA . ASN B 1 159 ? -35.952 -34.712 8.888 1.00 13.37 159 ASN B CA 1
ATOM 5547 C C . ASN B 1 159 ? -34.697 -35.419 8.393 1.00 12.90 159 ASN B C 1
ATOM 5548 O O . ASN B 1 159 ? -33.875 -35.857 9.198 1.00 13.58 159 ASN B O 1
ATOM 5559 N N . ARG B 1 160 ? -34.550 -35.557 7.074 1.00 13.28 160 ARG B N 1
ATOM 5560 C CA . ARG B 1 160 ? -33.365 -36.196 6.524 1.00 13.65 160 ARG B CA 1
ATOM 5561 C C . ARG B 1 160 ? -32.099 -35.361 6.782 1.00 12.83 160 ARG B C 1
ATOM 5562 O O . ARG B 1 160 ? -31.053 -35.901 7.128 1.00 13.56 160 ARG B O 1
ATOM 5583 N N . LEU B 1 161 ? -32.212 -34.047 6.598 1.00 12.18 161 LEU B N 1
ATOM 5584 C CA . LEU B 1 161 ? -31.134 -33.125 6.962 1.00 12.29 161 LEU B CA 1
ATOM 5585 C C . LEU B 1 161 ? -30.708 -33.357 8.419 1.00 11.68 161 LEU B C 1
ATOM 5586 O O . LEU B 1 161 ? -29.508 -33.455 8.720 1.00 11.88 161 LEU B O 1
ATOM 5602 N N . LEU B 1 162 ? -31.678 -33.401 9.332 1.00 11.66 162 LEU B N 1
ATOM 5603 C CA . LEU B 1 162 ? -31.345 -33.592 10.721 1.00 11.79 162 LEU B CA 1
ATOM 5604 C C . LEU B 1 162 ? -30.615 -34.913 10.932 1.00 12.29 162 LEU B C 1
ATOM 5605 O O . LEU B 1 162 ? -29.666 -34.982 11.709 1.00 13.01 162 LEU B O 1
ATOM 5621 N N . ALA B 1 163 ? -31.069 -35.987 10.270 1.00 12.95 163 ALA B N 1
ATOM 5622 C CA . ALA B 1 163 ? -30.403 -37.272 10.408 1.00 14.18 163 ALA B CA 1
ATOM 5623 C C . ALA B 1 163 ? -28.941 -37.158 9.965 1.00 14.53 163 ALA B C 1
ATOM 5624 O O . ALA B 1 163 ? -28.035 -37.744 10.565 1.00 15.46 163 ALA B O 1
ATOM 5631 N N . GLU B 1 164 ? -28.702 -36.464 8.858 1.00 14.39 164 GLU B N 1
ATOM 5632 C CA . GLU B 1 164 ? -27.346 -36.327 8.328 1.00 14.17 164 GLU B CA 1
ATOM 5633 C C . GLU B 1 164 ? -26.488 -35.556 9.336 1.00 12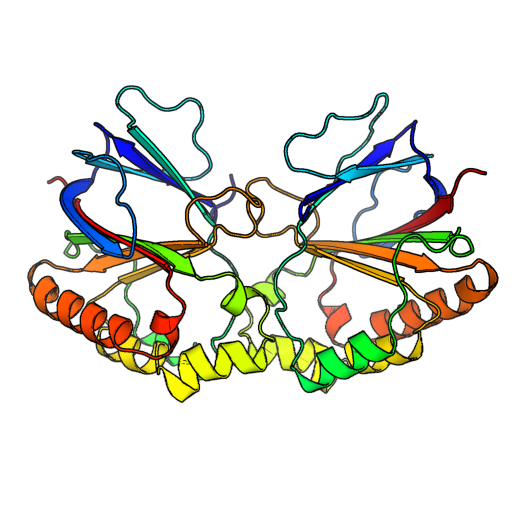.85 164 GLU B C 1
ATOM 5634 O O . GLU B 1 164 ? -25.372 -35.962 9.675 1.00 13.88 164 GLU B O 1
ATOM 5646 N N . LEU B 1 165 ? -26.979 -34.431 9.852 1.00 12.48 165 LEU B N 1
ATOM 5647 C CA . LEU B 1 165 ? -26.191 -33.653 10.791 1.00 12.05 165 LEU B CA 1
ATOM 5648 C C . LEU B 1 165 ? -25.977 -34.396 12.102 1.00 12.25 165 LEU B C 1
ATOM 5649 O O . LEU B 1 165 ? -24.872 -34.370 12.657 1.00 12.24 165 LEU B O 1
ATOM 5665 N N . ARG B 1 166 ? -26.996 -35.104 12.592 1.00 12.03 166 ARG B N 1
ATOM 5666 C CA . ARG B 1 166 ? -26.869 -35.776 13.881 1.00 12.86 166 ARG B CA 1
ATOM 5667 C C . ARG B 1 166 ? -25.880 -36.943 13.832 1.00 13.68 166 ARG B C 1
ATOM 5668 O O . ARG B 1 166 ? -25.392 -37.352 14.879 1.00 14.65 166 ARG B O 1
ATOM 5689 N N . ALA B 1 167 ? -25.569 -37.447 12.632 1.00 14.73 167 ALA B N 1
ATOM 5690 C CA . ALA B 1 167 ? -24.559 -38.489 12.454 1.00 15.93 167 ALA B CA 1
ATOM 5691 C C . ALA B 1 167 ? -23.141 -37.919 12.334 1.00 16.27 167 ALA B C 1
ATOM 5692 O O . ALA B 1 167 ? -22.189 -38.689 12.319 1.00 19.34 167 ALA B O 1
ATOM 5699 N N . SER B 1 168 ? -22.973 -36.600 12.283 1.00 15.28 168 SER B N 1
ATOM 5700 C CA . SER B 1 168 ? -21.682 -35.988 12.004 1.00 14.89 168 SER B CA 1
ATOM 5701 C C . SER B 1 168 ? -20.790 -35.939 13.252 1.00 14.10 168 SER B C 1
ATOM 5702 O O . SER B 1 168 ? -21.254 -35.968 14.386 1.00 15.19 168 SER B O 1
ATOM 5710 N N . VAL B 1 169 ? -19.480 -35.760 13.014 1.00 14.57 169 VAL B N 1
ATOM 5711 C CA . VAL B 1 169 ? -18.502 -35.572 14.085 1.00 15.67 169 VAL B CA 1
ATOM 5712 C C . VAL B 1 169 ? -18.921 -34.433 14.999 1.00 14.72 169 VAL B C 1
ATOM 5713 O O . VAL B 1 169 ? -18.820 -34.530 16.221 1.00 16.14 169 VAL B O 1
ATOM 5726 N N . GLU B 1 170 ? -19.359 -33.341 14.400 1.00 12.91 170 GLU B N 1
ATOM 5727 C CA . GLU B 1 170 ? -19.733 -32.183 15.174 1.00 12.85 170 GLU B CA 1
ATOM 5728 C C . GLU B 1 170 ? -20.769 -32.528 16.242 1.00 11.99 170 GLU B C 1
ATOM 5729 O O . GLU B 1 170 ? -20.765 -31.980 17.356 1.00 11.76 170 GLU B O 1
ATOM 5741 N N . TRP B 1 171 ? -21.698 -33.419 15.903 1.00 11.68 171 TRP B N 1
ATOM 5742 C CA . TRP B 1 171 ? -22.779 -33.739 16.822 1.00 12.22 171 TRP B CA 1
ATOM 5743 C C . TRP B 1 171 ? -22.308 -34.581 18.013 1.00 11.16 171 TRP B C 1
ATOM 5744 O O . TRP B 1 171 ? -23.045 -34.662 19.000 1.00 11.37 171 TRP B O 1
ATOM 5765 N N . GLN B 1 172 ? -21.094 -35.128 17.996 1.00 11.20 172 GLN B N 1
ATOM 5766 C CA . GLN B 1 172 ? -20.566 -35.737 19.208 1.00 11.14 172 GLN B CA 1
ATOM 5767 C C . GLN B 1 172 ? -20.502 -34.728 20.341 1.00 10.68 172 GLN B C 1
ATOM 5768 O O . GLN B 1 172 ? -20.516 -35.115 21.509 1.00 12.14 172 GLN B O 1
ATOM 5782 N N . TYR B 1 173 ? -20.385 -33.448 20.005 1.00 10.83 173 TYR B N 1
ATOM 5783 C CA . TYR B 1 173 ? -20.233 -32.368 20.975 1.00 11.25 173 TYR B CA 1
ATOM 5784 C C . TYR B 1 173 ? -21.572 -31.771 21.414 1.00 11.63 173 TYR B C 1
ATOM 5785 O O . TYR B 1 173 ? -21.576 -30.792 22.135 1.00 14.21 173 TYR B O 1
ATOM 5803 N N . VAL B 1 174 ? -22.695 -32.303 20.915 1.00 12.05 174 VAL B N 1
ATOM 5804 C CA . VAL B 1 174 ? -24.013 -31.812 21.322 1.00 12.71 174 VAL B CA 1
ATOM 5805 C C . VAL B 1 174 ? -24.446 -32.581 22.562 1.00 12.80 174 VAL B C 1
ATOM 5806 O O . VAL B 1 174 ? -24.641 -33.777 22.504 1.00 14.04 174 VAL B O 1
ATOM 5819 N N . ASP B 1 175 ? -24.593 -31.880 23.681 1.00 11.77 175 ASP B N 1
ATOM 5820 C CA A ASP B 1 175 ? -25.011 -32.522 24.903 0.60 12.81 175 ASP B CA 1
ATOM 5821 C CA B ASP B 1 175 ? -24.969 -32.504 24.943 0.40 12.70 175 ASP B CA 1
ATOM 5822 C C . ASP B 1 175 ? -26.457 -32.295 25.280 1.00 13.13 175 ASP B C 1
ATOM 5823 O O . ASP B 1 175 ? -27.002 -33.049 26.100 1.00 16.02 175 ASP B O 1
ATOM 5840 N N . ARG B 1 176 ? -27.109 -31.302 24.693 1.00 11.96 176 ARG B N 1
ATOM 5841 C CA . ARG B 1 176 ? -28.543 -31.133 24.884 1.00 11.94 176 ARG B CA 1
ATOM 5842 C C . ARG B 1 176 ? -29.110 -30.623 23.573 1.00 11.21 176 ARG B C 1
ATOM 5843 O O . ARG B 1 176 ? -28.546 -29.727 22.960 1.00 11.32 176 ARG B O 1
ATOM 5864 N N . GLU B 1 177 ? -30.217 -31.216 23.154 1.00 11.49 177 GLU B N 1
ATOM 5865 C CA . GLU B 1 177 ? -30.863 -30.838 21.908 1.00 10.72 177 GLU B CA 1
ATOM 5866 C C . GLU B 1 177 ? -32.337 -31.160 22.063 1.00 10.74 177 GLU B C 1
ATOM 5867 O O . GLU B 1 177 ? -32.689 -32.301 22.351 1.00 12.02 177 GLU B O 1
ATOM 5879 N N . ILE B 1 178 ? -33.176 -30.126 21.925 1.00 10.20 178 ILE B N 1
ATOM 5880 C CA . ILE B 1 178 ? -34.619 -30.291 21.982 1.00 10.49 178 ILE B CA 1
ATOM 5881 C C . ILE B 1 178 ? -35.147 -29.965 20.605 1.00 10.44 178 ILE B C 1
ATOM 5882 O O . ILE B 1 178 ? -34.758 -28.972 20.021 1.00 11.70 178 ILE B O 1
ATOM 5898 N N . ASP B 1 179 ? -36.023 -30.820 20.082 1.00 10.85 179 ASP B N 1
ATOM 5899 C CA . ASP B 1 179 ? -36.557 -30.619 18.745 1.00 11.27 179 ASP B CA 1
ATOM 5900 C C . ASP B 1 179 ? -38.048 -30.337 18.871 1.00 10.87 179 ASP B C 1
ATOM 5901 O O . ASP B 1 179 ? -38.813 -31.234 19.225 1.00 12.34 179 ASP B O 1
ATOM 5910 N N . ILE B 1 180 ? -38.425 -29.081 18.647 1.00 10.80 180 ILE B N 1
ATOM 5911 C CA . ILE B 1 180 ? -39.798 -28.604 18.791 1.00 11.52 180 ILE B CA 1
ATOM 5912 C C . ILE B 1 180 ? -40.338 -28.335 17.394 1.00 11.32 180 ILE B C 1
ATOM 5913 O O . ILE B 1 180 ? -39.760 -27.532 16.667 1.00 11.98 180 ILE B O 1
ATOM 5929 N N . ARG B 1 181 ? -41.450 -28.976 17.029 1.00 11.65 181 ARG B N 1
ATOM 5930 C CA . ARG B 1 181 ? -42.061 -28.776 15.733 1.00 12.31 181 ARG B CA 1
ATOM 5931 C C . ARG B 1 181 ? -43.339 -27.965 15.898 1.00 12.58 181 ARG B C 1
ATOM 5932 O O . ARG B 1 181 ? -44.133 -28.202 16.819 1.00 13.10 181 ARG B O 1
ATOM 5953 N N . LEU B 1 182 ? -43.524 -27.053 14.948 1.00 12.34 182 LEU B N 1
ATOM 5954 C CA . LEU B 1 182 ? -44.583 -26.052 14.977 1.00 13.21 182 LEU B CA 1
ATOM 5955 C C . LEU B 1 182 ? -45.363 -26.062 13.667 1.00 13.20 182 LEU B C 1
ATOM 5956 O O . LEU B 1 182 ? -44.810 -26.328 12.609 1.00 14.00 182 LEU B O 1
ATOM 5972 N N . VAL B 1 183 ? -46.625 -25.666 13.752 1.00 14.01 183 VAL B N 1
ATOM 5973 C CA . VAL B 1 183 ? -47.430 -25.340 12.586 1.00 16.37 183 VAL B CA 1
ATOM 5974 C C . VAL B 1 183 ? -48.071 -23.985 12.828 1.00 15.88 183 VAL B C 1
ATOM 5975 O O . VAL B 1 183 ? -48.625 -23.717 13.899 1.00 17.57 183 VAL B O 1
ATOM 5988 N N . HIS B 1 184 ? -47.968 -23.122 11.832 1.00 18.22 184 HIS B N 1
ATOM 5989 C CA . HIS B 1 184 ? -48.494 -21.782 12.007 1.00 20.04 184 HIS B CA 1
ATOM 5990 C C . HIS B 1 184 ? -50.011 -21.815 12.141 1.00 22.33 184 HIS B C 1
ATOM 5991 O O . HIS B 1 184 ? -50.678 -22.565 11.435 1.00 23.95 184 HIS B O 1
ATOM 6005 N N . GLU B 1 185 ? -50.553 -20.970 13.015 1.00 23.60 185 GLU B N 1
ATOM 6006 C CA . GLU B 1 185 ? -52.002 -20.844 13.108 1.00 27.16 185 GLU B CA 1
ATOM 6007 C C . GLU B 1 185 ? -52.552 -20.475 11.735 1.00 29.64 185 GLU B C 1
ATOM 6008 O O . GLU B 1 185 ? -51.899 -19.766 10.969 1.00 27.50 185 GLU B O 1
ATOM 6020 N N . PRO B 1 186 ? -53.771 -20.931 11.376 1.00 35.15 186 PRO B N 1
ATOM 6021 C CA . PRO B 1 186 ? -54.425 -20.461 10.161 1.00 38.43 186 PRO B CA 1
ATOM 6022 C C . PRO B 1 186 ? -54.664 -18.945 10.217 1.00 41.22 186 PRO B C 1
ATOM 6023 O O . PRO B 1 186 ? -54.540 -18.361 9.156 1.00 48.69 186 PRO B O 1
#

InterPro domains:
  IPR010644 Heme-dependent peroxidase ChdC/CLD [PF06778] (57-160)
  IPR011008 Dimeric alpha-beta barrel [SSF54909] (30-161)

Organism: Stutzerimonas stutzeri (strain A1501) (NCBI:txid379731)

Sequence (370 aa):
MNTRVFTFAGGETGVWRVVAMNAVAGAPLPGIPRLNVAAGSVSPQPPGTKWLLRGITSNERYVVVREEKKDRLVAKQPSLGRAEATCAALIPIRKNPSWWGLSSQDERRKIFEEQSRHIHIGLQYLPAVARRLHHCRDLGENEPFDFLTWFEYSSPSDETAFNRLLAELRASVEWQYVDREIDIRLVHEPTRVFTFAGGETGVWRVVAMMNAVAGAPLPGIPRLNVAAGSVSPQPPGTKWLLLRGITSNERYVVREEKDRLVAKQPSLGRAEATCAALIPIRKKNNPSWWGLSSQDERRKIFEEQSRHIHIGLQYLPAVARRLHHCRDLGENEPFDFLTWFEYSPSDETAFNRLLAELRASVEWQYVDDREIDIRLVHEP

Solvent-accessible surface area: 16803 Å² total; per-residue (Å²): 183,61,125,47,6,32,2,1,8,0,4,122,86,14,61,21,94,22,83,36,51,65,58,62,31,51,64,74,25,71,42,12,72,53,0,51,50,20,66,7,68,37,103,118,96,54,130,32,28,118,20,49,9,69,0,1,31,34,12,39,32,32,13,39,79,101,12,48,78,102,15,82,90,91,66,23,85,54,65,54,98,103,5,49,11,0,0,0,3,0,12,88,16,36,112,74,2,29,50,37,0,12,48,48,1,40,118,15,24,12,105,88,5,116,48,16,68,19,17,13,106,22,15,87,24,3,0,100,86,87,2,14,3,62,7,18,8,71,123,58,56,2,12,25,1,18,14,31,14,1,16,82,102,41,70,94,14,0,65,136,12,13,64,70,18,70,90,16,50,6,33,131,46,18,47,40,1,0,2,0,26,1,45,69,69,165,107,39,3,23,9,2,3,0,4,118,61,18,62,23,92,25,80,40,46,92,39,66,29,50,59,103,20,62,62,15,58,50,0,39,54,22,62,18,52,139,29,112,115,22,105,49,29,134,26,74,4,58,0,0,32,32,17,39,28,34,23,29,79,107,9,54,82,107,13,88,91,92,67,25,80,53,64,54,100,101,6,51,14,0,0,0,3,0,16,101,11,29,109,69,3,36,49,40,0,13,58,47,1,62,102,15,26,14,124,81,5,118,51,12,67,19,19,18,102,26,14,90,22,4,1,100,86,88,2,16,3,46,3,8,19,78,127,20,49,1,12,32,0,17,15,31,14,1,18,83,100,41,67,106,34,0,63,155,12,11,58,56,15,68,91,16,51,13,35,137,46,16,72,44,1,0,9,0,31,2,40,69,75,175

Foldseek 3Di:
DDQFKKKKWFFDDAQWAWDDKAFPFDDTADDGGGIHIDPDDDPPRPPGTDDMAMFGADDDLADDPVLVVLCVVFEDDPPDPQQFKKKKKFWAFAPVQVPDDSVVNNCQCPVFLNLSVLVSVLTPFKHKTKTADVVVDPDHPGGIIIMITGHPVCPVVVVVSVVSNCPGSRVVGIRGIMMIMIGGHD/DFKKKKFFFADAQWAWDDKDWPFDDGDDDGGYIHMDDDDDDDHDPGTPDMAMFGADDDLADDPVLVVLCVVFEDDPPDPQQQKKKKKFWAFAVVLVVDDSVVNNCQCPVFLNLSVLVSVLTPFKHKGKTADPPDPDDGPGGIIIMITGHPVCVVVVVVSVVSNCPGSRVVGTRIIMIIMIGGHD

B-factor: mean 18.26, std 7.87, range [7.86, 115.65]

Secondary structure (DSSP, 8-state):
--TTEEEEEEES-SSEEEEEEEEEES--PPP-SEEEEEES---SPPTTEEEEEEEE----SS--HHHHHHHHHHPPPTT-TT--EEEEEEEEE-HHHHHS-HHHHHIIIIIIT-HHHHHHTTTTT-EEEEEE-TTT-S--S-SEEEEEEE-GGGHHHHHHHHHHHHTSGGGGGEEEEEEEEEEE--/--EEEEEEES--SEEEEEEEEEESSPPPP-SEEEEEESTTPPPPTTEEEEEEEE----SS--HHHHHHHHHHPPPTT-TT--EEEEEEEEE-HHHHHS-HHHHHIIIIIIT-HHHHHHTTTTT-EEEEEE-TTSSS--S-SEEEEEEE-GGGHHHHHHHHHHHHTSGGGGGEEEEEEEEEEE--